Protein AF-A0A8S1CS99-F1 (afdb_monomer)

Solvent-accessible surface area (backbone atoms only — not comparable to full-atom values): 28230 Å² total; per-residue (Å²): 132,88,83,83,77,51,65,71,59,50,55,52,48,51,54,50,51,47,40,76,69,40,88,82,53,55,52,46,69,69,64,69,78,70,79,88,71,77,74,78,90,69,78,87,77,77,87,88,83,82,87,83,90,75,100,64,91,70,86,72,80,76,80,81,74,80,85,77,72,85,74,97,65,83,80,72,55,70,69,60,58,53,50,55,52,52,52,54,47,53,58,54,52,73,74,53,86,81,83,78,88,74,81,81,68,99,77,70,78,81,75,60,89,64,80,76,57,78,80,79,71,79,74,70,83,68,76,85,68,85,74,69,49,73,64,60,50,52,52,64,76,46,82,67,78,78,71,56,90,36,56,83,26,59,81,47,39,28,85,81,48,87,92,62,68,59,46,66,36,40,34,20,42,69,76,45,61,76,89,55,36,84,55,58,45,80,45,44,31,37,37,86,39,32,37,47,50,49,52,29,33,51,52,33,52,45,37,72,78,63,68,54,92,73,74,63,70,87,49,52,41,46,28,45,23,47,97,87,58,52,69,45,76,93,49,72,61,64,57,52,83,42,45,54,60,80,55,88,76,42,42,30,25,42,38,41,49,70,55,51,52,54,51,44,41,71,77,39,91,60,74,83,79,79,66,86,72,84,87,91,76,81,93,78,93,84,88,85,80,61,71,66,57,51,52,53,51,52,50,53,49,52,52,50,50,53,50,50,53,50,54,52,54,47,70,53,23,42,50,76,48,75,42,83,33,28,40,48,44,100,84,67,50,76,41,57,26,38,40,34,39,35,57,65,34,37,36,40,38,64,62,82,72,96,79,74,98,64,94,85,71,86,81,70,72,68,46,78,43,55,45,74,45,40,38,49,54,45,81,75,45,88,46,96,65,48,16,32,36,37,42,31,29,59,48,93,62,96,52,93,87,54,60,64,44,76,47,42,35,40,29,45,38,68,60,41,49,51,52,35,49,32,52,44,38,36,48,63,76,66,63,38,68,48,28,53,52,44,50,55,53,49,49,57,53,48,53,52,54,52,58,60,64,70,73,72,124

Radius of gyration: 42.41 Å; Cα contacts (8 Å, |Δi|>4): 443; chains: 1; bounding box: 70×113×120 Å

Mean predicted aligned error: 23.66 Å

Organism: NCBI:txid197152

Structure (mmCIF, N/CA/C/O backbone):
data_AF-A0A8S1CS99-F1
#
_entry.id   AF-A0A8S1CS99-F1
#
loop_
_atom_site.group_PDB
_atom_site.id
_atom_site.type_symbol
_atom_site.label_atom_id
_atom_site.label_alt_id
_atom_site.label_comp_id
_atom_site.label_asym_id
_atom_site.label_entity_id
_atom_site.label_seq_id
_atom_site.pdbx_PDB_ins_code
_atom_site.Cartn_x
_atom_site.Cartn_y
_atom_site.Cartn_z
_atom_site.occupancy
_atom_site.B_iso_or_equiv
_atom_site.auth_seq_id
_atom_site.auth_comp_id
_atom_site.auth_asym_id
_atom_site.auth_atom_id
_atom_site.pdbx_PDB_model_num
ATOM 1 N N . MET A 1 1 ? 5.538 -57.414 -22.908 1.00 45.47 1 MET A N 1
ATOM 2 C CA . MET A 1 1 ? 5.791 -57.664 -21.474 1.00 45.47 1 MET A CA 1
ATOM 3 C C . MET A 1 1 ? 7.294 -57.588 -21.287 1.00 45.47 1 MET A C 1
ATOM 5 O O . MET A 1 1 ? 7.989 -58.361 -21.931 1.00 45.47 1 MET A O 1
ATOM 9 N N . ALA A 1 2 ? 7.800 -56.591 -20.560 1.00 56.94 2 ALA A N 1
ATOM 10 C CA . ALA A 1 2 ? 9.230 -56.509 -20.272 1.00 56.94 2 ALA A CA 1
ATOM 11 C C . ALA A 1 2 ? 9.576 -57.600 -19.248 1.00 56.94 2 ALA A C 1
ATOM 13 O O . ALA A 1 2 ? 8.888 -57.721 -18.237 1.00 56.94 2 ALA A O 1
ATOM 14 N N . LEU A 1 3 ? 10.573 -58.432 -19.547 1.00 61.28 3 LEU A N 1
ATOM 15 C CA . LEU A 1 3 ? 11.052 -59.468 -18.632 1.00 61.28 3 LEU A CA 1
ATOM 16 C C . LEU A 1 3 ? 12.015 -58.809 -17.641 1.00 61.28 3 LEU A C 1
ATOM 18 O O . LEU A 1 3 ? 13.113 -58.396 -18.013 1.00 61.28 3 LEU A O 1
ATOM 22 N N . TYR A 1 4 ? 11.579 -58.669 -16.392 1.00 66.06 4 TYR A N 1
ATOM 23 C CA . TYR A 1 4 ? 12.334 -58.047 -15.303 1.00 66.06 4 TYR A CA 1
ATOM 24 C C . TYR A 1 4 ? 13.118 -59.088 -14.490 1.00 66.06 4 TYR A C 1
ATOM 26 O O . TYR A 1 4 ? 13.058 -59.112 -13.266 1.00 66.06 4 TYR A O 1
ATOM 34 N N . ASP A 1 5 ? 13.854 -59.965 -15.172 1.00 74.56 5 ASP A N 1
ATOM 35 C CA . ASP A 1 5 ? 14.473 -61.136 -14.530 1.00 74.56 5 ASP A CA 1
ATOM 36 C C . ASP A 1 5 ? 15.905 -60.880 -14.028 1.00 74.56 5 ASP A C 1
ATOM 38 O O . ASP A 1 5 ? 16.465 -61.667 -13.262 1.00 74.56 5 ASP A O 1
ATOM 42 N N . ASN A 1 6 ? 16.524 -59.765 -14.426 1.00 82.06 6 ASN A N 1
ATOM 43 C CA . ASN A 1 6 ? 17.874 -59.427 -13.985 1.00 82.06 6 ASN A CA 1
ATOM 44 C C . ASN A 1 6 ? 17.840 -58.665 -12.647 1.00 82.06 6 ASN A C 1
ATOM 46 O O . ASN A 1 6 ? 17.471 -57.492 -12.600 1.00 82.06 6 ASN A O 1
ATOM 50 N N . LYS A 1 7 ? 18.290 -59.317 -11.566 1.00 82.12 7 LYS A N 1
ATOM 51 C CA . LYS A 1 7 ? 18.339 -58.752 -10.203 1.00 82.12 7 LYS A CA 1
ATOM 52 C C . LYS A 1 7 ? 19.123 -57.439 -10.116 1.00 82.12 7 LYS A C 1
ATOM 54 O O . LYS A 1 7 ? 18.691 -56.526 -9.422 1.00 82.12 7 LYS A O 1
ATOM 59 N N . HIS A 1 8 ? 20.239 -57.318 -10.839 1.00 76.38 8 HIS A N 1
ATOM 60 C CA . HIS A 1 8 ? 21.037 -56.086 -10.844 1.00 76.38 8 HIS A CA 1
ATOM 61 C C . HIS A 1 8 ? 20.290 -54.935 -11.513 1.00 76.38 8 HIS A C 1
ATOM 63 O O . HIS A 1 8 ? 20.327 -53.802 -11.036 1.00 76.38 8 HIS A O 1
ATOM 69 N N . TRP A 1 9 ? 19.570 -55.243 -12.593 1.00 82.88 9 TRP A N 1
ATOM 70 C CA . TRP A 1 9 ? 18.724 -54.265 -13.262 1.00 82.88 9 TRP A CA 1
ATOM 71 C C . TRP A 1 9 ? 17.566 -53.833 -12.357 1.00 82.88 9 TRP A C 1
ATOM 73 O O . TRP A 1 9 ? 17.302 -52.641 -12.244 1.00 82.88 9 TRP A O 1
ATOM 83 N N . LEU A 1 10 ? 16.929 -54.775 -11.653 1.00 84.12 10 LEU A N 1
ATOM 84 C CA . LEU A 1 10 ? 15.812 -54.483 -10.755 1.00 84.12 10 LEU A CA 1
ATOM 85 C C . LEU A 1 10 ? 16.237 -53.589 -9.580 1.00 84.12 10 LEU A C 1
ATOM 87 O O . LEU A 1 10 ? 15.559 -52.613 -9.281 1.00 84.12 10 LEU A O 1
ATOM 91 N N . LEU A 1 11 ? 17.380 -53.884 -8.952 1.00 81.88 11 LEU A N 1
ATOM 92 C CA . LEU A 1 11 ? 17.920 -53.086 -7.846 1.00 81.88 11 LEU A CA 1
ATOM 93 C C . LEU A 1 11 ? 18.280 -51.663 -8.289 1.00 81.88 11 LEU A C 1
ATOM 95 O O . LEU A 1 11 ? 17.921 -50.698 -7.617 1.00 81.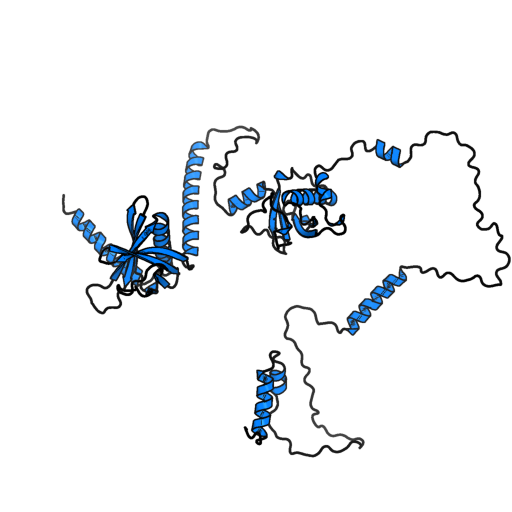88 11 LEU A O 1
ATOM 99 N N . SER A 1 12 ? 18.925 -51.520 -9.450 1.00 81.69 12 SER A N 1
ATOM 100 C CA . SER A 1 12 ? 19.215 -50.201 -10.022 1.00 81.69 12 SER A CA 1
ATOM 101 C C . SER A 1 12 ? 17.933 -49.446 -10.381 1.00 81.69 12 SER A C 1
ATOM 103 O O . SER A 1 12 ? 17.826 -48.252 -10.104 1.00 81.69 12 SER A O 1
ATOM 105 N N . HIS A 1 13 ? 16.936 -50.138 -10.938 1.00 84.19 13 HIS A N 1
ATOM 106 C CA . HIS A 1 13 ? 15.655 -49.537 -11.289 1.00 84.19 13 HIS A CA 1
ATOM 107 C C . HIS A 1 13 ? 14.892 -49.048 -10.055 1.00 84.19 13 HIS A C 1
ATOM 109 O O . HIS A 1 13 ? 14.388 -47.931 -10.068 1.00 84.19 13 HIS A O 1
ATOM 115 N N . ILE A 1 14 ? 14.862 -49.835 -8.976 1.00 85.88 14 ILE A N 1
ATOM 116 C CA . ILE A 1 14 ? 14.252 -49.448 -7.699 1.00 85.88 14 ILE A CA 1
ATOM 117 C C . ILE A 1 14 ? 14.960 -48.217 -7.126 1.00 85.88 14 ILE A C 1
ATOM 119 O O . ILE A 1 14 ? 14.298 -47.225 -6.831 1.00 85.88 14 ILE A O 1
ATOM 123 N N . ARG A 1 15 ? 16.297 -48.237 -7.036 1.00 85.12 15 ARG A N 1
ATOM 124 C CA . ARG A 1 15 ? 17.082 -47.107 -6.513 1.00 85.12 15 ARG A CA 1
ATOM 125 C C . ARG A 1 15 ? 16.813 -45.826 -7.297 1.00 85.12 15 ARG A C 1
ATOM 127 O O . ARG A 1 15 ? 16.472 -44.811 -6.704 1.00 85.12 15 ARG A O 1
ATOM 134 N N . HIS A 1 16 ? 16.901 -45.880 -8.624 1.00 84.94 16 HIS A N 1
ATOM 135 C CA . HIS A 1 16 ? 16.610 -44.720 -9.462 1.00 84.94 16 HIS A CA 1
ATOM 136 C C . HIS A 1 16 ? 15.150 -44.286 -9.342 1.00 84.94 16 HIS A C 1
ATOM 138 O O . HIS A 1 16 ? 14.890 -43.097 -9.237 1.00 84.94 16 HIS A O 1
ATOM 144 N N . SER A 1 17 ? 14.194 -45.216 -9.303 1.00 88.44 17 SER A N 1
ATOM 145 C CA . SER A 1 17 ? 12.783 -44.859 -9.162 1.00 88.44 17 SER A CA 1
ATOM 146 C C . SER A 1 17 ? 12.526 -44.092 -7.869 1.00 88.44 17 SER A C 1
ATOM 148 O O . SER A 1 17 ? 11.796 -43.109 -7.908 1.00 88.44 17 SER A O 1
ATOM 150 N N . PHE A 1 18 ? 13.118 -44.501 -6.745 1.00 87.50 18 PHE A N 1
ATOM 151 C CA . PHE A 1 18 ? 12.947 -43.792 -5.477 1.00 87.50 18 PHE A CA 1
ATOM 152 C C . PHE A 1 18 ? 13.675 -42.448 -5.462 1.00 87.50 18 PHE A C 1
ATOM 154 O O . PHE A 1 18 ? 13.046 -41.459 -5.115 1.00 87.50 18 PHE A O 1
ATOM 161 N N . ILE A 1 19 ? 14.925 -42.387 -5.933 1.00 85.50 19 ILE A N 1
ATOM 162 C CA . ILE A 1 19 ? 15.689 -41.130 -6.002 1.00 85.50 19 ILE A CA 1
ATOM 163 C C . ILE A 1 19 ? 14.999 -40.103 -6.911 1.00 85.50 19 ILE A C 1
ATOM 165 O O . ILE A 1 19 ? 14.884 -38.940 -6.553 1.00 85.50 19 ILE A O 1
ATOM 169 N N . PHE A 1 20 ? 14.509 -40.518 -8.083 1.00 82.69 20 PHE A N 1
ATOM 170 C CA . PHE A 1 20 ? 13.882 -39.595 -9.034 1.00 82.69 20 PHE A CA 1
ATO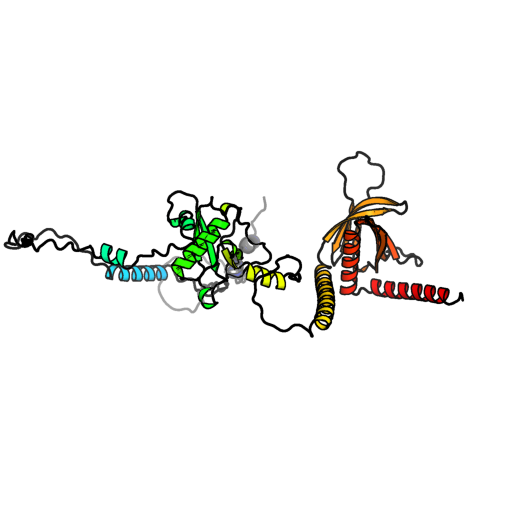M 171 C C . PHE A 1 20 ? 12.440 -39.225 -8.681 1.00 82.69 20 PHE A C 1
ATOM 173 O O . PHE A 1 20 ? 11.962 -38.196 -9.152 1.00 82.69 20 PHE A O 1
ATOM 180 N N . SER A 1 21 ? 11.728 -40.056 -7.915 1.00 87.31 21 SER A N 1
ATOM 181 C CA . SER A 1 21 ? 10.334 -39.766 -7.537 1.00 87.31 21 SER A CA 1
ATOM 182 C C . SER A 1 21 ? 10.218 -39.014 -6.213 1.00 87.31 21 SER A C 1
ATOM 184 O O . SER A 1 21 ? 9.134 -38.539 -5.883 1.00 87.31 21 SER A O 1
ATOM 186 N N . ASP A 1 22 ? 11.293 -38.947 -5.432 1.00 88.81 22 ASP A N 1
ATOM 187 C CA . ASP A 1 22 ? 11.298 -38.312 -4.124 1.00 88.81 22 ASP A CA 1
ATOM 188 C C . ASP A 1 22 ? 11.763 -36.858 -4.213 1.00 88.81 22 ASP A C 1
ATOM 190 O O . ASP A 1 22 ? 12.946 -36.554 -4.335 1.00 88.81 22 ASP A O 1
ATOM 194 N N . GLU A 1 23 ? 10.811 -35.942 -4.090 1.00 80.94 23 GLU A N 1
ATOM 195 C CA . GLU A 1 23 ? 11.080 -34.504 -4.078 1.00 80.94 23 GLU A CA 1
ATOM 196 C C . GLU A 1 23 ? 11.767 -34.030 -2.785 1.00 80.94 23 GLU A C 1
ATOM 198 O O . GLU A 1 23 ? 12.287 -32.917 -2.745 1.00 80.94 23 GLU A O 1
ATOM 203 N N . SER A 1 24 ? 11.778 -34.845 -1.720 1.00 83.19 24 SER A N 1
ATOM 204 C CA . SER A 1 24 ? 12.346 -34.453 -0.424 1.00 83.19 24 SER A CA 1
ATOM 205 C C . SER A 1 24 ? 13.874 -34.561 -0.354 1.00 83.19 24 SER A C 1
ATOM 207 O O . SER A 1 24 ? 14.475 -34.035 0.581 1.00 83.19 24 SER A O 1
ATOM 209 N N . GLY A 1 25 ? 14.505 -35.243 -1.318 1.00 78.00 25 GLY A N 1
ATOM 210 C CA . GLY A 1 25 ? 15.955 -35.470 -1.363 1.00 78.00 25 GLY A CA 1
ATOM 211 C C . GLY A 1 25 ? 16.484 -36.457 -0.312 1.00 78.00 25 GLY A C 1
ATOM 212 O O . GLY A 1 25 ? 17.677 -36.761 -0.298 1.00 78.00 25 GLY A O 1
ATOM 213 N N . PHE A 1 26 ? 15.624 -37.003 0.558 1.00 79.69 26 PHE A N 1
ATOM 214 C CA . PHE A 1 26 ? 16.045 -37.955 1.590 1.00 79.69 26 PHE A CA 1
ATOM 215 C C . PHE A 1 26 ? 16.444 -39.305 1.004 1.00 79.69 26 PHE A C 1
ATOM 217 O O . PHE A 1 26 ? 17.411 -39.911 1.464 1.00 79.69 26 PHE A O 1
ATOM 224 N N . SER A 1 27 ? 15.726 -39.782 -0.011 1.00 81.38 27 SER A N 1
ATOM 225 C CA . SER A 1 27 ? 16.039 -41.055 -0.665 1.00 81.38 27 SER A CA 1
ATOM 226 C C . SER A 1 27 ? 17.402 -41.043 -1.354 1.00 81.38 27 SER A C 1
ATOM 228 O O . SER A 1 27 ? 18.077 -42.067 -1.346 1.00 81.38 27 SER A O 1
ATOM 230 N N . GLU A 1 28 ? 17.842 -39.903 -1.895 1.00 80.75 28 GLU A N 1
ATOM 231 C CA . GLU A 1 28 ? 19.197 -39.742 -2.420 1.00 80.75 28 GLU A CA 1
ATOM 232 C C . GLU A 1 28 ? 20.215 -39.903 -1.292 1.00 80.75 28 GLU A C 1
ATOM 234 O O . GLU A 1 28 ? 21.077 -40.772 -1.370 1.00 80.75 28 GLU A O 1
ATOM 239 N N . MET A 1 29 ? 20.055 -39.156 -0.198 1.00 79.56 29 MET A N 1
ATOM 240 C CA . MET A 1 29 ? 20.991 -39.182 0.927 1.00 79.56 29 MET A CA 1
ATOM 241 C C . MET A 1 29 ? 21.086 -40.554 1.611 1.00 79.56 29 MET A C 1
ATOM 243 O O . MET A 1 29 ? 22.179 -40.990 1.954 1.00 79.56 29 MET A O 1
ATOM 247 N N . VAL A 1 30 ? 19.967 -41.266 1.765 1.00 80.25 30 VAL A N 1
ATOM 248 C CA . VAL A 1 30 ? 19.943 -42.612 2.367 1.00 80.25 30 VAL A CA 1
ATOM 249 C C . VAL A 1 30 ? 20.538 -43.665 1.430 1.00 80.25 30 VAL A C 1
ATOM 251 O O . VAL A 1 30 ? 21.210 -44.586 1.883 1.00 80.25 30 VAL A O 1
ATOM 254 N N . MET A 1 31 ? 20.304 -43.548 0.120 1.00 78.75 31 MET A N 1
ATOM 255 C CA . MET A 1 31 ? 20.731 -44.557 -0.854 1.00 78.75 31 MET A CA 1
ATOM 256 C C . MET A 1 31 ? 22.145 -44.323 -1.403 1.00 78.75 31 MET A C 1
ATOM 258 O O . MET A 1 31 ? 22.594 -45.118 -2.227 1.00 78.75 31 MET A O 1
ATOM 262 N N . MET A 1 32 ? 22.840 -43.245 -1.024 1.00 67.00 32 MET A N 1
ATOM 263 C CA . MET A 1 32 ? 24.174 -42.904 -1.543 1.00 67.00 32 MET A CA 1
ATOM 264 C C . MET A 1 32 ? 25.291 -43.856 -1.069 1.00 67.00 32 MET A C 1
ATOM 266 O O . MET A 1 32 ? 26.240 -44.044 -1.826 1.00 67.00 32 MET A O 1
ATOM 270 N N . ASP A 1 33 ? 25.132 -44.547 0.066 1.00 58.59 33 ASP A N 1
ATOM 271 C CA . ASP A 1 33 ? 26.243 -45.210 0.781 1.00 58.59 33 ASP A CA 1
ATOM 272 C C . ASP A 1 33 ? 26.313 -46.754 0.715 1.00 58.59 33 ASP A C 1
ATOM 274 O O . ASP A 1 33 ? 26.974 -47.384 1.539 1.00 58.59 33 ASP A O 1
ATOM 278 N N . GLU A 1 34 ? 25.727 -47.406 -0.293 1.00 56.97 34 GLU A N 1
ATOM 279 C CA . GLU A 1 34 ? 25.983 -48.841 -0.524 1.00 56.97 34 GLU A CA 1
ATOM 280 C C . GLU A 1 34 ? 26.872 -49.085 -1.751 1.00 56.97 34 GLU A C 1
ATOM 282 O O . GLU A 1 34 ? 26.405 -49.176 -2.893 1.00 56.97 34 GLU A O 1
ATOM 287 N N . ASP A 1 35 ? 28.174 -49.253 -1.497 1.00 52.19 35 ASP A N 1
ATOM 288 C CA . ASP A 1 35 ? 29.049 -50.048 -2.356 1.00 52.19 35 ASP A CA 1
ATOM 289 C C . ASP A 1 35 ? 28.429 -51.443 -2.508 1.00 52.19 35 ASP A C 1
ATOM 291 O O . ASP A 1 35 ? 28.189 -52.146 -1.528 1.00 52.19 35 ASP A O 1
ATOM 295 N N . LEU A 1 36 ? 28.191 -51.864 -3.752 1.00 54.72 36 LEU A N 1
ATOM 296 C CA . LEU A 1 36 ? 27.603 -53.153 -4.138 1.00 54.72 36 LEU A CA 1
ATOM 297 C C . LEU A 1 36 ? 28.518 -54.356 -3.816 1.00 54.72 36 LEU A C 1
ATOM 299 O O . LEU A 1 36 ? 28.821 -55.179 -4.684 1.00 54.72 36 LEU A O 1
ATOM 303 N N . ARG A 1 37 ? 28.956 -54.518 -2.566 1.00 47.31 37 ARG A N 1
ATOM 304 C CA . ARG A 1 37 ? 29.391 -55.816 -2.056 1.00 47.31 37 ARG A CA 1
ATOM 305 C C . ARG A 1 37 ? 28.139 -56.614 -1.770 1.00 47.31 37 ARG A C 1
ATOM 307 O O . ARG A 1 37 ? 27.564 -56.488 -0.703 1.00 47.31 37 ARG A O 1
ATOM 314 N N . VAL A 1 38 ? 27.732 -57.442 -2.729 1.00 45.72 38 VAL A N 1
ATOM 315 C CA . VAL A 1 38 ? 26.737 -58.496 -2.509 1.00 45.72 38 VAL A CA 1
ATOM 316 C C . VAL A 1 38 ? 27.203 -59.323 -1.304 1.00 45.72 38 VAL A C 1
ATOM 318 O O . VAL A 1 38 ? 28.181 -60.066 -1.444 1.00 45.72 38 VAL A O 1
ATOM 321 N N . PRO A 1 39 ? 26.565 -59.234 -0.122 1.00 43.66 39 PRO A N 1
ATOM 322 C CA . PRO A 1 39 ? 26.855 -60.174 0.938 1.00 43.66 39 PRO A CA 1
ATOM 323 C C . PRO A 1 39 ? 26.302 -61.507 0.443 1.00 43.66 39 PRO A C 1
ATOM 325 O O . PRO A 1 39 ? 25.124 -61.617 0.093 1.00 43.66 39 PRO A O 1
ATOM 328 N N . SER A 1 40 ? 27.180 -62.503 0.319 1.00 37.44 40 SER A N 1
ATOM 329 C CA . SER A 1 40 ? 26.779 -63.874 0.016 1.00 37.44 40 SER A CA 1
ATOM 330 C C . SER A 1 40 ? 25.617 -64.250 0.932 1.00 37.44 40 SER A C 1
ATOM 332 O O . SER A 1 40 ? 25.728 -64.123 2.150 1.00 37.44 40 SER A O 1
ATOM 334 N N . MET A 1 41 ? 24.504 -64.652 0.319 1.00 44.97 41 MET A N 1
ATOM 335 C CA . MET A 1 41 ? 23.266 -65.074 0.961 1.00 44.97 41 MET A CA 1
ATOM 336 C C . MET A 1 41 ? 23.576 -66.138 2.027 1.00 44.97 41 MET A C 1
ATOM 338 O O . MET A 1 41 ? 23.664 -67.326 1.724 1.00 44.97 41 MET A O 1
ATOM 342 N N . LYS A 1 42 ? 23.759 -65.714 3.280 1.00 34.81 42 LYS A N 1
ATOM 343 C CA . LYS A 1 42 ? 23.664 -66.582 4.450 1.00 34.81 42 LYS A CA 1
ATOM 344 C C . LYS A 1 42 ? 22.310 -66.315 5.084 1.00 34.81 42 LYS A C 1
ATOM 346 O O . LYS A 1 42 ? 21.965 -65.181 5.399 1.00 34.81 42 LYS A O 1
ATOM 351 N N . ALA A 1 43 ? 21.535 -67.390 5.134 1.00 37.16 43 ALA A N 1
ATOM 352 C CA . ALA A 1 43 ? 20.220 -67.481 5.731 1.00 37.16 43 ALA A CA 1
ATOM 353 C C . ALA A 1 43 ? 20.184 -66.830 7.118 1.00 37.16 43 ALA A C 1
ATOM 355 O O . ALA A 1 43 ? 21.147 -66.957 7.870 1.00 37.16 43 ALA A O 1
ATOM 356 N N . TYR A 1 44 ? 19.062 -66.181 7.437 1.00 33.03 44 TYR A N 1
ATOM 357 C CA . TYR A 1 44 ? 18.704 -65.789 8.800 1.00 33.03 44 TYR A CA 1
ATOM 358 C C . TYR A 1 44 ? 18.840 -67.007 9.726 1.00 33.03 44 TYR A C 1
ATOM 360 O O . TYR A 1 44 ? 18.103 -67.978 9.523 1.00 33.03 44 TYR A O 1
ATOM 368 N N . PRO A 1 45 ? 19.756 -66.997 10.708 1.00 42.19 45 PRO A N 1
ATOM 369 C CA . PRO A 1 45 ? 19.700 -67.934 11.808 1.00 42.19 45 PRO A CA 1
ATOM 370 C C . PRO A 1 45 ? 18.643 -67.437 12.790 1.00 42.19 45 PRO A C 1
ATOM 372 O O . PRO A 1 45 ? 18.564 -66.249 13.103 1.00 42.19 45 PRO A O 1
ATOM 375 N N . ASP A 1 46 ? 17.814 -68.387 13.185 1.00 37.47 46 ASP A N 1
ATOM 376 C CA . ASP A 1 46 ? 16.780 -68.300 14.200 1.00 37.47 46 ASP A CA 1
ATOM 377 C C . ASP A 1 46 ? 17.289 -67.678 15.509 1.00 37.47 46 ASP A C 1
ATOM 379 O O . ASP A 1 46 ? 18.485 -67.679 15.807 1.00 37.47 46 ASP A O 1
ATOM 383 N N . LEU A 1 47 ? 16.339 -67.157 16.277 1.00 46.94 47 LEU A N 1
ATOM 384 C CA . LEU A 1 47 ? 16.533 -66.614 17.616 1.00 46.94 47 LEU A CA 1
ATOM 385 C C . LEU A 1 47 ? 17.141 -67.665 18.570 1.00 46.94 47 LEU A C 1
ATOM 387 O O . LEU A 1 47 ? 16.905 -68.862 18.417 1.00 46.94 47 LEU A O 1
ATOM 391 N N . ASP A 1 48 ? 17.849 -67.162 19.586 1.00 41.66 48 ASP A N 1
ATOM 392 C CA . ASP A 1 48 ? 18.303 -67.840 20.813 1.00 41.66 48 ASP A CA 1
ATOM 393 C C . ASP A 1 48 ? 19.691 -68.517 20.782 1.00 41.66 48 ASP A C 1
ATOM 395 O O . ASP A 1 48 ? 19.822 -69.735 20.620 1.00 41.66 48 ASP A O 1
ATOM 399 N N . GLN A 1 49 ? 20.737 -67.735 21.086 1.00 36.38 49 GLN A N 1
ATOM 400 C CA . GLN A 1 49 ? 21.801 -68.204 21.982 1.00 36.38 49 GLN A CA 1
ATOM 401 C C . GLN A 1 49 ? 22.650 -67.066 22.554 1.00 36.38 49 GLN A C 1
ATOM 403 O O . GLN A 1 49 ? 22.880 -66.041 21.917 1.00 36.38 49 GLN A O 1
ATOM 408 N N . ASP A 1 50 ? 23.042 -67.292 23.798 1.00 40.22 50 ASP A N 1
ATOM 409 C CA . ASP A 1 50 ? 23.624 -66.367 24.754 1.00 40.22 50 ASP A CA 1
ATOM 410 C C . ASP A 1 50 ? 25.114 -66.071 24.498 1.00 40.22 50 ASP A C 1
ATOM 412 O O . ASP A 1 50 ? 25.848 -66.965 24.089 1.00 40.22 50 ASP A O 1
ATOM 416 N N . GLU A 1 51 ? 25.504 -64.837 24.849 1.00 45.44 51 GLU A N 1
ATOM 417 C CA . GLU A 1 51 ? 26.812 -64.362 25.349 1.00 45.44 51 GLU A CA 1
ATOM 418 C C . GLU A 1 51 ? 28.106 -64.548 24.510 1.00 45.44 51 GLU A C 1
ATOM 420 O O . GLU A 1 51 ? 28.336 -65.544 23.835 1.00 45.44 51 GLU A O 1
ATOM 425 N N . GLU A 1 52 ? 28.997 -63.563 24.701 1.00 43.72 52 GLU A N 1
ATOM 426 C CA . GLU A 1 52 ? 30.441 -63.513 24.384 1.00 43.72 52 GLU A CA 1
ATOM 427 C C . GLU A 1 52 ? 30.882 -62.941 23.012 1.00 43.72 52 GLU A C 1
ATOM 429 O O . GLU A 1 52 ? 30.966 -63.619 21.993 1.00 43.72 52 GLU A O 1
ATOM 434 N N . ASP A 1 53 ? 31.217 -61.643 23.063 1.00 46.28 53 ASP A N 1
ATOM 435 C CA . ASP A 1 53 ? 32.362 -60.959 22.439 1.00 46.28 53 ASP A CA 1
ATOM 436 C C . ASP A 1 53 ? 32.788 -61.332 21.002 1.00 46.28 53 ASP A C 1
ATOM 438 O O . ASP A 1 53 ? 33.592 -62.236 20.795 1.00 46.28 53 ASP A O 1
ATOM 442 N N . GLU A 1 54 ? 32.441 -60.486 20.022 1.00 44.16 54 GLU A N 1
ATOM 443 C CA . GLU A 1 54 ? 33.367 -60.170 18.922 1.00 44.16 54 GLU A CA 1
ATOM 444 C C . GLU A 1 54 ? 33.037 -58.800 18.304 1.00 44.16 54 GLU A C 1
ATOM 446 O O . GLU A 1 54 ? 31.905 -58.532 17.896 1.00 44.16 54 GLU A O 1
ATOM 451 N N . ASP A 1 55 ? 34.039 -57.919 18.256 1.00 49.28 55 ASP A N 1
ATOM 452 C CA . ASP A 1 55 ? 34.005 -56.606 17.612 1.00 49.28 55 ASP A CA 1
ATOM 453 C C . ASP A 1 55 ? 33.641 -56.734 16.118 1.00 49.28 55 ASP A C 1
ATOM 455 O O . ASP A 1 55 ? 34.500 -56.899 15.250 1.00 49.28 55 ASP A O 1
ATOM 459 N N . GLY A 1 56 ? 32.349 -56.652 15.805 1.00 41.41 56 GLY A N 1
ATOM 460 C CA . GLY A 1 56 ? 31.823 -56.592 14.446 1.00 41.41 56 GLY A CA 1
ATOM 461 C C . GLY A 1 56 ? 30.900 -55.392 14.308 1.00 41.41 56 GLY A C 1
ATOM 462 O O . GLY A 1 56 ? 29.827 -55.371 14.906 1.00 41.41 56 GLY A O 1
ATOM 463 N N . ASP A 1 57 ? 31.332 -54.391 13.539 1.00 47.47 57 ASP A N 1
ATOM 464 C CA . ASP A 1 57 ? 30.616 -53.145 13.253 1.00 47.47 57 ASP A CA 1
ATOM 465 C C . ASP A 1 57 ? 29.113 -53.368 12.998 1.00 47.47 57 ASP A C 1
ATOM 467 O O . ASP A 1 57 ? 28.682 -53.733 11.901 1.00 47.47 57 ASP A O 1
ATOM 471 N N . ALA A 1 58 ? 28.295 -53.118 14.023 1.00 45.66 58 ALA A N 1
ATOM 472 C CA . ALA A 1 58 ? 26.850 -53.048 13.876 1.00 45.66 58 ALA A CA 1
ATOM 473 C C . ALA A 1 58 ? 26.499 -51.873 12.943 1.00 45.66 58 ALA A C 1
ATOM 475 O O . ALA A 1 58 ? 27.111 -50.803 13.063 1.00 45.66 58 ALA A O 1
ATOM 476 N N . PRO A 1 59 ? 25.515 -52.023 12.033 1.00 48.41 59 PRO A N 1
ATOM 477 C CA . PRO A 1 59 ? 25.096 -50.944 11.148 1.00 48.41 59 PRO A CA 1
ATOM 478 C C . PRO A 1 59 ? 24.619 -49.762 11.996 1.00 48.41 59 PRO A C 1
ATOM 480 O O . PRO A 1 59 ? 23.558 -49.802 12.621 1.00 48.41 59 PRO A O 1
ATOM 483 N N . ARG A 1 60 ? 25.439 -48.710 12.055 1.00 48.75 60 ARG A N 1
ATOM 484 C CA . ARG A 1 60 ? 25.095 -47.463 12.735 1.00 48.75 60 ARG A CA 1
ATOM 485 C C . ARG A 1 60 ? 23.955 -46.832 11.949 1.00 48.75 60 ARG A C 1
ATOM 487 O O . ARG A 1 60 ? 24.147 -46.451 10.798 1.00 48.75 60 ARG A O 1
ATOM 494 N N . SER A 1 61 ? 22.775 -46.721 12.555 1.00 50.50 61 SER A N 1
ATOM 495 C CA . SER A 1 61 ? 21.732 -45.844 12.031 1.00 50.50 61 SER A CA 1
ATOM 496 C C . SER A 1 61 ? 22.328 -44.442 11.932 1.00 50.50 61 SER A C 1
ATOM 498 O O . SER A 1 61 ? 22.659 -43.845 12.956 1.00 50.50 61 SER A O 1
ATOM 500 N N . LEU A 1 62 ? 22.536 -43.948 10.712 1.00 47.00 62 LEU A N 1
ATOM 501 C CA . LEU A 1 62 ? 22.908 -42.558 10.489 1.00 47.00 62 LEU A CA 1
ATOM 502 C C . LEU A 1 62 ? 21.797 -41.693 11.090 1.00 47.00 62 LEU A C 1
ATOM 504 O O . LEU A 1 62 ? 20.641 -41.791 10.673 1.00 47.00 62 LEU A O 1
ATOM 508 N N . ASP A 1 63 ? 22.140 -40.877 12.088 1.00 52.88 63 ASP A N 1
ATOM 509 C CA . ASP A 1 63 ? 21.262 -39.807 12.547 1.00 52.88 63 ASP A CA 1
ATOM 510 C C . ASP A 1 63 ? 21.046 -38.880 11.351 1.00 52.88 63 ASP A C 1
ATOM 512 O O . ASP A 1 63 ? 21.939 -38.129 10.951 1.00 52.88 63 ASP A O 1
ATOM 516 N N . VAL A 1 64 ? 19.866 -38.966 10.738 1.00 46.50 64 VAL A N 1
ATOM 517 C CA . VAL A 1 64 ? 19.444 -38.041 9.690 1.00 46.50 64 VAL A CA 1
ATOM 518 C C . VAL A 1 64 ? 19.191 -36.700 10.372 1.00 46.50 64 VAL A C 1
ATOM 520 O O . VAL A 1 64 ? 18.071 -36.367 10.759 1.00 46.50 64 VAL A O 1
ATOM 523 N N . ASN A 1 65 ? 20.258 -35.934 10.581 1.00 49.94 65 ASN A N 1
ATOM 524 C CA . ASN A 1 65 ? 20.148 -34.539 10.959 1.00 49.94 65 ASN A CA 1
ATOM 525 C C . ASN A 1 65 ? 19.605 -33.799 9.734 1.00 49.94 65 ASN A C 1
ATOM 527 O O . ASN A 1 65 ? 20.346 -33.450 8.817 1.00 49.94 65 ASN A O 1
ATOM 531 N N . CYS A 1 66 ? 18.292 -33.573 9.707 1.00 46.78 66 CYS A N 1
ATOM 532 C CA . CYS A 1 66 ? 17.652 -32.658 8.769 1.00 46.78 66 CYS A CA 1
ATOM 533 C C . CYS A 1 66 ? 18.024 -31.207 9.134 1.00 46.78 66 CYS A C 1
ATOM 535 O O . CYS A 1 66 ? 17.158 -30.415 9.494 1.00 46.78 66 CYS A O 1
ATOM 537 N N . ASP A 1 67 ? 19.310 -30.857 9.085 1.00 46.19 67 ASP A N 1
ATOM 538 C CA . ASP A 1 67 ? 19.794 -29.479 9.219 1.00 46.19 67 ASP A CA 1
ATOM 539 C C . ASP A 1 67 ? 19.789 -28.802 7.839 1.00 46.19 67 ASP A C 1
ATOM 541 O O . ASP A 1 67 ? 20.790 -28.312 7.324 1.00 46.19 67 ASP A O 1
ATOM 545 N N . LEU A 1 68 ? 18.605 -28.786 7.239 1.00 49.78 68 LEU A N 1
ATOM 546 C CA . LEU A 1 68 ? 18.223 -27.914 6.142 1.00 49.78 68 LEU A CA 1
ATOM 547 C C . LEU A 1 68 ? 16.937 -27.246 6.611 1.00 49.78 68 LEU A C 1
ATOM 549 O O . LEU A 1 68 ? 15.869 -27.806 6.421 1.00 49.78 68 LEU A O 1
ATOM 553 N N . ASP A 1 69 ? 17.070 -26.128 7.335 1.00 44.62 69 ASP A N 1
ATOM 554 C CA . ASP A 1 69 ? 16.141 -24.998 7.239 1.00 44.62 69 ASP A CA 1
ATOM 555 C C . ASP A 1 69 ? 16.582 -23.781 8.072 1.00 44.62 69 ASP A C 1
ATOM 557 O O . ASP A 1 69 ? 16.747 -23.806 9.293 1.00 44.62 69 ASP A O 1
ATOM 561 N N . PHE A 1 70 ? 16.758 -22.686 7.336 1.00 44.50 70 PHE A N 1
ATOM 562 C CA . PHE A 1 70 ? 16.277 -21.341 7.626 1.00 44.50 70 PHE A CA 1
ATOM 563 C C . PHE A 1 70 ? 15.480 -21.158 8.929 1.00 44.50 70 PHE A C 1
ATOM 565 O O . PHE A 1 70 ? 14.410 -21.725 9.120 1.00 44.50 70 PHE A O 1
ATOM 572 N N . GLY A 1 71 ? 15.930 -20.208 9.752 1.00 45.00 71 GLY A N 1
ATOM 573 C CA . GLY A 1 71 ? 15.077 -19.574 10.755 1.00 45.00 71 GLY A CA 1
ATOM 574 C C . GLY A 1 71 ? 14.969 -20.356 12.060 1.00 45.00 71 GLY A C 1
ATOM 575 O O . GLY A 1 71 ? 14.136 -21.235 12.240 1.00 45.00 71 GLY A O 1
ATOM 576 N N . ALA A 1 72 ? 15.815 -19.955 13.004 1.00 49.66 72 ALA A N 1
ATOM 577 C CA . ALA A 1 72 ? 15.762 -20.241 14.428 1.00 49.66 72 ALA A CA 1
ATOM 578 C C . ALA A 1 72 ? 14.372 -20.632 14.970 1.00 49.66 72 ALA A C 1
ATOM 580 O O . ALA A 1 72 ? 13.598 -19.762 15.337 1.00 49.66 72 ALA A O 1
ATOM 581 N N . HIS A 1 73 ? 14.112 -21.932 15.119 1.00 47.28 73 HIS A N 1
ATOM 582 C CA . HIS A 1 73 ? 13.459 -22.560 16.274 1.00 47.28 73 HIS A CA 1
ATOM 583 C C . HIS A 1 73 ? 13.478 -24.076 16.062 1.00 47.28 73 HIS A C 1
ATOM 585 O O . HIS A 1 73 ? 12.694 -24.614 15.284 1.00 47.28 73 HIS A O 1
ATOM 591 N N . ARG A 1 74 ? 14.351 -24.789 16.794 1.00 56.75 74 ARG A N 1
ATOM 592 C CA . ARG A 1 74 ? 14.240 -26.249 16.942 1.00 56.75 74 ARG A CA 1
ATOM 593 C C . ARG A 1 74 ? 12.780 -26.573 17.252 1.00 56.75 74 ARG A C 1
ATOM 595 O O . ARG A 1 74 ? 12.267 -26.108 18.274 1.00 56.75 74 ARG A O 1
ATOM 602 N N . ARG A 1 75 ? 12.119 -27.353 16.391 1.00 52.03 75 ARG A N 1
ATOM 603 C CA . ARG A 1 75 ? 10.782 -27.893 16.661 1.00 52.03 75 ARG A CA 1
ATOM 604 C C . ARG A 1 75 ? 10.850 -28.625 18.000 1.00 52.03 75 ARG A C 1
ATOM 606 O O . ARG A 1 75 ? 11.394 -29.722 18.086 1.00 52.03 75 ARG A O 1
ATOM 613 N N . ARG A 1 76 ? 10.365 -27.999 19.077 1.00 60.00 76 ARG A N 1
ATOM 614 C CA . ARG A 1 76 ? 10.268 -28.665 20.379 1.00 60.00 76 ARG A CA 1
ATOM 615 C C . ARG A 1 76 ? 9.375 -29.889 20.189 1.00 60.00 76 ARG A C 1
ATOM 617 O O . ARG A 1 76 ? 8.297 -29.776 19.609 1.00 60.00 76 ARG A O 1
ATOM 624 N N . VAL A 1 77 ? 9.825 -31.045 20.671 1.00 74.94 77 VAL A N 1
ATOM 625 C CA . VAL A 1 77 ? 9.040 -32.285 20.643 1.00 74.94 77 VAL A CA 1
ATOM 626 C C . VAL A 1 77 ? 7.655 -32.052 21.255 1.00 74.94 77 VAL A C 1
ATOM 628 O O . VAL A 1 77 ? 7.518 -31.350 22.258 1.00 74.94 77 VAL A O 1
ATOM 631 N N . ASN A 1 78 ? 6.626 -32.653 20.658 1.00 77.69 78 ASN A N 1
ATOM 632 C CA . ASN A 1 78 ? 5.213 -32.475 21.027 1.00 77.69 78 ASN A CA 1
ATOM 633 C C . ASN A 1 78 ? 4.965 -32.696 22.543 1.00 77.69 78 ASN A C 1
ATOM 635 O O . ASN A 1 78 ? 4.195 -31.984 23.188 1.00 77.69 78 ASN A O 1
ATOM 639 N N . THR A 1 79 ? 5.726 -33.604 23.161 1.00 85.31 79 THR A N 1
ATOM 640 C CA . THR A 1 79 ? 5.713 -33.867 24.609 1.00 85.31 79 THR A CA 1
ATOM 641 C C . THR A 1 79 ? 6.104 -32.652 25.459 1.00 85.31 79 THR A C 1
ATOM 643 O O . THR A 1 79 ? 5.478 -32.402 26.489 1.00 85.31 79 THR A O 1
ATOM 646 N N . ALA A 1 80 ? 7.095 -31.864 25.032 1.00 82.19 80 ALA A N 1
ATOM 647 C CA . ALA A 1 80 ? 7.552 -30.685 25.769 1.00 82.19 80 ALA A CA 1
ATOM 648 C C . ALA A 1 80 ? 6.499 -29.564 25.752 1.00 82.19 80 ALA A C 1
ATOM 650 O O . ALA A 1 80 ? 6.235 -28.948 26.782 1.00 82.19 80 ALA A O 1
ATOM 651 N N . GLN A 1 81 ? 5.829 -29.360 24.613 1.00 80.81 81 GLN A N 1
ATOM 652 C CA . GLN A 1 81 ? 4.726 -28.398 24.495 1.00 80.81 81 GLN A CA 1
ATOM 653 C C . GLN A 1 81 ? 3.522 -28.800 25.361 1.00 80.81 81 GLN A C 1
ATOM 655 O O . GLN A 1 81 ? 2.891 -27.957 26.002 1.00 80.81 81 GLN A O 1
ATOM 660 N N . LYS A 1 82 ? 3.217 -30.104 25.425 1.00 88.25 82 LYS A N 1
ATOM 661 C CA . LYS A 1 82 ? 2.136 -30.633 26.266 1.00 88.25 82 LYS A CA 1
ATOM 662 C C . LYS A 1 82 ? 2.399 -30.410 27.760 1.00 88.25 82 LYS A C 1
ATOM 664 O O . LYS A 1 82 ? 1.467 -30.071 28.490 1.00 88.25 82 LYS A O 1
ATOM 669 N N . LEU A 1 83 ? 3.647 -30.570 28.205 1.00 92.44 83 LEU A N 1
ATOM 670 C CA . LEU A 1 83 ? 4.055 -30.316 29.593 1.00 92.44 83 LEU A CA 1
ATOM 671 C C . LEU A 1 83 ? 3.944 -28.831 29.962 1.00 92.44 83 LEU A C 1
ATOM 673 O O . LEU A 1 83 ? 3.343 -28.500 30.981 1.00 92.44 83 LEU A O 1
ATOM 677 N N . GLU A 1 84 ? 4.428 -27.935 29.102 1.00 88.12 84 GLU A N 1
ATOM 678 C CA . GLU A 1 84 ? 4.338 -26.485 29.316 1.00 88.12 84 GLU A CA 1
ATOM 679 C C . GLU A 1 84 ? 2.879 -26.008 29.444 1.00 88.12 84 GLU A C 1
ATOM 681 O O . GLU A 1 84 ? 2.538 -25.231 30.343 1.00 88.12 84 GLU A O 1
ATOM 686 N N . LYS A 1 85 ? 1.985 -26.539 28.600 1.00 92.19 85 LYS A N 1
ATOM 687 C CA . LYS A 1 85 ? 0.545 -26.259 28.679 1.00 92.19 85 LYS A CA 1
ATOM 688 C C . LYS A 1 85 ? -0.064 -26.730 30.004 1.00 92.19 85 LYS A C 1
ATOM 690 O O . LYS A 1 85 ? -0.837 -25.989 30.613 1.00 92.19 85 LYS A O 1
ATOM 695 N N . MET A 1 86 ? 0.298 -27.928 30.468 1.00 92.31 86 MET A N 1
ATOM 696 C CA . MET A 1 86 ? -0.189 -28.473 31.740 1.00 92.31 86 MET A CA 1
ATOM 697 C C . MET A 1 86 ? 0.251 -27.611 32.933 1.00 92.31 86 MET A C 1
ATOM 699 O O . MET A 1 86 ? -0.544 -27.356 33.840 1.00 92.31 86 MET A O 1
ATOM 703 N N . ASP A 1 87 ? 1.485 -27.110 32.921 1.00 93.81 87 ASP A N 1
ATOM 704 C CA . ASP A 1 87 ? 2.000 -26.238 33.981 1.00 93.81 87 ASP A CA 1
ATOM 705 C C . ASP A 1 87 ? 1.301 -24.873 34.016 1.00 93.81 87 ASP A C 1
ATOM 707 O O . ASP A 1 87 ? 0.993 -24.351 35.094 1.00 93.81 87 ASP A O 1
ATOM 711 N N . LEU A 1 88 ? 0.994 -24.295 32.852 1.00 90.88 88 LEU A N 1
ATOM 712 C CA . LEU A 1 88 ? 0.207 -23.063 32.755 1.00 90.88 88 LEU A CA 1
ATOM 713 C C . LEU A 1 88 ? -1.223 -23.253 33.278 1.00 90.88 88 LEU A C 1
ATOM 715 O O . LEU A 1 88 ? -1.736 -22.394 34.002 1.00 90.88 88 LEU A O 1
ATOM 719 N N . GLU A 1 89 ? -1.859 -24.380 32.959 1.00 89.81 89 GLU A N 1
ATOM 720 C CA . GLU A 1 89 ? -3.188 -24.721 33.471 1.00 89.81 89 GLU A CA 1
ATOM 721 C C . GLU A 1 89 ? -3.174 -24.914 34.992 1.00 89.81 89 GLU A C 1
ATOM 723 O O . GLU A 1 89 ? -4.012 -24.329 35.679 1.00 89.81 89 GLU A O 1
ATOM 728 N N . ARG A 1 90 ? -2.174 -25.612 35.549 1.00 91.06 90 ARG A N 1
ATOM 729 C CA . ARG A 1 90 ? -1.990 -25.751 37.007 1.00 91.06 90 ARG A CA 1
ATOM 730 C C . ARG A 1 90 ? -1.864 -24.399 37.708 1.00 91.06 90 ARG A C 1
ATOM 732 O O . ARG A 1 90 ? -2.526 -24.167 38.718 1.00 91.06 90 ARG A O 1
ATOM 739 N N . LYS A 1 91 ? -1.074 -23.474 37.149 1.00 92.56 91 LYS A N 1
ATOM 740 C CA . LYS A 1 91 ? -0.933 -22.105 37.682 1.00 92.56 91 LYS A CA 1
ATOM 741 C C . LYS A 1 91 ? -2.243 -21.317 37.629 1.00 92.56 91 LYS A C 1
ATOM 743 O O . LYS A 1 91 ? -2.496 -20.510 38.519 1.00 92.56 91 LYS A O 1
ATOM 748 N N . ARG A 1 92 ? -3.072 -21.520 36.598 1.00 87.81 92 ARG A N 1
ATOM 749 C CA . ARG A 1 92 ? -4.390 -20.874 36.486 1.00 87.81 92 ARG A CA 1
ATOM 750 C C . ARG A 1 92 ? -5.372 -21.439 37.511 1.00 87.81 92 ARG A C 1
ATOM 752 O O . ARG A 1 92 ? -6.046 -20.661 38.178 1.00 87.81 92 ARG A O 1
ATOM 759 N N . ILE A 1 93 ? -5.406 -22.761 37.667 1.00 87.31 93 ILE A N 1
ATOM 760 C CA . ILE A 1 93 ? -6.267 -23.449 38.638 1.00 87.31 93 ILE A CA 1
ATOM 761 C C . ILE A 1 93 ? -5.920 -23.012 40.066 1.00 87.31 93 ILE A C 1
ATOM 763 O O . ILE A 1 93 ? -6.822 -22.742 40.848 1.00 87.31 93 ILE A O 1
ATOM 767 N N . ALA A 1 94 ? -4.635 -22.824 40.385 1.00 86.38 94 ALA A N 1
ATOM 768 C CA . ALA A 1 94 ? -4.202 -22.348 41.701 1.00 86.38 94 ALA A CA 1
ATOM 769 C C . ALA A 1 94 ? -4.705 -20.934 42.070 1.00 86.38 94 ALA A C 1
ATOM 771 O O . ALA A 1 94 ? -4.739 -20.589 43.248 1.00 86.38 94 ALA A O 1
ATOM 772 N N . LYS A 1 95 ? -5.101 -20.106 41.089 1.00 91.31 95 LYS A N 1
ATOM 773 C CA . LYS A 1 95 ? -5.664 -18.761 41.325 1.00 91.31 95 LYS A CA 1
ATOM 774 C C . LYS A 1 95 ? -7.171 -18.770 41.579 1.00 91.31 95 LYS A C 1
ATOM 776 O O . LYS A 1 95 ? -7.730 -17.732 41.922 1.00 91.31 95 LYS A O 1
ATOM 781 N N . MET A 1 96 ? -7.833 -19.902 41.365 1.00 84.69 96 MET A N 1
ATOM 782 C CA . MET A 1 96 ? -9.274 -20.039 41.523 1.00 84.69 96 MET A CA 1
ATOM 783 C C . MET A 1 96 ? -9.577 -20.844 42.783 1.00 84.69 96 MET A C 1
ATOM 785 O O . MET A 1 96 ? -9.150 -21.986 42.926 1.00 84.69 96 MET A O 1
ATOM 789 N N . THR A 1 97 ? -10.356 -20.265 43.692 1.00 84.69 97 THR A N 1
ATOM 790 C CA . THR A 1 97 ? -10.932 -21.002 44.817 1.00 84.69 97 THR A CA 1
ATOM 791 C C . THR A 1 97 ? -12.226 -21.665 44.354 1.00 84.69 97 THR A C 1
ATOM 793 O O . THR A 1 97 ? -13.230 -21.008 44.089 1.00 84.69 97 THR A O 1
ATOM 796 N N . SER A 1 98 ? -12.207 -22.990 44.216 1.00 84.50 98 SER A N 1
ATOM 797 C CA . SER A 1 98 ? -13.428 -23.768 43.994 1.00 84.50 98 SER A CA 1
ATOM 798 C C . SER A 1 98 ? -14.046 -24.095 45.350 1.00 84.50 98 SER A C 1
ATOM 800 O O . SER A 1 98 ? -13.475 -24.861 46.126 1.00 84.50 98 SER A O 1
ATOM 802 N N . ILE A 1 99 ? -15.193 -23.487 45.652 1.00 87.00 99 ILE A N 1
ATOM 803 C CA . ILE A 1 99 ? -15.979 -23.817 46.844 1.00 87.00 99 ILE A CA 1
ATOM 804 C C . ILE A 1 99 ? -16.846 -25.020 46.479 1.00 87.00 99 ILE A C 1
ATOM 806 O O . ILE A 1 99 ? -17.792 -24.894 45.702 1.00 87.00 99 ILE A O 1
ATOM 810 N N . LYS A 1 100 ? -16.500 -26.194 47.008 1.00 86.44 100 LYS A N 1
ATOM 811 C CA . LYS A 1 100 ? -17.368 -27.368 46.925 1.00 86.44 100 LYS A CA 1
ATOM 812 C C . LYS A 1 100 ? -18.464 -27.224 47.971 1.00 86.44 100 LYS A C 1
ATOM 814 O O . LYS A 1 100 ? -18.175 -26.971 49.136 1.00 86.44 100 LYS A O 1
ATOM 819 N N . TRP A 1 101 ? -19.710 -27.349 47.533 1.00 86.06 101 TRP A N 1
ATOM 820 C CA . TRP A 1 101 ? -20.839 -27.442 48.443 1.00 86.06 101 TRP A CA 1
ATOM 821 C C . TRP A 1 101 ? -20.896 -28.871 48.977 1.00 86.06 101 TRP A C 1
ATOM 823 O O . TRP A 1 101 ? -21.061 -29.807 48.196 1.00 86.06 101 TRP A O 1
ATOM 833 N N . GLU A 1 102 ? -20.700 -29.033 50.279 1.00 84.88 102 GLU A N 1
ATOM 834 C CA . GLU A 1 102 ? -20.815 -30.322 50.957 1.00 84.88 102 GLU A CA 1
ATOM 835 C C . GLU A 1 102 ? -22.116 -30.348 51.758 1.00 84.88 102 GLU A C 1
ATOM 837 O O . GLU A 1 102 ? -22.479 -29.362 52.406 1.00 84.88 102 GLU A O 1
ATOM 842 N N . ASP A 1 103 ? -22.825 -31.475 51.692 1.00 81.69 103 ASP A N 1
ATOM 843 C CA . ASP A 1 103 ? -24.026 -31.683 52.493 1.00 81.69 103 ASP A CA 1
ATOM 844 C C . ASP A 1 103 ? -23.656 -31.745 53.985 1.00 81.69 103 ASP A C 1
ATOM 846 O O . ASP A 1 103 ? -22.601 -32.278 54.348 1.00 81.69 103 ASP A O 1
ATOM 850 N N . PRO A 1 104 ? -24.499 -31.194 54.875 1.00 75.19 104 PRO A N 1
ATOM 851 C CA . PRO A 1 104 ? -24.177 -31.092 56.289 1.00 75.19 104 PRO A CA 1
ATOM 852 C C . PRO A 1 104 ? -23.958 -32.477 56.908 1.00 75.19 104 PRO A C 1
ATOM 854 O O . PRO A 1 104 ? -24.822 -33.353 56.847 1.00 75.19 104 PRO A O 1
ATOM 857 N N . LEU A 1 105 ? -22.801 -32.659 57.554 1.00 73.12 105 LEU A N 1
ATOM 858 C CA . LEU A 1 105 ? -22.527 -33.839 58.371 1.00 73.12 105 LEU A CA 1
ATOM 859 C C . LEU A 1 105 ? -23.578 -33.930 59.498 1.00 73.12 105 LEU A C 1
ATOM 861 O O . LEU A 1 105 ? -23.838 -32.923 60.162 1.00 73.12 105 LEU A O 1
ATOM 865 N N . PRO A 1 106 ? -24.143 -35.120 59.779 1.00 64.62 106 PRO A N 1
ATOM 866 C CA . PRO A 1 106 ? -25.298 -35.302 60.671 1.00 64.62 106 PRO A CA 1
ATOM 867 C C . PRO A 1 106 ? -25.044 -35.009 62.163 1.00 64.62 106 PRO A C 1
ATOM 869 O O . PRO A 1 106 ? -25.888 -35.329 62.992 1.00 64.62 106 PRO A O 1
ATOM 872 N N . ASN A 1 107 ? -23.901 -34.422 62.531 1.00 61.12 107 ASN A N 1
ATOM 873 C CA . ASN A 1 107 ? -23.491 -34.256 63.926 1.00 61.12 107 ASN A CA 1
ATOM 874 C C . ASN A 1 107 ? -22.907 -32.870 64.256 1.00 61.12 107 ASN A C 1
ATOM 876 O O . ASN A 1 107 ? -22.068 -32.742 65.146 1.00 61.12 107 ASN A O 1
ATOM 880 N N . VAL A 1 108 ? -23.337 -31.820 63.549 1.00 58.38 108 VAL A N 1
ATOM 881 C CA . VAL A 1 108 ? -23.117 -30.441 64.009 1.00 58.38 108 VAL A CA 1
ATOM 882 C C . VAL A 1 108 ? -24.296 -30.063 64.897 1.00 58.38 108 VAL A C 1
ATOM 884 O O . VAL A 1 108 ? -25.382 -29.746 64.415 1.00 58.38 108 VAL A O 1
ATOM 887 N N . ALA A 1 109 ? -24.075 -30.166 66.205 1.00 60.25 109 ALA A N 1
ATOM 888 C CA . ALA A 1 109 ? -24.983 -29.672 67.224 1.00 60.25 109 ALA A CA 1
ATOM 889 C C . ALA A 1 109 ? -25.407 -28.225 66.914 1.00 60.25 109 ALA A C 1
ATOM 891 O O . ALA A 1 109 ? -24.562 -27.365 66.675 1.00 60.25 109 ALA A O 1
ATOM 892 N N . GLU A 1 110 ? -26.724 -28.010 66.908 1.00 64.44 110 GLU A N 1
ATOM 893 C CA . GLU A 1 110 ? -27.412 -26.737 67.138 1.00 64.44 110 GLU A CA 1
ATOM 894 C C . GLU A 1 110 ? -26.719 -25.495 66.554 1.00 64.44 110 GLU A C 1
ATOM 896 O O . GLU A 1 110 ? -26.255 -24.616 67.279 1.00 64.44 110 GLU A O 1
ATOM 901 N N . VAL A 1 111 ? -26.702 -25.369 65.223 1.00 62.22 111 VAL A N 1
ATOM 902 C CA . VAL A 1 111 ? -26.569 -24.035 64.621 1.00 62.22 111 VAL A CA 1
ATOM 903 C C . VAL A 1 111 ? -27.850 -23.275 64.985 1.00 62.22 111 VAL A C 1
ATOM 905 O O . VAL A 1 111 ? -28.927 -23.694 64.550 1.00 62.22 111 VAL A O 1
ATOM 908 N N . PRO A 1 112 ? -27.791 -22.198 65.794 1.00 68.38 112 PRO A N 1
ATOM 909 C CA . PRO A 1 112 ? -28.989 -21.453 66.145 1.00 68.38 112 PRO A CA 1
ATOM 910 C C . PRO A 1 112 ? -29.633 -20.940 64.859 1.00 68.38 112 PRO A C 1
ATOM 912 O O . PRO A 1 112 ? -28.954 -20.355 64.011 1.00 68.38 112 PRO A O 1
ATOM 915 N N . SER A 1 113 ? -30.944 -21.147 64.714 1.00 66.69 113 SER A N 1
ATOM 916 C CA . SER A 1 113 ? -31.731 -20.759 63.530 1.00 66.69 113 SER A CA 1
ATOM 917 C C . SER A 1 113 ? -31.558 -19.278 63.152 1.00 66.69 113 SER A C 1
ATOM 919 O O . SER A 1 113 ? -31.749 -18.886 62.006 1.00 66.69 113 SER A O 1
ATOM 921 N N . ASN A 1 114 ? -31.099 -18.481 64.113 1.00 70.94 114 ASN A N 1
ATOM 922 C CA . ASN A 1 114 ? -30.919 -17.044 64.059 1.00 70.94 114 ASN A CA 1
ATOM 923 C C . ASN A 1 114 ? -29.520 -16.625 63.554 1.00 70.94 114 ASN A C 1
ATOM 925 O O . ASN A 1 114 ? -29.246 -15.432 63.450 1.00 70.94 114 ASN A O 1
ATOM 929 N N . ALA A 1 115 ? -28.610 -17.565 63.260 1.00 72.81 115 ALA A N 1
ATOM 930 C CA . ALA A 1 115 ? -27.213 -17.273 62.899 1.00 72.81 115 ALA A CA 1
ATOM 931 C C . ALA A 1 115 ? -27.067 -16.404 61.635 1.00 72.81 115 ALA A C 1
ATOM 933 O O . ALA A 1 115 ? -26.090 -15.668 61.495 1.00 72.81 115 ALA A O 1
ATOM 934 N N . PHE A 1 116 ? -28.054 -16.461 60.738 1.00 76.31 116 PHE A N 1
ATOM 935 C CA . PHE A 1 116 ? -28.095 -15.690 59.492 1.00 76.31 116 PHE A CA 1
ATOM 936 C C . PHE A 1 116 ? -29.349 -14.822 59.364 1.00 76.31 116 PHE A C 1
ATOM 938 O O . PHE A 1 116 ? -29.610 -14.265 58.295 1.00 76.31 116 PHE A O 1
ATOM 945 N N . GLU A 1 117 ? -30.136 -14.688 60.433 1.00 78.69 117 GLU A N 1
ATOM 946 C CA . GLU A 1 117 ? -31.284 -13.792 60.409 1.00 78.69 117 GLU A CA 1
ATOM 947 C C . GLU A 1 117 ? -30.797 -12.358 60.213 1.00 78.69 117 GLU A C 1
ATOM 949 O O . GLU A 1 117 ? -29.956 -11.827 60.945 1.00 78.69 117 GLU A O 1
ATOM 954 N N . ARG A 1 118 ? -31.314 -11.720 59.162 1.00 72.69 118 ARG A N 1
ATOM 955 C CA . ARG A 1 118 ? -30.967 -10.348 58.818 1.00 72.69 118 ARG A CA 1
ATOM 956 C C . ARG A 1 118 ? -31.356 -9.456 59.990 1.00 72.69 118 ARG A C 1
ATOM 958 O O . ARG A 1 118 ? -32.540 -9.227 60.218 1.00 72.69 118 ARG A O 1
ATOM 965 N N . LYS A 1 119 ? -30.366 -8.913 60.703 1.00 77.69 119 LYS A N 1
ATOM 966 C CA . LYS A 1 119 ? -30.603 -7.911 61.745 1.00 77.69 119 LYS A CA 1
ATOM 967 C C . LYS A 1 119 ? -31.331 -6.727 61.113 1.00 77.69 119 LYS A C 1
ATOM 969 O O . LYS A 1 119 ? -30.736 -5.956 60.357 1.00 77.69 119 LYS A O 1
ATOM 974 N N . VAL A 1 120 ? -32.629 -6.615 61.384 1.00 71.88 120 VAL A N 1
ATOM 975 C CA . VAL A 1 120 ? -33.443 -5.479 60.958 1.00 71.88 120 VAL A CA 1
ATOM 976 C C . VAL A 1 120 ? -32.990 -4.298 61.801 1.00 71.88 120 VAL A C 1
ATOM 978 O O . VAL A 1 120 ? -33.403 -4.114 62.940 1.00 71.88 120 VAL A O 1
ATOM 981 N N . LEU A 1 121 ? -32.037 -3.537 61.268 1.00 73.62 121 LEU A N 1
ATOM 982 C CA . LEU A 1 121 ? -31.745 -2.218 61.793 1.00 73.62 121 LEU A CA 1
ATOM 983 C C . LEU A 1 121 ? -32.930 -1.351 61.385 1.00 73.62 121 LEU A C 1
ATOM 985 O O . LEU A 1 121 ? -33.035 -0.952 60.223 1.00 73.62 121 LEU A O 1
ATOM 989 N N . ASP A 1 122 ? -33.834 -1.103 62.331 1.00 65.38 122 ASP A N 1
ATOM 990 C CA . ASP A 1 122 ? -34.810 -0.034 62.202 1.00 65.38 122 ASP A CA 1
ATOM 991 C C . ASP A 1 122 ? -34.019 1.247 61.976 1.00 65.38 122 ASP A C 1
ATOM 993 O O . ASP A 1 122 ? -33.433 1.831 62.891 1.00 65.38 122 ASP A O 1
ATOM 997 N N . ASN A 1 123 ? -33.934 1.649 60.709 1.00 60.34 123 ASN A N 1
ATOM 998 C CA . ASN A 1 123 ? -33.391 2.929 60.315 1.00 60.34 123 ASN A CA 1
ATOM 999 C C . ASN A 1 123 ? -34.342 3.978 60.887 1.00 60.34 123 ASN A C 1
ATOM 1001 O O . ASN A 1 123 ? -35.285 4.407 60.219 1.00 60.34 123 ASN A O 1
ATOM 1005 N N . ALA A 1 124 ? -34.112 4.349 62.151 1.00 59.03 124 ALA A N 1
ATOM 1006 C CA . ALA A 1 124 ? -34.743 5.476 62.804 1.00 59.03 124 ALA A CA 1
ATOM 1007 C C . ALA A 1 124 ? -34.719 6.621 61.801 1.00 59.03 124 ALA A C 1
ATOM 1009 O O . ALA A 1 124 ? -33.653 6.945 61.269 1.00 59.03 124 ALA A O 1
ATOM 1010 N N . LYS A 1 125 ? -35.915 7.120 61.473 1.00 61.22 125 LYS A N 1
ATOM 1011 C CA . LYS A 1 125 ? -36.198 8.111 60.436 1.00 61.22 125 LYS A CA 1
ATOM 1012 C C . LYS A 1 125 ? -35.269 9.316 60.610 1.00 61.22 125 LYS A C 1
ATOM 1014 O O . LYS A 1 125 ? -35.634 10.289 61.254 1.00 61.22 125 LYS A O 1
ATOM 1019 N N . LYS A 1 126 ? -34.057 9.246 60.059 1.00 58.47 126 LYS A N 1
ATOM 1020 C CA . LYS A 1 126 ? -33.187 10.405 59.912 1.00 58.47 126 LYS A CA 1
ATOM 1021 C C . LYS A 1 126 ? -33.864 11.267 58.869 1.00 58.47 126 LYS A C 1
ATOM 1023 O O . LYS A 1 126 ? -34.183 10.775 57.783 1.00 58.47 126 LYS A O 1
ATOM 1028 N N . ASP A 1 127 ? -34.141 12.503 59.259 1.00 57.50 127 ASP A N 1
ATOM 1029 C CA . ASP A 1 127 ? -34.798 13.513 58.448 1.00 57.50 127 ASP A CA 1
ATOM 1030 C C . ASP A 1 127 ? -34.352 13.422 56.993 1.00 57.50 127 ASP A C 1
ATOM 1032 O O . ASP A 1 127 ? -33.157 13.317 56.694 1.00 57.50 127 ASP A O 1
ATOM 1036 N N . LYS A 1 128 ? -35.339 13.420 56.091 1.00 61.59 128 LYS A N 1
ATOM 1037 C CA . LYS A 1 128 ? -35.163 13.366 54.638 1.00 61.59 128 LYS A CA 1
ATOM 1038 C C . LYS A 1 128 ? -34.484 14.649 54.143 1.00 61.59 128 LYS A C 1
ATOM 1040 O O . LYS A 1 128 ? -35.072 15.424 53.394 1.00 61.59 128 LYS A O 1
ATOM 1045 N N . VAL A 1 129 ? -33.230 14.876 54.515 1.00 63.91 129 VAL A N 1
ATOM 1046 C CA . VAL A 1 129 ? -32.341 15.720 53.727 1.00 63.91 129 VAL A CA 1
ATOM 1047 C C . VAL A 1 129 ? -32.267 15.029 52.374 1.00 63.91 129 VAL A C 1
ATOM 1049 O O . VAL A 1 129 ? -31.920 13.848 52.308 1.00 63.91 129 VAL A O 1
ATOM 1052 N N . LYS A 1 130 ? -32.676 15.726 51.309 1.00 64.19 130 LYS A N 1
ATOM 1053 C CA . LYS A 1 130 ? -32.594 15.244 49.926 1.00 64.19 130 LYS A CA 1
ATOM 1054 C C . LYS A 1 130 ? -31.121 14.996 49.589 1.00 64.19 130 LYS A C 1
ATOM 1056 O O . LYS A 1 130 ? -30.457 15.852 49.018 1.00 64.19 130 LYS A O 1
ATOM 1061 N N . ARG A 1 131 ? -30.592 13.842 49.994 1.00 67.06 131 ARG A N 1
ATOM 1062 C CA . ARG A 1 131 ? -29.260 13.381 49.626 1.00 67.06 131 ARG A CA 1
ATOM 1063 C C . ARG A 1 131 ? -29.329 13.072 48.142 1.00 67.06 131 ARG A C 1
ATOM 1065 O O . ARG A 1 131 ? -29.921 12.077 47.735 1.00 67.06 131 ARG A O 1
ATOM 1072 N N . THR A 1 132 ? -28.808 13.982 47.331 1.00 71.50 132 THR A N 1
ATOM 1073 C CA . THR A 1 132 ? -28.566 13.704 45.920 1.00 71.50 132 THR A CA 1
ATOM 1074 C C . THR A 1 132 ? -27.617 12.517 45.850 1.00 71.50 132 THR A C 1
ATOM 1076 O O . THR A 1 132 ? -26.656 12.458 46.617 1.00 71.50 132 THR A O 1
ATOM 1079 N N . SER A 1 133 ? -27.915 11.548 44.985 1.00 83.31 133 SER A N 1
ATOM 1080 C CA . SER A 1 133 ? -27.038 10.391 44.805 1.00 83.31 133 SER A CA 1
ATOM 1081 C C . SER A 1 133 ? -25.623 10.855 44.444 1.00 83.31 133 SER A C 1
ATOM 1083 O O . SER A 1 133 ? -25.462 11.922 43.848 1.00 83.31 133 SER A O 1
ATOM 1085 N N . THR A 1 134 ? -24.603 10.064 44.781 1.00 80.00 134 THR A N 1
ATOM 1086 C CA . THR A 1 134 ? -23.207 10.362 44.416 1.00 80.00 134 THR A CA 1
ATOM 1087 C C . THR A 1 134 ? -23.072 10.607 42.908 1.00 80.00 134 THR A C 1
ATOM 1089 O O . THR A 1 134 ? -22.383 11.531 42.495 1.00 80.00 134 THR A O 1
ATOM 1092 N N . LEU A 1 135 ? -23.847 9.874 42.099 1.00 81.19 135 LEU A N 1
ATOM 1093 C CA . LEU A 1 135 ? -23.972 10.079 40.656 1.00 81.19 135 LEU A CA 1
ATOM 1094 C C . LEU A 1 135 ? -24.565 11.454 40.302 1.00 81.19 135 LEU A C 1
ATOM 1096 O O . LEU A 1 135 ? -24.067 12.145 39.424 1.00 81.19 135 LEU A O 1
ATOM 1100 N N . SER A 1 136 ? -25.624 11.880 40.993 1.00 81.19 136 SER A N 1
ATOM 1101 C CA . SER A 1 136 ? -26.244 13.194 40.779 1.00 81.19 136 SER A CA 1
ATOM 1102 C C . SER A 1 136 ? -25.340 14.360 41.189 1.00 81.19 136 SER A C 1
ATOM 1104 O O . SER A 1 136 ? -25.536 15.461 40.686 1.00 81.19 136 SER A O 1
ATOM 1106 N N . ALA A 1 137 ? -24.396 14.148 42.111 1.00 81.31 137 ALA A N 1
ATOM 1107 C CA . ALA A 1 137 ? -23.349 15.121 42.421 1.00 81.31 137 ALA A CA 1
ATOM 1108 C C . ALA A 1 137 ? -22.294 15.159 41.300 1.00 81.31 137 ALA A C 1
ATOM 1110 O O . ALA A 1 137 ? -22.040 16.223 40.750 1.00 81.31 137 ALA A O 1
ATOM 1111 N N . GLN A 1 138 ? -21.806 13.995 40.858 1.00 77.50 138 GLN A N 1
ATOM 1112 C CA . GLN A 1 138 ? -20.838 13.882 39.756 1.00 77.50 138 GLN A CA 1
ATOM 1113 C C . GLN A 1 138 ? -21.357 14.463 38.429 1.00 77.50 138 GLN A C 1
ATOM 1115 O O . GLN A 1 138 ? -20.620 15.136 37.718 1.00 77.50 138 GLN A O 1
ATOM 1120 N N . LEU A 1 139 ? -22.641 14.274 38.110 1.00 77.00 139 LEU A N 1
ATOM 1121 C CA . LEU A 1 139 ? -23.263 14.858 36.914 1.00 77.00 139 LEU A CA 1
ATOM 1122 C C . LEU A 1 139 ? -23.379 16.389 36.974 1.00 77.00 139 LEU A C 1
ATOM 1124 O O . LEU A 1 139 ? -23.424 17.032 35.932 1.00 77.00 139 LEU A O 1
ATOM 1128 N N . LYS A 1 140 ? -23.450 16.979 38.174 1.00 76.81 140 LYS A N 1
ATOM 1129 C CA . LYS A 1 140 ? -23.454 18.441 38.344 1.00 76.81 140 LYS A CA 1
ATOM 1130 C C . LYS A 1 140 ? -22.051 19.030 38.236 1.00 76.81 140 LYS A C 1
ATOM 1132 O O . LYS A 1 140 ? -21.914 20.133 37.719 1.00 76.81 140 LYS A O 1
ATOM 1137 N N . ASP A 1 141 ? -21.043 18.282 38.679 1.00 75.94 141 ASP A N 1
ATOM 1138 C CA . ASP A 1 141 ? -19.631 18.666 38.581 1.00 75.94 141 ASP A CA 1
ATOM 1139 C C . ASP A 1 141 ? -19.067 18.490 37.156 1.00 75.94 141 ASP A C 1
ATOM 1141 O O . ASP A 1 141 ? -18.054 19.095 36.813 1.00 75.94 141 ASP A O 1
ATOM 1145 N N . CYS A 1 142 ? -19.754 17.736 36.288 1.00 59.78 142 CYS A N 1
ATOM 1146 C CA . CYS A 1 142 ? -19.443 17.605 34.861 1.00 59.78 142 CYS A CA 1
ATOM 1147 C C . CYS A 1 142 ? -20.545 18.226 33.971 1.00 59.78 142 CYS A C 1
ATOM 1149 O O . CYS A 1 142 ? -21.273 17.494 33.298 1.00 59.78 142 CYS A O 1
ATOM 1151 N N . PRO A 1 143 ? -20.688 19.568 33.916 1.00 60.56 143 PRO A N 1
ATOM 1152 C CA . PRO A 1 143 ? -21.717 20.227 33.103 1.00 60.56 143 PRO A CA 1
ATOM 1153 C C . PRO A 1 143 ? -21.466 20.122 31.590 1.00 60.56 143 PRO A C 1
ATOM 1155 O O . PRO A 1 143 ? -22.371 20.373 30.797 1.00 60.56 143 PRO A O 1
ATOM 1158 N N . VAL A 1 144 ? -20.256 19.737 31.179 1.00 58.88 144 VAL A N 1
ATOM 1159 C CA . VAL A 1 144 ? -19.888 19.548 29.777 1.00 58.88 144 VAL A CA 1
ATOM 1160 C C . VAL A 1 144 ? -19.464 18.100 29.603 1.00 58.88 144 VAL A C 1
ATOM 1162 O O . VAL A 1 144 ? -18.309 17.739 29.814 1.00 58.88 144 VAL A O 1
ATOM 1165 N N . LEU A 1 145 ? -20.409 17.253 29.196 1.00 58.34 145 LEU A N 1
ATOM 1166 C CA . LEU A 1 145 ? -20.046 16.078 28.414 1.00 58.34 145 LEU A CA 1
ATOM 1167 C C . LEU A 1 145 ? -19.363 16.639 27.167 1.00 58.34 145 LEU A C 1
ATOM 1169 O O . LEU A 1 145 ? -20.041 17.167 26.285 1.00 58.34 145 LEU A O 1
ATOM 1173 N N . LEU A 1 146 ? -18.028 16.607 27.148 1.00 58.66 146 LEU A N 1
ATOM 1174 C CA . LEU A 1 146 ? -17.227 16.856 25.957 1.00 58.66 146 LEU A CA 1
ATOM 1175 C C . LEU A 1 146 ? -17.649 15.792 24.944 1.00 58.66 146 LEU A C 1
ATOM 1177 O O . LEU A 1 146 ? -17.103 14.692 24.903 1.00 58.66 146 LEU A O 1
ATOM 1181 N N . LYS A 1 147 ? -18.721 16.072 24.200 1.00 61.91 147 LYS A N 1
ATOM 1182 C CA . LYS A 1 147 ? -19.145 15.237 23.091 1.00 61.91 147 LYS A CA 1
ATOM 1183 C C . LYS A 1 147 ? -18.019 15.322 22.085 1.00 61.91 147 LYS A C 1
ATOM 1185 O O . LYS A 1 147 ? -17.810 16.371 21.481 1.00 61.91 147 LYS A O 1
ATOM 1190 N N . ASN A 1 148 ? -17.281 14.226 21.978 1.00 71.00 148 ASN A N 1
ATOM 1191 C CA . ASN A 1 148 ? -16.275 14.056 20.954 1.00 71.00 148 ASN A CA 1
ATOM 1192 C C . ASN A 1 148 ? -16.914 14.421 19.597 1.00 71.00 148 ASN A C 1
ATOM 1194 O O . ASN A 1 148 ? -17.966 13.852 19.281 1.00 71.00 148 ASN A O 1
ATOM 1198 N N . PRO A 1 149 ? -16.331 15.352 18.819 1.00 73.31 149 PRO A N 1
ATOM 1199 C CA . PRO A 1 149 ? -16.840 15.731 17.501 1.00 73.31 149 PRO A CA 1
ATOM 1200 C C . PRO A 1 149 ? -17.109 14.531 16.583 1.00 73.31 149 PRO A C 1
ATOM 1202 O O . PRO A 1 149 ? -18.035 14.566 15.780 1.00 73.31 149 PRO A O 1
ATOM 1205 N N . PHE A 1 150 ? -16.369 13.433 16.763 1.00 77.19 150 PHE A N 1
ATOM 1206 C CA . PHE A 1 150 ? -16.475 12.218 15.953 1.00 77.19 150 PHE A CA 1
ATOM 1207 C C . PHE A 1 150 ? -17.427 11.155 16.532 1.00 77.19 150 PHE A C 1
ATOM 1209 O O . PHE A 1 150 ? -17.475 10.027 16.041 1.00 77.19 150 PHE A O 1
ATOM 1216 N N . PHE A 1 151 ? -18.205 11.474 17.574 1.00 80.50 151 PHE A N 1
ATOM 1217 C CA . PHE A 1 151 ? -19.113 10.514 18.218 1.00 80.50 151 PHE A CA 1
ATOM 1218 C C . PHE A 1 151 ? -20.132 9.899 17.244 1.00 80.50 151 PHE A C 1
ATOM 1220 O O . PHE A 1 151 ? -20.480 8.724 17.374 1.00 80.50 151 PHE A O 1
ATOM 1227 N N . ASP A 1 152 ? -20.564 10.651 16.230 1.00 83.62 152 ASP A N 1
ATOM 1228 C CA . ASP A 1 152 ? -21.543 10.196 15.238 1.00 83.62 152 ASP A CA 1
ATOM 1229 C C . ASP A 1 152 ? -21.044 9.029 14.369 1.00 83.62 152 ASP A C 1
ATOM 1231 O O . ASP A 1 152 ? -21.864 8.337 13.755 1.00 83.62 152 ASP A O 1
ATOM 1235 N N . TYR A 1 153 ? -19.730 8.771 14.345 1.00 85.50 153 TYR A N 1
ATOM 1236 C CA . TYR A 1 153 ? -19.124 7.648 13.624 1.00 85.50 153 TYR A CA 1
ATOM 1237 C C . TYR A 1 153 ? -19.090 6.353 14.427 1.00 85.50 153 TYR A C 1
ATOM 1239 O O . TYR A 1 153 ? -18.988 5.286 13.825 1.00 85.50 153 TYR A O 1
ATOM 1247 N N . SER A 1 154 ? -19.274 6.409 15.751 1.00 85.62 154 SER A N 1
ATOM 1248 C CA . SER A 1 154 ? -19.310 5.217 16.615 1.00 85.62 154 SER A CA 1
ATOM 1249 C C . SER A 1 154 ? -20.364 4.189 16.176 1.00 85.62 154 SER A C 1
ATOM 1251 O O . SER A 1 154 ? -20.173 2.986 16.331 1.00 85.62 154 SER A O 1
ATOM 1253 N N . LYS A 1 155 ? -21.451 4.641 15.534 1.00 86.31 155 LYS A N 1
ATOM 1254 C CA . LYS A 1 155 ? -22.509 3.777 14.983 1.00 86.31 155 LYS A CA 1
ATOM 1255 C C . LYS A 1 155 ? -22.026 2.813 13.895 1.00 86.31 155 LYS A C 1
ATOM 1257 O O . LYS A 1 155 ? -22.701 1.821 13.640 1.00 86.31 155 LYS A O 1
ATOM 1262 N N . PHE A 1 156 ? -20.900 3.102 13.243 1.00 86.75 156 PHE A N 1
ATOM 1263 C CA . PHE A 1 156 ? -20.328 2.259 12.192 1.00 86.75 156 PHE A CA 1
ATOM 1264 C C . PHE A 1 156 ? -19.323 1.228 12.727 1.00 86.75 156 PHE A C 1
ATOM 1266 O O . PHE A 1 156 ? -18.793 0.445 11.934 1.00 86.75 156 PHE A O 1
ATOM 1273 N N . ASP A 1 157 ? -19.076 1.190 14.044 1.00 86.31 157 ASP A N 1
ATOM 1274 C CA . ASP A 1 157 ? -18.231 0.161 14.652 1.00 86.31 157 ASP A CA 1
ATOM 1275 C C . ASP A 1 157 ? -18.894 -1.218 14.522 1.00 86.31 157 ASP A C 1
ATOM 1277 O O . ASP A 1 157 ? -19.996 -1.473 15.019 1.00 86.31 157 ASP A O 1
ATOM 1281 N N . GLY A 1 158 ? -18.192 -2.124 13.846 1.00 83.56 158 GLY A N 1
ATOM 1282 C CA . GLY A 1 158 ? -18.638 -3.493 13.636 1.00 83.56 158 GLY A CA 1
ATOM 1283 C C . GLY A 1 158 ? -18.567 -4.363 14.893 1.00 83.56 158 GLY A C 1
ATOM 1284 O O . GLY A 1 158 ? -19.234 -5.390 14.944 1.00 83.56 158 GLY A O 1
ATOM 1285 N N . ASN A 1 159 ? -17.818 -3.964 15.930 1.00 81.50 159 ASN A N 1
ATOM 1286 C CA . ASN A 1 159 ? -17.731 -4.735 17.178 1.00 81.50 159 ASN A CA 1
ATOM 1287 C C . ASN A 1 159 ? -19.035 -4.706 17.996 1.00 81.50 159 ASN A C 1
ATOM 1289 O O . ASN A 1 159 ? -19.280 -5.614 18.788 1.00 81.50 159 ASN A O 1
ATOM 1293 N N . ALA A 1 160 ? -19.868 -3.676 17.816 1.00 71.38 160 ALA A N 1
ATOM 1294 C CA . ALA A 1 160 ? -21.120 -3.510 18.554 1.00 71.38 160 ALA A CA 1
ATOM 1295 C C . ALA A 1 160 ? -22.328 -4.184 17.871 1.00 71.38 160 ALA A C 1
ATOM 1297 O O . ALA A 1 160 ? -23.379 -4.330 18.496 1.00 71.38 160 ALA A O 1
ATOM 1298 N N . GLN A 1 161 ? -22.204 -4.590 16.601 1.00 72.56 161 GLN A N 1
ATOM 1299 C CA . GLN A 1 161 ? -23.316 -5.102 15.795 1.00 72.56 161 GLN A CA 1
ATOM 1300 C C . GLN A 1 161 ? -23.183 -6.612 15.550 1.00 72.56 161 GLN A C 1
ATOM 1302 O O . GLN A 1 161 ? -22.274 -7.073 14.865 1.00 72.56 161 GLN A O 1
ATOM 1307 N N . VAL A 1 162 ? -24.120 -7.401 16.082 1.00 73.12 162 VAL A N 1
ATOM 1308 C CA . VAL A 1 162 ? -24.148 -8.863 15.900 1.00 73.12 162 VAL A CA 1
ATOM 1309 C C . VAL A 1 162 ? -24.914 -9.214 14.620 1.00 73.12 162 VAL A C 1
ATOM 1311 O O . VAL A 1 162 ? -26.075 -8.843 14.473 1.00 73.12 162 VAL A O 1
ATOM 1314 N N . GLY A 1 163 ? -24.283 -9.960 13.705 1.00 76.38 163 GLY A N 1
ATOM 1315 C CA . GLY A 1 163 ? -24.928 -10.501 12.496 1.00 76.38 163 GLY A CA 1
ATOM 1316 C C . GLY A 1 163 ? -24.816 -9.644 11.228 1.00 76.38 163 GLY A C 1
ATOM 1317 O O . GLY A 1 163 ? -25.357 -10.025 10.192 1.00 76.38 163 GLY A O 1
ATOM 1318 N N . VAL A 1 164 ? -24.101 -8.519 11.278 1.00 84.31 164 VAL A N 1
ATOM 1319 C CA . VAL A 1 164 ? -23.811 -7.670 10.111 1.00 84.31 164 VAL A CA 1
ATOM 1320 C C . VAL A 1 164 ? -22.424 -8.033 9.558 1.00 84.31 164 VAL A C 1
ATOM 1322 O O . VAL A 1 164 ? -21.515 -8.279 10.352 1.00 84.31 164 VAL A O 1
ATOM 1325 N N . PRO A 1 165 ? -22.213 -8.101 8.227 1.00 86.94 165 PRO A N 1
ATOM 1326 C CA . PRO A 1 165 ? -20.888 -8.359 7.671 1.00 86.94 165 PRO A CA 1
ATOM 1327 C C . PRO A 1 165 ? -19.937 -7.200 7.994 1.00 86.94 165 PRO A C 1
ATOM 1329 O O . PRO A 1 165 ? -20.213 -6.042 7.666 1.00 86.94 165 PRO A O 1
ATOM 1332 N N . VAL A 1 166 ? -18.817 -7.533 8.633 1.00 90.38 166 VAL A N 1
ATOM 1333 C CA . VAL A 1 166 ? -17.800 -6.580 9.088 1.00 90.38 166 VAL A CA 1
ATOM 1334 C C . VAL A 1 166 ? -16.454 -6.852 8.434 1.00 90.38 166 VAL A C 1
ATOM 1336 O O . VAL A 1 166 ? -16.125 -7.992 8.097 1.00 90.38 166 VAL A O 1
ATOM 1339 N N . LYS A 1 167 ? -15.650 -5.798 8.314 1.00 88.75 167 LYS A N 1
ATOM 1340 C CA . LYS A 1 167 ? -14.275 -5.850 7.837 1.00 88.75 167 LYS A CA 1
ATOM 1341 C C . LYS A 1 167 ? -13.341 -5.243 8.873 1.00 88.75 167 LYS A C 1
ATOM 1343 O O . LYS A 1 167 ? -13.646 -4.216 9.476 1.00 88.75 167 LYS A O 1
ATOM 1348 N N . ARG A 1 168 ? -12.198 -5.893 9.079 1.00 91.00 168 ARG A N 1
ATOM 1349 C CA . ARG A 1 168 ? -11.179 -5.475 10.039 1.00 91.00 168 ARG A CA 1
ATOM 1350 C C . ARG A 1 168 ? -9.991 -4.866 9.306 1.00 91.00 168 ARG A C 1
ATOM 1352 O O . ARG A 1 168 ? -9.419 -5.506 8.430 1.00 91.00 168 ARG A O 1
ATOM 1359 N N . TYR A 1 169 ? -9.618 -3.666 9.720 1.00 91.62 169 TYR A N 1
ATOM 1360 C CA . TYR A 1 169 ? -8.447 -2.943 9.255 1.00 91.62 169 TYR A CA 1
ATOM 1361 C C . TYR A 1 169 ? -7.416 -2.787 10.374 1.00 91.62 169 TYR A C 1
ATOM 1363 O O . TYR A 1 169 ? -7.752 -2.723 11.561 1.00 91.62 169 TYR A O 1
ATOM 1371 N N . ILE A 1 170 ? -6.154 -2.741 9.972 1.00 90.94 170 ILE A N 1
ATOM 1372 C CA . ILE A 1 170 ? -4.986 -2.416 10.780 1.00 90.94 170 ILE A CA 1
ATOM 1373 C C . ILE A 1 170 ? -4.518 -1.053 10.284 1.00 90.94 170 ILE A C 1
ATOM 1375 O O . ILE A 1 170 ? -4.141 -0.921 9.123 1.00 90.94 170 ILE A O 1
ATOM 1379 N N . ILE A 1 171 ? -4.639 -0.034 11.131 1.00 90.44 171 ILE A N 1
ATOM 1380 C CA . ILE A 1 171 ? -4.482 1.360 10.725 1.00 90.44 171 ILE A CA 1
ATOM 1381 C C . ILE A 1 171 ? -3.28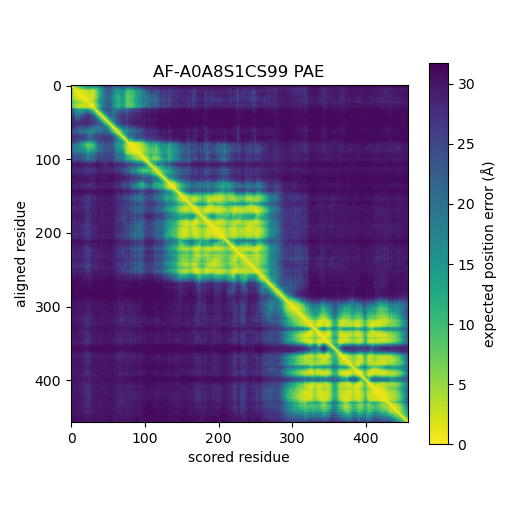2 1.968 11.435 1.00 90.44 171 ILE A C 1
ATOM 1383 O O . ILE A 1 171 ? -3.286 2.137 12.654 1.00 90.44 171 ILE A O 1
ATOM 1387 N N . PHE A 1 172 ? -2.261 2.317 10.665 1.00 87.81 172 PHE A N 1
ATOM 1388 C CA . PHE A 1 172 ? -1.082 3.017 11.144 1.00 87.81 172 PHE A CA 1
ATOM 1389 C C . PHE A 1 172 ? -1.347 4.519 11.172 1.00 87.81 172 PHE A C 1
ATOM 1391 O O . PHE A 1 172 ? -1.746 5.131 10.182 1.00 87.81 172 PHE A O 1
ATOM 1398 N N . LEU A 1 173 ? -1.148 5.126 12.336 1.00 84.56 173 LEU A N 1
ATOM 1399 C CA . LEU A 1 173 ? -1.368 6.550 12.548 1.00 84.56 173 LEU A CA 1
ATOM 1400 C C . LEU A 1 173 ? -0.040 7.282 12.326 1.00 84.56 173 LEU A C 1
ATOM 1402 O O . LEU A 1 173 ? 0.705 7.530 13.272 1.00 84.56 173 LEU A O 1
ATOM 1406 N N . THR A 1 174 ? 0.275 7.614 11.072 1.00 78.12 174 THR A N 1
ATOM 1407 C CA . THR A 1 174 ? 1.548 8.275 10.712 1.00 78.12 174 THR A CA 1
ATOM 1408 C C . THR A 1 174 ? 1.623 9.721 11.208 1.00 78.12 174 THR A C 1
ATOM 1410 O O . THR A 1 174 ? 2.708 10.279 11.343 1.00 78.12 174 THR A O 1
ATOM 1413 N N . MET A 1 175 ? 0.466 10.285 11.561 1.00 71.38 175 MET A N 1
ATOM 1414 C CA . MET A 1 175 ? 0.274 11.604 12.165 1.00 71.38 175 MET A CA 1
ATOM 1415 C C . MET A 1 175 ? 0.798 11.757 13.587 1.00 71.38 175 MET A C 1
ATOM 1417 O O . MET A 1 175 ? 0.954 12.877 14.069 1.00 71.38 175 MET A O 1
ATOM 1421 N N . LEU A 1 176 ? 1.014 10.645 14.282 1.00 70.94 176 LEU A N 1
ATOM 1422 C CA . LEU A 1 176 ? 1.458 10.649 15.667 1.00 70.94 176 LEU A CA 1
ATOM 1423 C C . LEU A 1 176 ? 2.992 10.560 15.740 1.00 70.94 176 LEU A C 1
ATOM 1425 O O . LEU A 1 176 ? 3.646 10.057 14.816 1.00 70.94 176 LEU A O 1
ATOM 1429 N N . PRO A 1 177 ? 3.600 11.062 16.829 1.00 67.75 177 PRO A N 1
ATOM 1430 C CA . PRO A 1 177 ? 5.044 10.993 17.020 1.00 67.75 177 PRO A CA 1
ATOM 1431 C C . PRO A 1 177 ? 5.548 9.541 16.966 1.00 67.75 177 PRO A C 1
ATOM 1433 O O . PRO A 1 177 ? 4.842 8.607 17.338 1.00 67.75 177 PRO A O 1
ATOM 1436 N N . GLU A 1 178 ? 6.799 9.349 16.534 1.00 66.75 178 GLU A N 1
ATOM 1437 C CA . GLU A 1 178 ? 7.414 8.039 16.215 1.00 66.75 178 GLU A CA 1
ATOM 1438 C C . GLU A 1 178 ? 7.226 6.964 17.287 1.00 66.75 178 GLU A C 1
ATOM 1440 O O . GLU A 1 178 ? 7.060 5.790 16.973 1.00 66.75 178 GLU A O 1
ATOM 1445 N N . ARG A 1 179 ? 7.175 7.368 18.558 1.00 64.69 179 ARG A N 1
ATOM 1446 C CA . ARG A 1 179 ? 6.988 6.465 19.703 1.00 64.69 179 ARG A CA 1
ATOM 1447 C C . ARG A 1 179 ? 5.640 5.741 19.699 1.00 64.69 179 ARG A C 1
ATOM 1449 O O . ARG A 1 179 ? 5.533 4.664 20.276 1.00 64.69 179 ARG A O 1
ATOM 1456 N N . GLU A 1 180 ? 4.629 6.321 19.061 1.00 68.19 180 GLU A N 1
ATOM 1457 C CA . GLU A 1 180 ? 3.261 5.802 19.019 1.00 68.19 180 GLU A CA 1
ATOM 1458 C C . GLU A 1 180 ? 2.870 5.235 17.647 1.00 68.19 180 GLU A C 1
ATOM 1460 O O . GLU A 1 180 ? 1.809 4.611 17.529 1.00 68.19 180 GLU A O 1
ATOM 1465 N N . ARG A 1 181 ? 3.720 5.406 16.620 1.00 69.56 181 ARG A N 1
ATOM 1466 C CA . ARG A 1 181 ? 3.516 4.807 15.288 1.00 69.56 181 ARG A CA 1
ATOM 1467 C C . ARG A 1 181 ? 3.634 3.283 15.312 1.00 69.56 181 ARG A C 1
ATOM 1469 O O . ARG A 1 181 ? 2.927 2.614 14.570 1.00 69.56 181 ARG A O 1
ATOM 1476 N N . ASN A 1 182 ? 4.449 2.742 16.222 1.00 65.94 182 ASN A N 1
ATOM 1477 C CA . ASN A 1 182 ? 4.672 1.297 16.376 1.00 65.94 182 ASN A CA 1
ATOM 1478 C C . ASN A 1 182 ? 3.437 0.524 16.879 1.00 65.94 182 ASN A C 1
ATOM 1480 O O . ASN A 1 182 ? 3.479 -0.699 16.983 1.00 65.94 182 ASN A O 1
ATOM 1484 N N . TYR A 1 183 ? 2.348 1.221 17.215 1.00 77.12 183 TYR A N 1
ATOM 1485 C CA . TYR A 1 183 ? 1.103 0.618 17.674 1.00 77.12 183 TYR A CA 1
ATOM 1486 C C . TYR A 1 183 ? -0.009 0.901 16.660 1.00 77.12 183 TYR A C 1
ATOM 1488 O O . TYR A 1 183 ? -0.625 1.973 16.725 1.00 77.12 183 TYR A O 1
ATOM 1496 N N . PRO A 1 184 ? -0.277 -0.024 15.720 1.00 84.81 184 PRO A N 1
ATOM 1497 C CA . PRO A 1 184 ? -1.390 0.128 14.799 1.00 84.81 184 PRO A CA 1
ATOM 1498 C C . PRO A 1 184 ? -2.728 0.008 15.529 1.00 84.81 184 PRO A C 1
ATOM 1500 O O . PRO A 1 184 ? -2.893 -0.777 16.464 1.00 84.81 184 PRO A O 1
ATOM 1503 N N . LEU A 1 185 ? -3.711 0.768 15.060 1.00 87.19 185 LEU A N 1
ATOM 1504 C CA . LEU A 1 185 ? -5.072 0.727 15.562 1.00 87.19 185 LEU A CA 1
ATOM 1505 C C . LEU A 1 185 ? -5.869 -0.359 14.832 1.00 87.19 185 LEU A C 1
ATOM 1507 O O . LEU A 1 185 ? -5.968 -0.363 13.604 1.00 87.19 185 LEU A O 1
ATOM 1511 N N . HIS A 1 186 ? -6.486 -1.268 15.583 1.00 88.62 186 HIS A N 1
ATOM 1512 C CA . HIS A 1 186 ? -7.370 -2.283 15.017 1.00 88.62 186 HIS A CA 1
ATOM 1513 C C . HIS A 1 186 ? -8.808 -1.771 14.961 1.00 88.62 186 HIS A C 1
ATOM 1515 O O . HIS A 1 186 ? -9.475 -1.614 15.986 1.00 88.62 186 HIS A O 1
ATOM 1521 N N . VAL A 1 187 ? -9.310 -1.544 13.749 1.00 89.94 187 VAL A N 1
ATOM 1522 C CA . VAL A 1 187 ? -10.651 -0.997 13.530 1.00 89.94 187 VAL A CA 1
ATOM 1523 C C . VAL A 1 187 ? -11.516 -2.011 12.795 1.00 89.94 187 VAL A C 1
ATOM 1525 O O . VAL A 1 187 ? -11.187 -2.444 11.695 1.00 89.94 187 VAL A O 1
ATOM 1528 N N . THR A 1 188 ? -12.641 -2.381 13.404 1.00 90.56 188 THR A N 1
ATOM 1529 C CA . THR A 1 188 ? -13.676 -3.213 12.786 1.00 90.56 188 THR A CA 1
ATOM 1530 C C . THR A 1 188 ? -14.805 -2.306 12.311 1.00 90.56 188 THR A C 1
ATOM 1532 O O . THR A 1 188 ? -15.402 -1.599 13.117 1.00 90.56 188 THR A O 1
ATOM 1535 N N . ILE A 1 189 ? -15.114 -2.319 11.019 1.00 91.44 189 ILE A N 1
ATOM 1536 C CA . ILE A 1 189 ? -16.157 -1.484 10.418 1.00 91.44 189 ILE A CA 1
ATOM 1537 C C . ILE A 1 189 ? -17.189 -2.340 9.685 1.00 91.44 189 ILE A C 1
ATOM 1539 O O . ILE A 1 189 ? -16.885 -3.427 9.198 1.00 91.44 189 ILE A O 1
ATOM 1543 N N . VAL A 1 190 ? -18.419 -1.845 9.586 1.00 92.12 190 VAL A N 1
ATOM 1544 C CA . VAL A 1 190 ? -19.481 -2.454 8.775 1.00 92.12 190 VAL A CA 1
ATOM 1545 C C . VAL A 1 190 ? -19.159 -2.376 7.272 1.00 92.12 190 VAL A C 1
ATOM 1547 O O . VAL A 1 190 ? -18.768 -1.328 6.764 1.00 92.12 190 VAL A O 1
ATOM 1550 N N . ASN A 1 191 ? -19.390 -3.457 6.518 1.00 89.69 191 ASN A N 1
ATOM 1551 C CA . ASN A 1 191 ? -19.044 -3.547 5.087 1.00 89.69 191 ASN A CA 1
ATOM 1552 C C . ASN A 1 191 ? -19.763 -2.539 4.172 1.00 89.69 191 ASN A C 1
ATOM 1554 O O . ASN A 1 191 ? -19.279 -2.252 3.073 1.00 89.69 191 ASN A O 1
ATOM 1558 N N . THR A 1 192 ? -20.927 -2.041 4.592 1.00 89.12 192 THR A N 1
ATOM 1559 C CA . THR A 1 192 ? -21.715 -1.044 3.851 1.00 89.12 192 THR A CA 1
ATOM 1560 C C . THR A 1 192 ? -21.236 0.388 4.079 1.00 89.12 192 THR A C 1
ATOM 1562 O O . THR A 1 192 ? -21.742 1.293 3.418 1.00 89.12 192 THR A O 1
ATOM 1565 N N . ALA A 1 193 ? -20.308 0.607 5.015 1.00 90.25 193 ALA A N 1
ATOM 1566 C CA . ALA A 1 193 ? -19.811 1.933 5.346 1.00 90.25 193 ALA A CA 1
ATOM 1567 C C . ALA A 1 193 ? -18.885 2.485 4.253 1.00 90.25 193 ALA A C 1
ATOM 1569 O O . ALA A 1 193 ? -18.217 1.741 3.522 1.00 90.25 193 ALA A O 1
ATOM 1570 N N . LYS A 1 194 ? -18.844 3.812 4.150 1.00 91.88 194 LYS A N 1
ATOM 1571 C CA . LYS A 1 194 ? -17.969 4.534 3.221 1.00 91.88 194 LYS A CA 1
ATOM 1572 C C . LYS A 1 194 ? -16.590 4.781 3.819 1.00 91.88 194 LYS A C 1
ATOM 1574 O O . LYS A 1 194 ? -16.424 4.822 5.035 1.00 91.88 194 LYS A O 1
ATOM 1579 N N . VAL A 1 195 ? -15.606 5.038 2.962 1.00 90.00 195 VAL A N 1
ATOM 1580 C CA . VAL A 1 195 ? -14.246 5.407 3.389 1.00 90.00 195 VAL A CA 1
ATOM 1581 C C . VAL A 1 195 ? -14.252 6.661 4.271 1.00 90.00 195 VAL A C 1
ATOM 1583 O O . VAL A 1 195 ? -13.550 6.683 5.277 1.00 90.00 195 VAL A O 1
ATOM 1586 N N . LYS A 1 196 ? -15.090 7.669 3.984 1.00 89.62 196 LYS A N 1
ATOM 1587 C CA . LYS A 1 196 ? -15.235 8.838 4.875 1.00 89.62 196 LYS A CA 1
ATOM 1588 C C . LYS A 1 196 ? -15.661 8.446 6.297 1.00 89.62 196 LYS A C 1
ATOM 1590 O O . LYS A 1 196 ? -15.137 8.966 7.276 1.00 89.62 196 LYS A O 1
ATOM 1595 N N . GLU A 1 197 ? -16.599 7.511 6.409 1.00 90.50 197 GLU A N 1
ATOM 1596 C CA . GLU A 1 197 ? -17.103 7.034 7.701 1.00 90.50 197 GLU A CA 1
ATOM 1597 C C . GLU A 1 197 ? -16.038 6.218 8.445 1.00 90.50 197 GLU A C 1
ATOM 1599 O O . GLU A 1 197 ? -15.955 6.294 9.669 1.00 90.50 197 G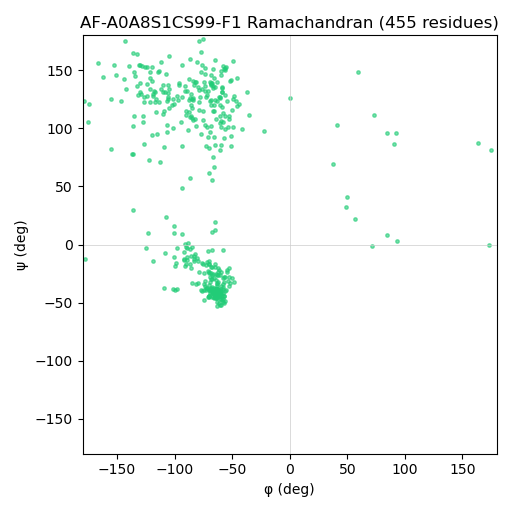LU A O 1
ATOM 1604 N N . LEU A 1 198 ? -15.179 5.499 7.710 1.00 90.62 198 LEU A N 1
ATOM 1605 C CA . LEU A 1 198 ? -13.999 4.836 8.263 1.00 90.62 198 LEU A CA 1
ATOM 1606 C C . LEU A 1 198 ? -12.996 5.843 8.834 1.00 90.62 198 LEU A C 1
ATOM 1608 O O . LEU A 1 198 ? -12.528 5.638 9.948 1.00 90.62 198 LEU A O 1
ATOM 1612 N N . VAL A 1 199 ? -12.703 6.936 8.122 1.00 89.94 199 VAL A N 1
ATOM 1613 C CA . VAL A 1 199 ? -11.828 8.011 8.628 1.00 89.94 199 VAL A CA 1
ATOM 1614 C C . VAL A 1 199 ? -12.387 8.587 9.931 1.00 89.94 199 VAL A C 1
ATOM 1616 O O . VAL A 1 199 ? -11.671 8.639 10.928 1.00 89.94 199 VAL A O 1
ATOM 1619 N N . GLY A 1 200 ? -13.676 8.935 9.964 1.00 88.75 200 GLY A N 1
ATOM 1620 C CA . GLY A 1 200 ? -14.326 9.443 11.176 1.00 88.75 200 GLY A CA 1
ATOM 1621 C C . GLY A 1 200 ? -14.288 8.449 12.346 1.00 88.75 200 GLY A C 1
ATOM 1622 O O . GLY A 1 200 ? -14.010 8.837 13.479 1.00 88.75 200 GLY A O 1
ATOM 1623 N N . LEU A 1 201 ? -14.487 7.151 12.084 1.00 88.69 201 LEU A N 1
ATOM 1624 C CA . LEU A 1 201 ? -14.404 6.093 13.101 1.00 88.69 201 LEU A CA 1
ATOM 1625 C C . LEU A 1 201 ? -12.979 5.938 13.660 1.00 88.69 201 LEU A C 1
ATOM 1627 O O . LEU A 1 201 ? -12.802 5.726 14.861 1.00 88.69 201 LEU A O 1
ATOM 1631 N N . VAL A 1 202 ? -11.964 6.056 12.802 1.00 88.81 202 VAL A N 1
ATOM 1632 C CA . VAL A 1 202 ? -10.550 6.030 13.204 1.00 88.81 202 VAL A CA 1
ATOM 1633 C C . VAL A 1 202 ? -10.224 7.217 14.098 1.00 88.81 202 VAL A C 1
ATOM 1635 O O . VAL A 1 202 ? -9.602 7.031 15.141 1.00 88.81 202 VAL A O 1
ATOM 1638 N N . LEU A 1 203 ? -10.669 8.420 13.727 1.00 86.69 203 LEU A N 1
ATOM 1639 C CA . LEU A 1 203 ? -10.469 9.629 14.528 1.00 86.69 203 LEU A CA 1
ATOM 1640 C C . LEU A 1 203 ? -11.194 9.537 15.875 1.00 86.69 203 LEU A C 1
ATOM 1642 O O . LEU A 1 203 ? -10.632 9.916 16.901 1.00 86.69 203 LEU A O 1
ATOM 1646 N N . TRP A 1 204 ? -12.398 8.958 15.901 1.00 85.88 204 TRP A N 1
ATOM 1647 C CA . TRP A 1 204 ? -13.127 8.687 17.139 1.00 85.88 204 TRP A CA 1
ATOM 1648 C C . TRP A 1 204 ? -12.342 7.760 18.080 1.00 85.88 204 TRP A C 1
ATOM 1650 O O . TRP A 1 204 ? -12.093 8.138 19.226 1.00 85.88 204 TRP A O 1
ATOM 1660 N N . LYS A 1 205 ? -11.868 6.605 17.588 1.00 84.81 205 LYS A N 1
ATOM 1661 C CA . LYS A 1 205 ? -11.055 5.664 18.385 1.00 84.81 205 LYS A CA 1
ATOM 1662 C C . LYS A 1 205 ? -9.707 6.250 18.797 1.00 84.81 205 LYS A C 1
ATOM 1664 O O . LYS A 1 205 ? -9.269 6.055 19.924 1.00 84.81 205 LYS A O 1
ATOM 1669 N N . CYS A 1 206 ? -9.066 7.018 17.919 1.00 81.12 206 CYS A N 1
ATOM 1670 C CA . CYS A 1 206 ? -7.822 7.714 18.236 1.00 81.12 206 CYS A CA 1
ATOM 1671 C C . CYS A 1 206 ? -8.025 8.767 19.337 1.00 81.12 206 CYS A C 1
ATOM 1673 O O . CYS A 1 206 ? -7.169 8.933 20.204 1.00 81.12 206 CYS A O 1
ATOM 1675 N N . SER A 1 207 ? -9.156 9.473 19.325 1.00 79.62 207 SER A N 1
ATOM 1676 C CA . SER A 1 207 ? -9.504 10.434 20.371 1.00 79.62 207 SER A CA 1
ATOM 1677 C C . SER A 1 207 ? -9.796 9.744 21.708 1.00 79.62 207 SER A C 1
ATOM 1679 O O . SER A 1 207 ? -9.384 10.267 22.739 1.00 79.62 207 SER A O 1
ATOM 1681 N N . GLU A 1 208 ? -10.431 8.569 21.699 1.00 76.62 208 GLU A N 1
ATOM 1682 C CA . GLU A 1 208 ? -10.713 7.785 22.909 1.00 76.62 208 GLU A CA 1
ATOM 1683 C C . GLU A 1 208 ? -9.445 7.168 23.525 1.00 76.62 208 GLU A C 1
ATOM 1685 O O . GLU A 1 208 ? -9.242 7.255 24.735 1.00 76.62 208 GLU A O 1
ATOM 1690 N N . GLU A 1 209 ? -8.564 6.586 22.704 1.00 73.38 209 GLU A N 1
ATOM 1691 C CA . GLU A 1 209 ? -7.353 5.910 23.186 1.00 73.38 209 GLU A CA 1
ATOM 1692 C C . GLU A 1 209 ? -6.198 6.872 23.499 1.00 73.38 209 GLU A C 1
ATOM 1694 O O . GLU A 1 209 ? -5.408 6.600 24.404 1.00 73.38 209 GLU A O 1
ATOM 1699 N N . ARG A 1 210 ? -6.061 7.978 22.749 1.00 67.62 210 ARG A N 1
ATOM 1700 C CA . ARG A 1 210 ? -4.845 8.819 22.764 1.00 67.62 210 ARG A CA 1
ATOM 1701 C C . ARG A 1 210 ? -5.084 10.298 23.087 1.00 67.62 210 ARG A C 1
ATOM 1703 O O . ARG A 1 210 ? -4.111 11.035 23.197 1.00 67.62 210 ARG A O 1
ATOM 1710 N N . ASN A 1 211 ? -6.335 10.749 23.274 1.00 61.91 211 ASN A N 1
ATOM 1711 C CA . ASN A 1 211 ? -6.681 12.146 23.615 1.00 61.91 211 ASN A CA 1
ATOM 1712 C C . ASN A 1 211 ? -5.993 13.207 22.721 1.00 61.91 211 ASN A C 1
ATOM 1714 O O . ASN A 1 211 ? -5.668 14.309 23.167 1.00 61.91 211 ASN A O 1
ATOM 1718 N N . ALA A 1 212 ? -5.756 12.883 21.448 1.00 59.59 212 ALA A N 1
ATOM 1719 C CA . ALA A 1 212 ? -5.127 13.800 20.505 1.00 59.59 212 ALA A CA 1
ATOM 1720 C C . ALA A 1 212 ? -6.107 14.908 20.074 1.00 59.59 212 ALA A C 1
ATOM 1722 O O . ALA A 1 212 ? -7.286 14.644 19.825 1.00 59.59 212 ALA A O 1
ATOM 1723 N N . GLN A 1 213 ? -5.618 16.148 19.957 1.00 58.59 213 GLN A N 1
ATOM 1724 C CA . GLN A 1 213 ? -6.347 17.255 19.327 1.00 58.59 213 GLN A CA 1
ATOM 1725 C C . GLN A 1 213 ? -6.368 17.026 17.813 1.00 58.59 213 GLN A C 1
ATOM 1727 O O . GLN A 1 213 ? -5.483 17.473 17.090 1.00 58.59 213 GLN A O 1
ATOM 1732 N N . LEU A 1 214 ? -7.339 16.240 17.360 1.00 66.19 214 LEU A N 1
ATOM 1733 C CA . LEU A 1 214 ? -7.518 15.916 15.950 1.00 66.19 214 LEU A CA 1
ATOM 1734 C C . LEU A 1 214 ? -8.273 17.049 15.246 1.00 66.19 214 LEU A C 1
ATOM 1736 O O . LEU A 1 214 ? -9.213 17.623 15.800 1.00 66.19 214 LEU A O 1
ATOM 1740 N N . GLU A 1 215 ? -7.840 17.363 14.028 1.00 64.12 215 GLU A N 1
ATOM 1741 C CA . GLU A 1 215 ? -8.519 18.308 13.140 1.00 64.12 215 GLU A CA 1
ATOM 1742 C C . GLU A 1 215 ? -9.780 17.676 12.523 1.00 64.12 215 GLU A C 1
ATOM 1744 O O . GLU A 1 215 ? -10.089 16.508 12.755 1.00 64.12 215 GLU A O 1
ATOM 1749 N N . ASP A 1 216 ? -10.528 18.449 11.735 1.00 70.25 216 ASP A N 1
ATOM 1750 C CA . ASP A 1 216 ? -11.731 17.966 11.051 1.00 70.25 216 ASP A CA 1
ATOM 1751 C C . ASP A 1 216 ? -11.442 16.742 10.154 1.00 70.25 216 ASP A C 1
ATOM 1753 O O . ASP A 1 216 ? -10.348 16.595 9.607 1.00 70.25 216 ASP A O 1
ATOM 1757 N N . GLU A 1 217 ? -12.438 15.876 9.941 1.00 66.38 217 GLU A N 1
ATOM 1758 C CA . GLU A 1 217 ? -12.309 14.641 9.136 1.00 66.38 217 GLU A CA 1
ATOM 1759 C C . GLU A 1 217 ? -11.749 14.902 7.736 1.00 66.38 217 GLU A C 1
ATOM 1761 O O . GLU A 1 217 ? -11.057 14.071 7.148 1.00 66.38 217 GLU A O 1
ATOM 1766 N N . SER A 1 218 ? -12.054 16.087 7.210 1.00 73.69 218 SER A N 1
ATOM 1767 C CA . SER A 1 218 ? -11.639 16.557 5.898 1.00 73.69 218 SER A CA 1
ATOM 1768 C C . SER A 1 218 ? -10.124 16.735 5.779 1.00 73.69 218 SER A C 1
ATOM 1770 O O . SER A 1 218 ? -9.629 16.772 4.654 1.00 73.69 218 SER A O 1
ATOM 1772 N N . ALA A 1 219 ? -9.393 16.840 6.894 1.00 78.12 219 ALA A N 1
ATOM 1773 C CA . ALA A 1 219 ? -7.946 17.029 6.934 1.00 78.12 219 ALA A CA 1
ATOM 1774 C C . ALA A 1 219 ? -7.156 15.720 6.787 1.00 78.12 219 ALA A C 1
ATOM 1776 O O . ALA A 1 219 ? -5.952 15.772 6.533 1.00 78.12 219 ALA A O 1
ATOM 1777 N N . TYR A 1 220 ? -7.804 14.556 6.892 1.00 83.88 220 TYR A N 1
ATOM 1778 C CA . TYR A 1 220 ? -7.139 13.253 6.867 1.00 83.88 220 TYR A CA 1
ATOM 1779 C C . TYR A 1 220 ? -7.528 12.431 5.638 1.00 83.88 220 TYR A C 1
ATOM 1781 O O . TYR A 1 220 ? -8.633 12.538 5.106 1.00 83.88 220 TYR A O 1
ATOM 1789 N N . ALA A 1 221 ? -6.597 11.608 5.167 1.00 86.12 221 ALA A N 1
ATOM 1790 C CA . ALA A 1 221 ? -6.791 10.682 4.062 1.00 86.12 221 ALA A CA 1
ATOM 1791 C C . ALA A 1 221 ? -6.215 9.308 4.421 1.00 86.12 221 ALA A C 1
ATOM 1793 O O . ALA A 1 221 ? -5.198 9.207 5.110 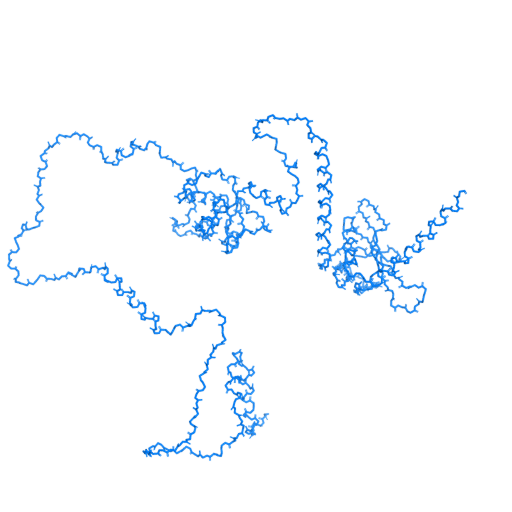1.00 86.12 221 ALA A O 1
ATOM 1794 N N . LEU A 1 222 ? -6.872 8.249 3.944 1.00 89.38 222 LEU A N 1
ATOM 1795 C CA . LEU A 1 222 ? -6.391 6.879 4.097 1.00 89.38 222 LEU A CA 1
ATOM 1796 C C . LEU A 1 222 ? -5.586 6.471 2.868 1.00 89.38 222 LEU A C 1
ATOM 1798 O O . LEU A 1 222 ? -6.076 6.565 1.741 1.00 89.38 222 LEU A O 1
ATOM 1802 N N . HIS A 1 223 ? -4.376 5.991 3.114 1.00 88.94 223 HIS A N 1
ATOM 1803 C CA . HIS A 1 223 ? -3.490 5.396 2.125 1.00 88.94 223 HIS A CA 1
ATOM 1804 C C . HIS A 1 223 ? -3.321 3.905 2.390 1.00 88.94 223 HIS A C 1
ATOM 1806 O O . HIS A 1 223 ? -3.530 3.436 3.511 1.00 88.94 223 HIS A O 1
ATOM 1812 N N . ILE A 1 224 ? -2.954 3.167 1.348 1.00 88.88 224 ILE A N 1
ATOM 1813 C CA . ILE A 1 224 ? -2.542 1.772 1.487 1.00 88.88 224 ILE A CA 1
ATOM 1814 C C . ILE A 1 224 ? -1.195 1.760 2.212 1.00 88.88 224 ILE A C 1
ATOM 1816 O O . ILE A 1 224 ? -0.366 2.645 2.007 1.00 88.88 224 ILE A O 1
ATOM 1820 N N . ALA A 1 225 ? -1.026 0.806 3.117 1.00 88.25 225 ALA A N 1
ATOM 1821 C CA . ALA A 1 225 ? 0.219 0.608 3.839 1.00 88.25 225 ALA A CA 1
ATOM 1822 C C . ALA A 1 225 ? 0.632 -0.858 3.759 1.00 88.25 225 ALA A C 1
ATOM 1824 O O . ALA A 1 225 ? -0.224 -1.733 3.600 1.00 88.25 225 ALA A O 1
ATOM 1825 N N . GLU A 1 226 ? 1.926 -1.105 3.890 1.00 85.75 226 GLU A N 1
ATOM 1826 C CA . GLU A 1 226 ? 2.478 -2.446 4.043 1.00 85.75 226 GLU A CA 1
ATOM 1827 C C . GLU A 1 226 ? 2.311 -2.959 5.484 1.00 85.75 226 GLU A C 1
ATOM 1829 O O . GLU A 1 226 ? 1.854 -2.245 6.387 1.00 85.75 226 GLU A O 1
ATOM 1834 N N . ASP A 1 227 ? 2.699 -4.213 5.710 1.00 80.81 227 ASP A N 1
ATOM 1835 C CA . ASP A 1 227 ? 2.600 -4.882 7.011 1.00 80.81 227 ASP A CA 1
ATOM 1836 C C . ASP A 1 227 ? 3.470 -4.203 8.088 1.00 80.81 227 ASP A C 1
ATOM 1838 O O . ASP A 1 227 ? 3.125 -4.242 9.273 1.00 80.81 227 ASP A O 1
ATOM 1842 N N . ASP A 1 228 ? 4.543 -3.524 7.666 1.00 77.69 228 ASP A N 1
ATOM 1843 C CA . ASP A 1 228 ? 5.479 -2.782 8.521 1.00 77.69 228 ASP A CA 1
ATOM 1844 C C . ASP A 1 228 ? 5.027 -1.334 8.809 1.00 77.69 228 ASP A C 1
ATOM 1846 O O . ASP A 1 228 ? 5.650 -0.618 9.596 1.00 77.69 228 ASP A O 1
ATOM 1850 N N . GLY A 1 229 ? 3.911 -0.894 8.214 1.00 73.56 229 GLY A N 1
ATOM 1851 C CA . GLY A 1 229 ? 3.350 0.446 8.403 1.00 73.56 229 GLY A CA 1
ATOM 1852 C C . GLY A 1 229 ? 3.950 1.536 7.515 1.00 73.56 229 GLY A C 1
ATOM 1853 O O . GLY A 1 229 ? 3.610 2.712 7.688 1.00 73.56 229 GLY A O 1
ATOM 1854 N N . GLU A 1 230 ? 4.796 1.163 6.552 1.00 82.50 230 GLU A N 1
ATOM 1855 C CA . GLU A 1 230 ? 5.222 2.052 5.472 1.00 82.50 230 GLU A CA 1
ATOM 1856 C C . GLU A 1 230 ? 4.054 2.346 4.526 1.00 82.50 230 GLU A C 1
ATOM 1858 O O . GLU A 1 230 ? 3.243 1.474 4.212 1.00 82.50 230 GLU A O 1
ATOM 1863 N N . VAL A 1 231 ? 3.936 3.608 4.113 1.00 85.00 231 VAL A N 1
ATOM 1864 C CA . VAL A 1 231 ? 2.855 4.061 3.234 1.00 85.00 231 VAL A CA 1
ATOM 1865 C C . VAL A 1 231 ? 3.233 3.773 1.790 1.00 85.00 231 VAL A C 1
ATOM 1867 O O . VAL A 1 231 ? 4.267 4.246 1.322 1.00 85.00 231 VAL A O 1
ATOM 1870 N N . ASP A 1 232 ? 2.358 3.072 1.078 1.00 85.44 232 ASP A N 1
ATOM 1871 C CA . ASP A 1 232 ? 2.506 2.834 -0.349 1.00 85.44 232 ASP A CA 1
ATOM 1872 C C . ASP A 1 232 ? 1.996 4.061 -1.124 1.00 85.44 232 ASP A C 1
ATOM 1874 O O . ASP A 1 232 ? 0.790 4.317 -1.248 1.00 85.44 232 ASP A O 1
ATOM 1878 N N . TRP A 1 233 ? 2.944 4.872 -1.592 1.00 82.06 233 TRP A N 1
ATOM 1879 C CA . TRP A 1 233 ? 2.678 6.113 -2.319 1.00 82.06 233 TRP A CA 1
ATOM 1880 C C . TRP A 1 233 ? 2.357 5.899 -3.798 1.00 82.06 233 TRP A C 1
ATOM 1882 O O . TRP A 1 233 ? 1.881 6.841 -4.443 1.00 82.06 233 TRP A O 1
ATOM 1892 N N . ASP A 1 234 ? 2.576 4.692 -4.328 1.00 83.06 234 ASP A N 1
ATOM 1893 C CA . ASP A 1 234 ? 2.253 4.366 -5.718 1.00 83.06 234 ASP A CA 1
ATOM 1894 C C . ASP A 1 234 ? 0.732 4.293 -5.918 1.00 83.06 234 ASP A C 1
ATOM 1896 O O . ASP A 1 234 ? 0.219 4.536 -7.018 1.00 83.06 234 ASP A O 1
ATOM 1900 N N . PHE A 1 235 ? -0.016 4.051 -4.836 1.00 80.94 235 PHE A N 1
ATOM 1901 C CA . PHE A 1 235 ? -1.471 4.097 -4.838 1.00 80.94 235 PHE A CA 1
ATOM 1902 C C . PHE A 1 235 ? -2.020 5.447 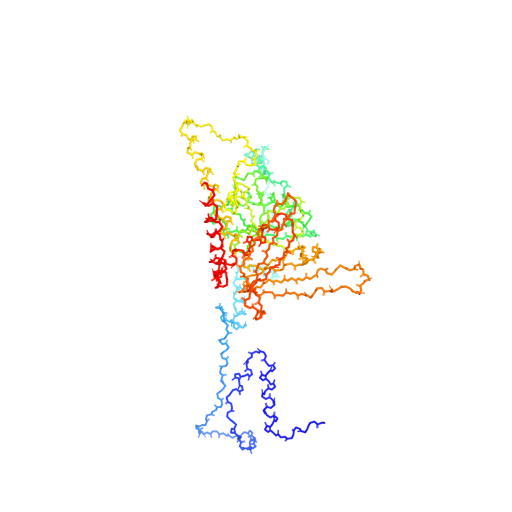-4.349 1.00 80.94 235 PHE A C 1
ATOM 1904 O O . PHE A 1 235 ? -1.577 6.010 -3.342 1.00 80.94 235 PHE A O 1
ATOM 1911 N N . PRO A 1 236 ? -3.053 5.988 -5.025 1.00 82.19 236 PRO A N 1
ATOM 1912 C CA . PRO A 1 236 ? -3.743 7.172 -4.536 1.00 82.19 236 PRO A CA 1
ATOM 1913 C C . PRO A 1 236 ? -4.455 6.879 -3.208 1.00 82.19 236 PRO A C 1
ATOM 1915 O O . PRO A 1 236 ? -4.791 5.735 -2.897 1.00 82.19 236 PRO A O 1
ATOM 1918 N N . CYS A 1 237 ? -4.748 7.936 -2.447 1.00 85.69 237 CYS A N 1
ATOM 1919 C CA . CYS A 1 237 ? -5.625 7.819 -1.290 1.00 85.69 237 CYS A CA 1
ATOM 1920 C C . CYS A 1 237 ? -6.989 7.236 -1.682 1.00 85.69 237 CYS A C 1
ATOM 1922 O O . CYS A 1 237 ? -7.483 7.431 -2.798 1.00 85.69 237 CYS A O 1
ATOM 1924 N N . LEU A 1 238 ? -7.604 6.531 -0.738 1.00 85.50 238 LEU A N 1
ATOM 1925 C CA . LEU A 1 238 ? -8.916 5.929 -0.931 1.00 85.50 238 LEU A CA 1
ATOM 1926 C C . LEU A 1 238 ? -9.983 7.007 -1.133 1.00 85.50 238 LEU A C 1
ATOM 1928 O O . LEU A 1 238 ? -10.027 7.996 -0.399 1.00 85.50 238 LEU A O 1
ATOM 1932 N N . ASP A 1 239 ? -10.865 6.796 -2.111 1.00 85.69 239 ASP A N 1
ATOM 1933 C CA . ASP A 1 239 ? -11.964 7.719 -2.389 1.00 85.69 239 ASP A CA 1
ATOM 1934 C C . ASP A 1 239 ? -12.983 7.697 -1.240 1.00 85.69 239 ASP A C 1
ATOM 1936 O O . ASP A 1 239 ? -13.556 6.658 -0.909 1.00 85.69 239 ASP A O 1
ATOM 1940 N N . GLU A 1 240 ? -13.245 8.874 -0.669 1.00 87.31 240 GLU A N 1
ATOM 1941 C CA . GLU A 1 240 ? -14.168 9.124 0.441 1.00 87.31 240 GLU A CA 1
ATOM 1942 C C . GLU A 1 240 ? -15.581 8.559 0.200 1.00 87.31 240 GLU A C 1
ATOM 1944 O O . GLU A 1 240 ? -16.294 8.237 1.158 1.00 87.31 240 GLU A O 1
ATOM 1949 N N . LYS A 1 241 ? -16.005 8.445 -1.068 1.00 86.31 241 LYS A N 1
ATOM 1950 C CA . LYS A 1 241 ? -17.355 7.998 -1.451 1.00 86.31 241 LYS A CA 1
ATOM 1951 C C . LYS A 1 241 ? -17.483 6.492 -1.646 1.00 86.31 241 LYS A C 1
ATOM 1953 O O . LYS A 1 241 ? -18.616 5.999 -1.674 1.00 86.31 241 LYS A O 1
ATOM 1958 N N . GLU A 1 242 ? -16.373 5.778 -1.800 1.00 89.12 242 GLU A N 1
ATOM 1959 C CA . GLU A 1 242 ? -16.393 4.339 -2.042 1.00 89.12 242 GLU A CA 1
ATOM 1960 C C . GLU A 1 242 ? -16.690 3.554 -0.763 1.00 89.12 242 GLU A C 1
ATOM 1962 O O . GLU A 1 242 ? -16.476 4.022 0.356 1.00 89.12 242 GLU A O 1
ATOM 1967 N N . VAL A 1 243 ? -17.234 2.348 -0.935 1.00 90.31 243 VAL A N 1
ATOM 1968 C CA . VAL A 1 243 ? -17.521 1.436 0.176 1.00 90.31 243 VAL A CA 1
ATOM 1969 C C . VAL A 1 243 ? -16.279 0.639 0.544 1.00 90.31 243 VAL A C 1
ATOM 1971 O O . VAL A 1 243 ? -15.548 0.161 -0.325 1.00 90.31 243 VAL A O 1
ATOM 1974 N N . VAL A 1 244 ? -16.074 0.428 1.842 1.00 88.00 244 VAL A N 1
ATOM 1975 C CA . VAL A 1 244 ? -14.894 -0.285 2.361 1.00 88.00 244 VAL A CA 1
ATOM 1976 C C . VAL A 1 244 ? -14.810 -1.742 1.882 1.00 88.00 244 VAL A C 1
ATOM 1978 O O . VAL A 1 244 ? -13.722 -2.296 1.740 1.00 88.00 244 VAL A O 1
ATOM 1981 N N . SER A 1 245 ? -15.952 -2.356 1.559 1.00 86.44 245 SER A N 1
ATOM 1982 C CA . SER A 1 245 ? -16.038 -3.730 1.046 1.00 86.44 245 SER A CA 1
ATOM 1983 C C . SER A 1 245 ? -15.444 -3.936 -0.350 1.00 86.44 245 SER A C 1
ATOM 1985 O O . SER A 1 245 ? -15.129 -5.070 -0.699 1.00 86.44 245 SER A O 1
ATOM 1987 N N . LYS A 1 246 ? -15.262 -2.872 -1.144 1.00 86.69 246 LYS A N 1
ATOM 1988 C CA . LYS A 1 246 ? -14.654 -2.959 -2.482 1.00 86.69 246 LYS A CA 1
ATOM 1989 C C . LYS A 1 246 ? -13.164 -3.302 -2.418 1.00 86.69 246 LYS A C 1
ATOM 1991 O O . LYS A 1 246 ? -12.610 -3.882 -3.348 1.00 86.69 246 LYS A O 1
ATOM 1996 N N . PHE A 1 247 ? -12.516 -2.923 -1.327 1.00 85.56 247 PHE A N 1
ATOM 1997 C CA . PHE A 1 247 ? -11.084 -3.077 -1.155 1.00 85.56 247 PHE A CA 1
ATOM 1998 C C . PHE A 1 247 ? -10.753 -4.454 -0.573 1.00 85.56 247 PHE A C 1
ATOM 2000 O O . PHE A 1 247 ? -11.481 -4.946 0.285 1.00 85.56 247 PHE A O 1
ATOM 2007 N N . GLY A 1 248 ? -9.657 -5.082 -1.007 1.00 83.19 248 GLY A N 1
ATOM 2008 C CA . GLY A 1 248 ? -9.216 -6.405 -0.526 1.00 83.19 248 GLY A CA 1
ATOM 2009 C C . GLY A 1 248 ? -8.114 -6.370 0.540 1.00 83.19 248 GLY A C 1
ATOM 2010 O O . GLY A 1 248 ? -7.905 -7.358 1.233 1.00 83.19 248 GLY A O 1
ATOM 2011 N N . PHE A 1 249 ? -7.434 -5.234 0.699 1.00 87.62 249 PHE A N 1
ATOM 2012 C CA . PHE A 1 249 ? -6.373 -5.040 1.690 1.00 87.62 249 PHE A CA 1
ATOM 2013 C C . PHE A 1 249 ? -6.941 -4.740 3.081 1.00 87.62 249 PHE A C 1
ATOM 2015 O O . PHE A 1 249 ? -8.072 -4.252 3.215 1.00 87.62 249 PHE A O 1
ATOM 2022 N N . ASN A 1 250 ? -6.126 -5.018 4.101 1.00 89.44 250 ASN A N 1
ATOM 2023 C CA . ASN A 1 250 ? -6.455 -4.812 5.513 1.00 89.44 250 ASN A CA 1
ATOM 2024 C C . ASN A 1 250 ? -5.515 -3.812 6.205 1.00 89.44 250 ASN A C 1
ATOM 2026 O O . ASN A 1 250 ? -5.860 -3.337 7.281 1.00 89.44 250 ASN A O 1
ATOM 2030 N N . TYR A 1 251 ? -4.376 -3.476 5.601 1.00 90.81 251 TYR A N 1
ATOM 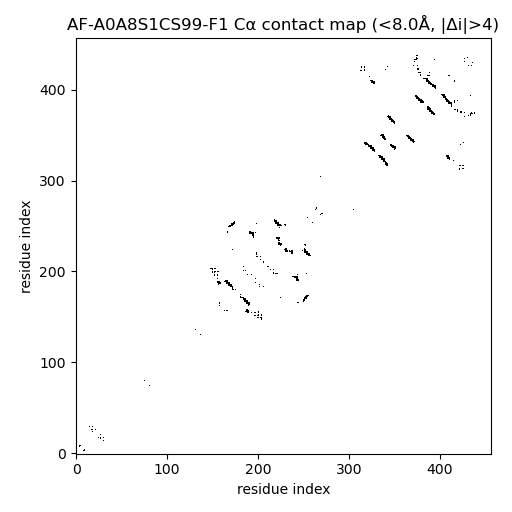2031 C CA . TYR A 1 251 ? -3.393 -2.538 6.138 1.00 90.81 251 TYR A CA 1
ATOM 2032 C C . TYR A 1 251 ? -3.590 -1.163 5.507 1.00 90.81 251 TYR A C 1
ATOM 2034 O O . TYR A 1 251 ? -3.707 -1.038 4.287 1.00 90.81 251 TYR A O 1
ATOM 2042 N N . LEU A 1 252 ? -3.709 -0.142 6.350 1.00 90.50 252 LEU A N 1
ATOM 2043 C CA . LEU A 1 252 ? -3.933 1.239 5.939 1.00 90.50 252 LEU A CA 1
ATOM 2044 C C . LEU A 1 252 ? -3.106 2.190 6.791 1.00 90.50 252 LEU A C 1
ATOM 2046 O O . LEU A 1 252 ? -2.846 1.919 7.958 1.00 90.50 252 LEU A O 1
ATOM 2050 N N . ALA A 1 253 ? -2.772 3.345 6.234 1.00 89.12 253 ALA A N 1
ATOM 2051 C CA . ALA A 1 253 ? -2.167 4.449 6.957 1.00 89.12 253 ALA A CA 1
ATOM 2052 C C . ALA A 1 253 ? -3.077 5.676 6.920 1.00 89.12 253 ALA A C 1
ATOM 2054 O O . ALA A 1 253 ? -3.564 6.075 5.860 1.00 89.12 253 ALA A O 1
ATOM 2055 N N . LEU A 1 254 ? -3.300 6.288 8.082 1.00 88.88 254 LEU A N 1
ATOM 2056 C CA . LEU A 1 254 ? -3.978 7.575 8.191 1.00 88.88 254 LEU A CA 1
ATOM 2057 C C . LEU A 1 254 ? -2.940 8.696 8.113 1.00 88.88 254 LEU A C 1
ATOM 2059 O O . LEU A 1 254 ? -2.124 8.834 9.023 1.00 88.88 254 LEU A O 1
ATOM 2063 N N . VAL A 1 255 ? -3.015 9.508 7.059 1.00 84.75 255 VAL A N 1
ATOM 2064 C CA . VAL A 1 255 ? -2.075 10.599 6.767 1.00 84.75 255 VAL A CA 1
ATOM 2065 C C . VAL A 1 255 ? -2.832 11.934 6.695 1.00 84.75 255 VAL A C 1
ATOM 2067 O O . VAL A 1 255 ? -3.954 11.983 6.186 1.00 84.75 255 VAL A O 1
ATOM 2070 N N . GLN A 1 256 ? -2.250 13.040 7.174 1.00 83.44 256 GLN A N 1
ATOM 2071 C CA . GLN A 1 256 ? -2.809 14.384 6.961 1.00 83.44 256 GLN A CA 1
ATOM 2072 C C . GLN A 1 256 ? -2.701 14.717 5.486 1.00 83.44 256 GLN A C 1
ATOM 2074 O O . GLN A 1 256 ? -1.641 14.563 4.884 1.00 83.44 256 GLN A O 1
ATOM 2079 N N . LYS A 1 257 ? -3.738 15.325 4.924 1.00 76.62 257 LYS A N 1
ATOM 2080 C CA . LYS A 1 257 ? -3.694 15.854 3.562 1.00 76.62 257 LYS A CA 1
ATOM 2081 C C . LYS A 1 257 ? -2.569 16.889 3.381 1.00 76.62 257 LYS A C 1
ATOM 2083 O O . LYS A 1 257 ? -2.005 16.959 2.296 1.00 76.62 257 LYS A O 1
ATOM 2088 N N . THR A 1 258 ? -2.171 17.631 4.420 1.00 65.81 258 THR A N 1
ATOM 2089 C CA . THR A 1 258 ? -1.006 18.545 4.381 1.00 65.81 258 THR A CA 1
ATOM 2090 C C . THR A 1 258 ? 0.322 17.797 4.193 1.00 65.81 258 THR A C 1
ATOM 2092 O O . THR A 1 258 ? 1.160 18.220 3.400 1.00 65.81 258 THR A O 1
ATOM 2095 N N . GLU A 1 259 ? 0.500 16.657 4.860 1.00 61.06 259 GLU A N 1
ATOM 2096 C CA . GLU A 1 259 ? 1.657 15.760 4.729 1.00 61.06 259 GLU A CA 1
ATOM 2097 C C . GLU A 1 259 ? 1.640 15.015 3.385 1.00 61.06 259 GLU A C 1
ATOM 2099 O O . GLU A 1 259 ? 2.679 14.888 2.739 1.00 61.06 259 GLU A O 1
ATOM 2104 N N . VAL A 1 260 ? 0.458 14.613 2.899 1.00 60.31 260 VAL A N 1
ATOM 2105 C CA . VAL A 1 260 ? 0.264 14.045 1.550 1.00 60.31 260 VAL A CA 1
ATOM 2106 C C . VAL A 1 260 ? 0.689 15.039 0.468 1.00 60.31 260 VAL A C 1
ATOM 2108 O O . VAL A 1 260 ? 1.238 14.635 -0.549 1.00 60.31 260 VAL A O 1
ATOM 2111 N N . LEU A 1 261 ? 0.471 16.343 0.669 1.00 57.03 261 LEU A N 1
ATOM 2112 C CA . LEU A 1 261 ? 0.903 17.383 -0.271 1.00 57.03 261 LEU A CA 1
ATOM 2113 C C . LEU A 1 261 ? 2.418 17.621 -0.232 1.00 57.03 261 LEU A C 1
ATOM 2115 O O . LEU A 1 261 ? 3.002 17.856 -1.284 1.00 57.03 261 LEU A O 1
ATOM 2119 N N . LYS A 1 262 ? 3.069 17.529 0.935 1.00 56.59 262 LYS A N 1
ATOM 2120 C CA . LYS A 1 262 ? 4.539 17.627 1.053 1.00 56.59 262 LYS A CA 1
ATOM 2121 C C . LYS A 1 262 ? 5.244 16.405 0.466 1.00 56.59 262 LYS A C 1
ATOM 2123 O O . LYS A 1 262 ? 6.197 16.559 -0.291 1.00 56.59 262 LYS A O 1
ATOM 2128 N N . SER A 1 263 ? 4.745 15.209 0.772 1.00 54.81 263 SER A N 1
ATOM 2129 C CA . SER A 1 263 ? 5.247 13.948 0.215 1.00 54.81 263 SER A CA 1
ATOM 2130 C C . SER A 1 263 ? 4.975 13.866 -1.284 1.00 54.81 263 SER A C 1
ATOM 2132 O O . SER A 1 263 ? 5.899 13.555 -2.022 1.00 54.81 263 SER A O 1
ATOM 2134 N N . ARG A 1 264 ? 3.795 14.286 -1.775 1.00 49.81 264 ARG A N 1
ATOM 2135 C CA . ARG A 1 264 ? 3.546 14.459 -3.221 1.00 49.81 264 ARG A CA 1
ATOM 2136 C C . ARG A 1 264 ? 4.360 15.569 -3.866 1.00 49.81 264 ARG A C 1
ATOM 2138 O O . ARG A 1 264 ? 4.635 15.451 -5.048 1.00 49.81 264 ARG A O 1
ATOM 2145 N N . ALA A 1 265 ? 4.748 16.620 -3.148 1.00 48.66 265 ALA A N 1
ATOM 2146 C CA . ALA A 1 265 ? 5.675 17.629 -3.666 1.00 48.66 265 ALA A CA 1
ATOM 2147 C C . ALA A 1 265 ? 7.129 17.116 -3.718 1.00 48.66 265 ALA A C 1
ATOM 2149 O O . ALA A 1 265 ? 7.922 17.607 -4.519 1.00 48.66 265 ALA A O 1
ATOM 2150 N N . GLN A 1 266 ? 7.478 16.125 -2.888 1.00 46.50 266 GLN A N 1
ATOM 2151 C CA . GLN A 1 266 ? 8.764 15.418 -2.920 1.00 46.50 266 GLN A CA 1
ATOM 2152 C C . GLN A 1 266 ? 8.792 14.263 -3.935 1.00 46.50 266 GLN A C 1
ATOM 2154 O O . GLN A 1 266 ? 9.838 14.030 -4.534 1.00 46.50 266 GLN A O 1
ATOM 2159 N N . THR A 1 267 ? 7.671 13.572 -4.166 1.00 43.94 267 THR A N 1
ATOM 2160 C CA . THR A 1 267 ? 7.546 12.489 -5.162 1.00 43.94 267 THR A CA 1
ATOM 2161 C C . THR A 1 267 ? 7.096 12.984 -6.539 1.00 43.94 267 THR A C 1
ATOM 2163 O O . THR A 1 267 ? 7.343 12.321 -7.541 1.00 43.94 267 THR A O 1
ATOM 2166 N N . VAL A 1 268 ? 6.512 14.182 -6.631 1.00 42.03 268 VAL A N 1
ATOM 2167 C CA . VAL A 1 268 ? 6.160 14.859 -7.885 1.00 42.03 268 VAL A CA 1
ATOM 2168 C C . VAL A 1 268 ? 6.579 16.328 -7.787 1.00 42.03 268 VAL A C 1
ATOM 2170 O O . VAL A 1 268 ? 5.983 17.120 -7.061 1.00 42.03 268 VAL A O 1
ATOM 2173 N N . SER A 1 269 ? 7.601 16.720 -8.546 1.00 36.22 269 SER A N 1
ATOM 2174 C CA . SER A 1 269 ? 8.094 18.099 -8.632 1.00 36.22 269 SER A CA 1
ATOM 2175 C C . SER A 1 269 ? 7.064 19.040 -9.288 1.00 36.22 269 SER A C 1
ATOM 2177 O O . SER A 1 269 ? 7.204 19.406 -10.453 1.00 36.22 269 SER A O 1
ATOM 2179 N N . MET A 1 270 ? 6.003 19.425 -8.579 1.00 37.59 270 MET A N 1
ATOM 2180 C CA . MET A 1 270 ? 5.005 20.384 -9.069 1.00 37.59 270 MET A CA 1
ATOM 2181 C C . MET A 1 270 ? 4.988 21.637 -8.184 1.00 37.59 270 MET A C 1
ATOM 2183 O O . MET A 1 270 ? 4.917 21.516 -6.960 1.00 37.59 270 MET A O 1
ATOM 2187 N N . PRO A 1 271 ? 5.041 22.856 -8.762 1.00 39.06 271 PRO A N 1
ATOM 2188 C CA . PRO A 1 271 ? 5.047 24.078 -7.974 1.00 39.06 271 PRO A CA 1
ATOM 2189 C C . PRO A 1 271 ? 3.657 24.354 -7.384 1.00 39.06 271 PRO A C 1
ATOM 2191 O O . PRO A 1 271 ? 2.633 24.282 -8.066 1.00 39.06 271 PRO A O 1
ATOM 2194 N N . LEU A 1 272 ? 3.656 24.745 -6.109 1.00 41.47 272 LEU A N 1
ATOM 2195 C CA . LEU A 1 272 ? 2.500 25.058 -5.255 1.00 41.47 272 LEU A CA 1
ATOM 2196 C C . LEU A 1 272 ? 1.588 26.191 -5.795 1.00 41.47 272 LEU A C 1
ATOM 2198 O O . LEU A 1 272 ? 0.529 26.451 -5.238 1.00 41.47 272 LEU A O 1
ATOM 2202 N N . SER A 1 273 ? 1.953 26.854 -6.898 1.00 46.12 273 SER A N 1
ATOM 2203 C CA . SER A 1 273 ? 1.222 27.990 -7.480 1.00 46.12 273 SER A CA 1
ATOM 2204 C C . SER A 1 273 ? 0.038 27.614 -8.385 1.00 46.12 273 SER A C 1
ATOM 2206 O O . SER A 1 273 ? -0.740 28.492 -8.753 1.00 46.12 273 SER A O 1
ATOM 2208 N N . SER A 1 274 ? -0.130 26.335 -8.748 1.00 37.75 274 SER A N 1
ATOM 2209 C CA . SER A 1 274 ? -1.194 25.892 -9.671 1.00 37.75 274 SER A CA 1
ATOM 2210 C C . SER A 1 274 ? -2.522 25.516 -8.997 1.00 37.75 274 SER A C 1
ATOM 2212 O O . SER A 1 274 ? -3.520 25.325 -9.695 1.00 37.75 274 SER A O 1
ATOM 2214 N N . LEU A 1 275 ? -2.570 25.393 -7.671 1.00 42.56 275 LEU A N 1
ATOM 2215 C CA . LEU A 1 275 ? -3.799 25.107 -6.929 1.00 42.56 275 LEU A CA 1
ATOM 2216 C C . LEU A 1 275 ? -4.186 26.372 -6.174 1.00 42.56 275 LEU A C 1
ATOM 2218 O O . LEU A 1 275 ? -3.797 26.564 -5.028 1.00 42.56 275 LEU A O 1
ATOM 2222 N N . GLY A 1 276 ? -4.876 27.270 -6.880 1.00 37.03 276 GLY A N 1
ATOM 2223 C CA . GLY A 1 276 ? -5.253 28.593 -6.397 1.00 37.03 276 GLY A CA 1
ATOM 2224 C C . GLY A 1 276 ? -5.901 28.556 -5.016 1.00 37.03 276 GLY A C 1
ATOM 2225 O O . GLY A 1 276 ? -7.091 28.290 -4.892 1.00 37.03 276 GLY A O 1
ATOM 2226 N N . TRP A 1 277 ? -5.120 28.889 -3.993 1.00 35.62 277 TRP A N 1
ATOM 2227 C CA . TRP A 1 277 ? -5.629 29.294 -2.695 1.00 35.62 277 TRP A CA 1
ATOM 2228 C C . TRP A 1 277 ? -4.831 30.504 -2.223 1.00 35.62 277 TRP A C 1
ATOM 2230 O O . TRP A 1 277 ? -3.684 30.414 -1.793 1.00 35.62 277 TRP A O 1
ATOM 2240 N N . SER A 1 278 ? -5.458 31.664 -2.377 1.00 34.84 278 SER A N 1
ATOM 2241 C CA . SER A 1 278 ? -5.050 32.904 -1.734 1.00 34.84 278 SER A CA 1
ATOM 2242 C C . SER A 1 278 ? -5.542 32.891 -0.286 1.00 34.84 278 SER A C 1
ATOM 2244 O O . SER A 1 278 ? -6.706 32.582 -0.043 1.00 34.84 278 SER A O 1
ATOM 2246 N N . ALA A 1 279 ? -4.652 33.292 0.625 1.00 34.59 279 ALA A N 1
ATOM 2247 C CA . ALA A 1 279 ? -4.900 33.729 2.000 1.00 34.59 279 ALA A CA 1
ATOM 2248 C C . ALA A 1 279 ? -5.281 32.663 3.047 1.00 34.59 279 ALA A C 1
ATOM 2250 O O . ALA A 1 279 ? -6.400 32.158 3.074 1.00 34.59 279 ALA A O 1
ATOM 2251 N N . LEU A 1 280 ? -4.361 32.432 3.994 1.00 31.89 280 LEU A N 1
ATOM 2252 C CA . LEU A 1 280 ? -4.493 32.823 5.412 1.00 31.89 280 LEU A CA 1
ATOM 2253 C C . LEU A 1 280 ? -3.296 32.260 6.202 1.00 31.89 280 LEU A C 1
ATOM 2255 O O . LEU A 1 280 ? -3.381 31.219 6.840 1.00 31.89 280 LEU A O 1
ATOM 2259 N N . ALA A 1 281 ? -2.168 32.959 6.144 1.00 30.58 281 ALA A N 1
ATOM 2260 C CA . ALA A 1 281 ? -1.128 32.863 7.160 1.00 30.58 281 ALA A CA 1
ATOM 2261 C C . ALA A 1 281 ? -0.534 34.260 7.327 1.00 30.58 281 ALA A C 1
ATOM 2263 O O . ALA A 1 281 ? -0.510 35.055 6.387 1.00 30.58 281 ALA A O 1
ATOM 2264 N N . GLU A 1 282 ? -0.216 34.576 8.566 1.00 33.88 282 GLU A N 1
ATOM 2265 C CA . GLU A 1 282 ? -0.199 35.918 9.113 1.00 33.88 282 GLU A CA 1
ATOM 2266 C C . GLU A 1 282 ? 0.876 36.823 8.513 1.00 33.88 282 GLU A C 1
ATOM 2268 O O . GLU A 1 282 ? 1.932 36.395 8.053 1.00 33.88 282 GLU A O 1
ATOM 2273 N N . ARG A 1 283 ? 0.535 38.112 8.525 1.00 34.31 283 ARG A N 1
ATOM 2274 C CA . ARG A 1 283 ? 1.430 39.224 8.242 1.00 34.31 283 ARG A CA 1
ATOM 2275 C C . ARG A 1 283 ? 2.623 39.153 9.189 1.00 34.31 283 ARG A C 1
ATOM 2277 O O . ARG A 1 283 ? 2.413 39.174 10.394 1.00 34.31 283 ARG A O 1
ATOM 2284 N N . ASP A 1 284 ? 3.826 39.204 8.636 1.00 33.34 284 ASP A N 1
ATOM 2285 C CA . ASP A 1 284 ? 4.868 40.051 9.202 1.00 33.34 284 ASP A CA 1
ATOM 2286 C C . ASP A 1 284 ? 5.846 40.512 8.116 1.00 33.34 284 ASP A C 1
ATOM 2288 O O . ASP A 1 284 ? 6.064 39.862 7.094 1.00 33.34 284 ASP A O 1
ATOM 2292 N N . GLU A 1 285 ? 6.318 41.734 8.311 1.00 43.75 285 GLU A N 1
ATOM 2293 C CA . GLU A 1 285 ? 6.862 42.649 7.316 1.00 43.75 285 GLU A CA 1
ATOM 2294 C C . GLU A 1 285 ? 8.287 42.286 6.862 1.00 43.75 285 GLU A C 1
ATOM 2296 O O . GLU A 1 285 ? 9.162 42.074 7.703 1.00 43.75 285 GLU A O 1
ATOM 2301 N N . LYS A 1 286 ? 8.533 42.311 5.537 1.00 34.34 286 LYS A N 1
ATOM 2302 C CA . LYS A 1 286 ? 9.677 42.962 4.843 1.00 34.34 286 LYS A CA 1
ATOM 2303 C C . LYS A 1 286 ? 9.822 42.439 3.406 1.00 34.34 286 LYS A C 1
ATOM 2305 O O . LYS A 1 286 ? 10.589 41.524 3.125 1.00 34.34 286 LYS A O 1
ATOM 2310 N N . GLU A 1 287 ? 9.110 43.071 2.481 1.00 43.91 287 GLU A N 1
ATOM 2311 C CA . GLU A 1 287 ? 9.433 43.040 1.052 1.00 43.91 287 GLU A CA 1
ATOM 2312 C C . GLU A 1 287 ? 10.348 44.229 0.732 1.00 43.91 287 GLU A C 1
ATOM 2314 O O . GLU A 1 287 ? 10.082 45.325 1.221 1.00 43.91 287 GLU A O 1
ATOM 2319 N N . ILE A 1 288 ? 11.409 44.008 -0.062 1.00 41.97 288 ILE A N 1
ATOM 2320 C CA . ILE A 1 288 ? 11.824 44.865 -1.202 1.00 41.97 288 ILE A CA 1
ATOM 2321 C C . ILE A 1 288 ? 13.070 44.312 -1.949 1.00 41.97 288 ILE A C 1
ATOM 2323 O O . ILE A 1 288 ? 13.285 44.704 -3.088 1.00 41.97 288 ILE A O 1
ATOM 2327 N N . GLU A 1 289 ? 13.826 43.325 -1.445 1.00 40.44 289 GLU A N 1
ATOM 2328 C CA . GLU A 1 289 ? 15.028 42.820 -2.168 1.00 40.44 289 GLU A CA 1
ATOM 2329 C C . GLU A 1 289 ? 14.840 41.499 -2.963 1.00 40.44 289 GLU A C 1
ATOM 2331 O O . GLU A 1 289 ? 15.674 41.155 -3.793 1.00 40.44 289 GLU A O 1
ATOM 2336 N N . GLY A 1 290 ? 13.727 40.772 -2.797 1.00 37.19 290 GLY A N 1
ATOM 2337 C CA . GLY A 1 290 ? 13.582 39.383 -3.289 1.00 37.19 290 GLY A CA 1
ATOM 2338 C C . GLY A 1 290 ? 13.068 39.169 -4.725 1.00 37.19 290 GLY A C 1
ATOM 2339 O O . GLY A 1 290 ? 12.889 38.023 -5.144 1.00 37.19 290 GLY A O 1
ATOM 2340 N N . ALA A 1 291 ? 12.786 40.224 -5.496 1.00 43.25 291 ALA A N 1
ATOM 2341 C CA . ALA A 1 291 ? 12.134 40.070 -6.804 1.00 43.25 291 ALA A CA 1
ATOM 2342 C C . ALA A 1 291 ? 13.068 39.481 -7.881 1.00 43.25 291 ALA A C 1
ATOM 2344 O O . ALA A 1 291 ? 12.639 38.620 -8.653 1.00 43.25 291 ALA A O 1
ATOM 2345 N N . GLU A 1 292 ? 14.343 39.879 -7.906 1.00 44.97 292 GLU A N 1
ATOM 2346 C CA . GLU A 1 292 ? 15.319 39.381 -8.890 1.00 44.97 292 GLU A CA 1
ATOM 2347 C C . GLU A 1 292 ? 15.827 37.972 -8.548 1.00 44.97 292 GLU A C 1
ATOM 2349 O O . GLU A 1 292 ? 15.918 37.119 -9.435 1.00 44.97 292 GLU A O 1
ATOM 2354 N N . GLU A 1 293 ? 16.050 37.676 -7.263 1.00 48.28 293 GLU A N 1
ATOM 2355 C CA . GLU A 1 293 ? 16.441 36.335 -6.809 1.00 48.28 293 GLU A CA 1
ATOM 2356 C C . GLU A 1 293 ? 15.347 35.298 -7.094 1.00 48.28 293 GLU A C 1
ATOM 2358 O O . GLU A 1 293 ? 15.650 34.206 -7.571 1.00 48.28 293 GLU A O 1
ATOM 2363 N N . SER A 1 294 ? 14.063 35.652 -6.932 1.00 54.81 294 SER A N 1
ATOM 2364 C CA . SER A 1 294 ? 12.949 34.736 -7.220 1.00 54.81 294 SER A CA 1
ATOM 2365 C C . SER A 1 294 ? 12.877 34.301 -8.692 1.00 54.81 294 SER A C 1
ATOM 2367 O O . SER A 1 294 ? 12.501 33.163 -8.983 1.00 54.81 294 SER A O 1
ATOM 2369 N N . ALA A 1 295 ? 13.273 35.169 -9.630 1.00 57.84 295 ALA A N 1
ATOM 2370 C CA . ALA A 1 295 ? 13.257 34.875 -11.061 1.00 57.84 295 ALA A CA 1
ATOM 2371 C C . ALA A 1 295 ? 14.418 33.952 -11.467 1.00 57.84 295 ALA A C 1
ATOM 2373 O O . ALA A 1 295 ? 14.210 33.012 -12.244 1.00 57.84 295 ALA A O 1
ATOM 2374 N N . LEU A 1 296 ? 15.611 34.162 -10.894 1.00 62.19 296 LEU A N 1
ATOM 2375 C CA . LEU A 1 296 ? 16.740 33.239 -11.044 1.00 62.19 296 LEU A CA 1
ATOM 2376 C C . LEU A 1 296 ? 16.449 31.884 -10.388 1.00 62.19 296 LEU A C 1
ATOM 2378 O O . LEU A 1 296 ? 16.716 30.851 -11.004 1.00 62.19 296 LEU A O 1
ATOM 2382 N N . GLN A 1 297 ? 15.830 31.865 -9.201 1.00 63.00 297 GLN A N 1
ATOM 2383 C CA . GLN A 1 297 ? 15.411 30.627 -8.534 1.00 63.00 297 GLN A CA 1
ATOM 2384 C C . GLN A 1 297 ? 14.405 29.850 -9.396 1.00 63.00 297 GLN A C 1
ATOM 2386 O O . GLN A 1 297 ? 14.528 28.637 -9.548 1.00 63.00 297 GLN A O 1
ATOM 2391 N N . GLN A 1 298 ? 13.436 30.538 -10.012 1.00 64.06 298 GLN A N 1
ATOM 2392 C CA . GLN A 1 298 ? 12.444 29.918 -10.897 1.00 64.06 298 GLN A CA 1
ATOM 2393 C C . GLN A 1 298 ? 13.056 29.378 -12.195 1.00 64.06 298 GLN A C 1
ATOM 2395 O O . GLN A 1 298 ? 12.624 28.332 -12.682 1.00 64.06 298 GLN A O 1
ATOM 2400 N N . GLN A 1 299 ? 14.049 30.059 -12.775 1.00 69.44 299 GLN A N 1
ATOM 2401 C CA . GLN A 1 299 ? 14.765 29.552 -13.951 1.00 69.44 299 GLN A CA 1
ATOM 2402 C C . GLN A 1 299 ? 15.647 28.349 -13.603 1.00 69.44 299 GLN A C 1
ATOM 2404 O O . GLN A 1 299 ? 15.581 27.338 -14.302 1.00 69.44 299 GLN A O 1
ATOM 2409 N N . ALA A 1 300 ? 16.386 28.410 -12.492 1.00 69.44 300 ALA A N 1
ATOM 2410 C CA . ALA A 1 300 ? 17.194 27.296 -12.003 1.00 69.44 300 ALA A CA 1
ATOM 2411 C C . ALA A 1 300 ? 16.331 26.072 -11.651 1.00 69.44 300 ALA A C 1
ATOM 2413 O O . ALA A 1 300 ? 16.702 24.944 -11.970 1.00 69.44 300 ALA A O 1
ATOM 2414 N N . MET A 1 301 ? 15.146 26.285 -11.068 1.00 65.31 301 MET A N 1
ATOM 2415 C CA . MET A 1 301 ? 14.200 25.214 -10.742 1.00 65.31 301 MET A CA 1
ATOM 2416 C C . MET A 1 301 ? 13.613 24.565 -12.003 1.00 65.31 301 MET A C 1
ATOM 2418 O O . MET A 1 301 ? 13.555 23.341 -12.077 1.00 65.31 301 MET A O 1
ATOM 2422 N N . LYS A 1 302 ? 13.263 25.352 -13.031 1.00 70.25 302 LYS A N 1
ATOM 2423 C CA . LYS A 1 302 ? 12.812 24.821 -14.333 1.00 70.25 302 LYS A CA 1
ATOM 2424 C C . LYS A 1 302 ? 13.906 24.036 -15.053 1.00 70.25 302 LYS A C 1
ATOM 2426 O O . LYS A 1 302 ? 13.622 23.020 -15.683 1.00 70.25 302 LYS A O 1
ATOM 2431 N N . GLU A 1 303 ? 15.153 24.491 -14.971 1.00 68.12 303 GLU A N 1
ATOM 2432 C CA . GLU A 1 303 ? 16.289 23.779 -15.556 1.00 68.12 303 GLU A CA 1
ATOM 2433 C C . GLU A 1 303 ? 16.589 22.474 -14.803 1.00 68.12 303 GLU A C 1
ATOM 2435 O O . GLU A 1 303 ? 16.807 21.438 -15.433 1.00 68.12 303 GLU A O 1
ATOM 2440 N N . ALA A 1 304 ? 16.532 22.491 -13.468 1.00 65.31 304 ALA A N 1
ATOM 2441 C CA . ALA A 1 304 ? 16.676 21.299 -12.634 1.00 65.31 304 ALA A CA 1
ATOM 2442 C C . ALA A 1 304 ? 15.550 20.282 -12.883 1.00 65.31 304 ALA A C 1
ATOM 2444 O O . ALA A 1 304 ? 15.823 19.091 -13.014 1.00 65.31 304 ALA A O 1
ATOM 2445 N N . GLU A 1 305 ? 14.306 20.743 -13.031 1.00 67.19 305 GLU A N 1
ATOM 2446 C CA . GLU A 1 305 ? 13.153 19.902 -13.363 1.00 67.19 305 GLU A CA 1
ATOM 2447 C C . GLU A 1 305 ? 13.290 19.277 -14.759 1.00 67.19 305 GLU A C 1
ATOM 2449 O O . GLU A 1 305 ? 13.048 18.082 -14.930 1.00 67.19 305 GLU A O 1
ATOM 2454 N N . MET A 1 306 ? 13.747 20.041 -15.760 1.00 63.12 306 MET A N 1
ATOM 2455 C CA . MET A 1 306 ? 14.036 19.492 -17.091 1.00 63.12 306 MET A CA 1
ATOM 2456 C C . MET A 1 306 ? 15.172 18.462 -17.060 1.00 63.12 306 MET A C 1
ATOM 2458 O O . MET A 1 306 ? 15.076 17.437 -17.736 1.00 63.12 306 MET A O 1
ATOM 2462 N N . ARG A 1 307 ? 16.219 18.687 -16.255 1.00 68.00 307 ARG A N 1
ATOM 2463 C CA . ARG A 1 307 ? 17.309 17.713 -16.068 1.00 68.00 307 ARG A CA 1
ATOM 2464 C C . ARG A 1 307 ? 16.827 16.441 -15.371 1.00 68.00 307 ARG A C 1
ATOM 2466 O O . ARG A 1 307 ? 17.181 15.350 -15.810 1.00 68.00 307 ARG A O 1
ATOM 2473 N N . MET A 1 308 ? 15.997 16.569 -14.335 1.00 66.19 308 MET A N 1
ATOM 2474 C CA . MET A 1 308 ? 15.437 15.432 -13.599 1.00 66.19 308 MET A CA 1
ATOM 2475 C C . MET A 1 308 ? 14.496 14.603 -14.484 1.00 66.19 308 MET A C 1
ATOM 2477 O O . MET A 1 308 ? 14.644 13.384 -14.554 1.00 66.19 308 MET A O 1
ATOM 2481 N N . LYS A 1 309 ? 13.604 15.261 -15.240 1.00 67.56 309 LYS A N 1
ATOM 2482 C CA . LYS A 1 309 ? 12.735 14.604 -16.231 1.00 67.56 309 LYS A CA 1
ATOM 2483 C C . LYS A 1 309 ? 13.547 13.873 -17.298 1.00 67.56 309 LYS A C 1
ATOM 2485 O O . LYS A 1 309 ? 13.253 12.718 -17.584 1.00 67.56 309 LYS A O 1
ATOM 2490 N N . GLY A 1 310 ? 14.602 14.501 -17.825 1.00 64.62 310 GLY A N 1
ATOM 2491 C CA . GLY A 1 310 ? 15.515 13.859 -18.774 1.00 64.62 310 GLY A CA 1
ATOM 2492 C C . GLY A 1 310 ? 16.158 12.589 -18.208 1.00 64.62 310 GLY A C 1
ATOM 2493 O O . GLY A 1 310 ? 16.119 11.540 -18.850 1.00 64.62 310 GLY A O 1
ATOM 2494 N N . HIS A 1 311 ? 16.675 12.650 -16.976 1.00 66.69 311 HIS A N 1
ATOM 2495 C CA . HIS A 1 311 ? 17.310 11.507 -16.314 1.00 66.69 311 HIS A CA 1
ATOM 2496 C C . HIS A 1 311 ? 16.339 10.336 -16.084 1.00 66.69 311 HIS A C 1
ATOM 2498 O O . HIS A 1 311 ? 16.691 9.183 -16.329 1.00 66.69 311 HIS A O 1
ATOM 2504 N N . MET A 1 312 ? 15.100 10.624 -15.678 1.00 68.38 312 MET A N 1
ATOM 2505 C CA . MET A 1 312 ? 14.066 9.604 -15.470 1.00 68.38 312 MET A CA 1
ATOM 2506 C C . MET A 1 312 ? 13.672 8.927 -16.793 1.00 68.38 312 MET A C 1
ATOM 2508 O O . MET A 1 312 ? 13.683 7.702 -16.894 1.00 68.38 312 MET A O 1
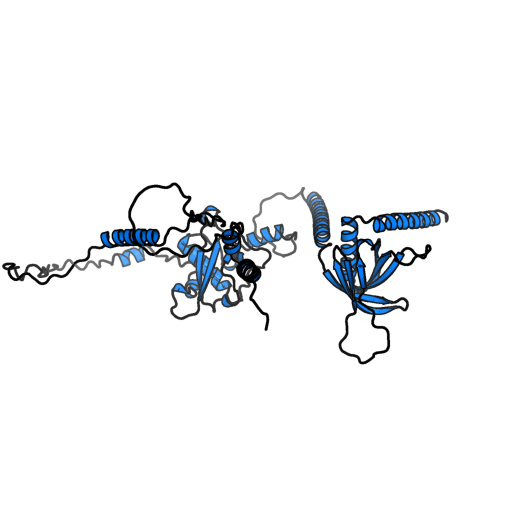ATOM 2512 N N . THR A 1 313 ? 13.459 9.716 -17.856 1.00 71.25 313 THR A N 1
ATOM 2513 C CA . THR A 1 313 ? 13.147 9.173 -19.191 1.00 71.25 313 THR A CA 1
ATOM 2514 C C . THR A 1 313 ? 14.285 8.345 -19.790 1.00 71.25 313 THR A C 1
ATOM 2516 O O . THR A 1 313 ? 14.027 7.389 -20.518 1.00 71.25 313 THR A O 1
ATOM 2519 N N . ALA A 1 314 ? 15.543 8.664 -19.467 1.00 71.81 314 ALA A N 1
ATOM 2520 C CA . ALA A 1 314 ? 16.697 7.878 -19.894 1.00 71.81 314 ALA A CA 1
ATOM 2521 C C . ALA A 1 314 ? 16.759 6.514 -19.186 1.00 71.81 314 ALA A C 1
ATOM 2523 O O . ALA A 1 314 ? 17.090 5.513 -19.819 1.00 71.81 314 ALA A O 1
ATOM 2524 N N . MET A 1 315 ? 16.403 6.462 -17.898 1.00 74.44 315 MET A N 1
ATOM 2525 C CA . MET A 1 315 ? 16.397 5.231 -17.101 1.00 74.44 315 MET A CA 1
ATOM 2526 C C . MET A 1 315 ? 15.284 4.259 -17.526 1.00 74.44 315 MET A C 1
ATOM 2528 O O . MET A 1 315 ? 15.502 3.050 -17.552 1.00 74.44 315 MET A O 1
ATOM 2532 N N . GLU A 1 316 ? 14.122 4.774 -17.934 1.00 78.06 316 GLU A N 1
ATOM 2533 C CA . GLU A 1 316 ? 12.994 3.970 -18.436 1.00 78.06 316 GLU A CA 1
ATOM 2534 C C . GLU A 1 316 ? 13.120 3.592 -19.923 1.00 78.06 316 GLU A C 1
ATOM 2536 O O . GLU A 1 316 ? 12.409 2.711 -20.419 1.00 78.06 316 GLU A O 1
ATOM 2541 N N . ALA A 1 317 ? 14.028 4.233 -20.666 1.00 79.25 317 ALA A N 1
ATOM 2542 C CA . ALA A 1 317 ? 14.163 4.029 -22.106 1.00 79.25 317 ALA A CA 1
ATOM 2543 C C . ALA A 1 317 ? 14.402 2.559 -22.523 1.00 79.25 317 ALA A C 1
ATOM 2545 O O . ALA A 1 317 ? 13.781 2.135 -23.500 1.00 79.25 317 ALA A O 1
ATOM 2546 N N . PRO A 1 318 ? 15.216 1.743 -21.817 1.00 82.38 318 PRO A N 1
ATOM 2547 C CA . PRO A 1 318 ? 15.431 0.334 -22.165 1.00 82.38 318 PRO A CA 1
ATOM 2548 C C . PRO A 1 318 ? 14.220 -0.585 -21.928 1.00 82.38 318 PRO A C 1
ATOM 2550 O O . PRO A 1 318 ? 14.196 -1.698 -22.464 1.00 82.38 318 PRO A O 1
ATOM 2553 N N . LEU A 1 319 ? 13.226 -0.157 -21.141 1.00 87.06 319 LEU A N 1
ATOM 2554 C CA . LEU A 1 319 ? 12.039 -0.962 -20.847 1.00 87.06 319 LEU A CA 1
ATOM 2555 C C . LEU A 1 319 ? 11.176 -1.129 -22.102 1.00 87.06 319 LEU A C 1
ATOM 2557 O O . LEU A 1 319 ? 10.983 -0.183 -22.872 1.00 87.06 319 LEU A O 1
ATOM 2561 N N . TYR A 1 320 ? 10.645 -2.337 -22.306 1.00 90.44 320 TYR A N 1
ATOM 2562 C CA . TYR A 1 320 ? 9.807 -2.639 -23.465 1.00 90.44 320 TYR A CA 1
ATOM 2563 C C . TYR A 1 320 ? 8.550 -1.760 -23.483 1.00 90.44 320 TYR A C 1
ATOM 2565 O O . TYR A 1 320 ? 7.791 -1.729 -22.519 1.00 90.44 320 TYR A O 1
ATOM 2573 N N . GLN A 1 321 ? 8.309 -1.080 -24.602 1.00 89.94 321 GLN A N 1
ATOM 2574 C CA . GLN A 1 321 ? 7.108 -0.278 -24.821 1.00 89.94 321 GLN A CA 1
ATOM 2575 C C . GLN A 1 321 ? 6.644 -0.401 -26.272 1.00 89.94 321 GLN A C 1
ATOM 2577 O O . GLN A 1 321 ? 7.447 -0.303 -27.201 1.00 89.94 321 GLN A O 1
ATOM 2582 N N . SER A 1 322 ? 5.343 -0.619 -26.468 1.00 91.81 322 SER A N 1
ATOM 2583 C CA . SER A 1 322 ? 4.735 -0.816 -27.787 1.00 91.81 322 SER A CA 1
ATOM 2584 C C . SER A 1 322 ? 3.889 0.379 -28.211 1.00 91.81 322 SER A C 1
ATOM 2586 O O . SER A 1 322 ? 2.994 0.793 -27.476 1.00 91.81 322 SER A O 1
ATOM 2588 N N . PHE A 1 323 ? 4.092 0.863 -29.434 1.00 92.12 323 PHE A N 1
ATOM 2589 C CA . PHE A 1 323 ? 3.362 1.998 -29.993 1.00 92.12 323 PHE A CA 1
ATOM 2590 C C . PHE A 1 323 ? 2.592 1.602 -31.251 1.00 92.12 323 PHE A C 1
ATOM 2592 O O . PHE A 1 323 ? 3.097 0.865 -32.094 1.00 92.12 323 PHE A O 1
ATOM 2599 N N . GLN A 1 324 ? 1.378 2.123 -31.421 1.00 90.62 324 GLN A N 1
ATOM 2600 C CA . GLN A 1 324 ? 0.633 1.967 -32.671 1.00 90.62 324 GLN A CA 1
ATOM 2601 C C . GLN A 1 324 ? 1.012 3.094 -33.632 1.00 90.62 324 GLN A C 1
ATOM 2603 O O . GLN A 1 324 ? 0.731 4.263 -33.372 1.00 90.62 324 GLN A O 1
ATOM 2608 N N . VAL A 1 325 ? 1.660 2.750 -34.744 1.00 92.12 325 VAL A N 1
ATOM 2609 C CA . VAL A 1 325 ? 2.171 3.722 -35.720 1.00 92.12 325 VAL A CA 1
ATOM 2610 C C . VAL A 1 325 ? 1.862 3.289 -37.150 1.00 92.12 325 VAL A C 1
ATOM 2612 O O . VAL A 1 325 ? 1.521 2.139 -37.420 1.00 92.12 325 VAL A O 1
ATOM 2615 N N . TYR A 1 326 ? 1.989 4.212 -38.099 1.00 90.38 326 TYR A N 1
ATOM 2616 C CA . TYR A 1 326 ? 1.833 3.918 -39.519 1.00 90.38 326 TYR A CA 1
ATOM 2617 C C . TYR A 1 326 ? 3.195 3.878 -40.194 1.00 90.38 326 TYR A C 1
ATOM 2619 O O . TYR A 1 326 ? 3.884 4.888 -40.269 1.00 90.38 326 TYR A O 1
ATOM 2627 N N . ILE A 1 327 ? 3.586 2.734 -40.741 1.00 89.19 327 ILE A N 1
ATOM 2628 C CA . ILE A 1 327 ? 4.797 2.645 -41.558 1.00 89.19 327 ILE A CA 1
ATOM 2629 C C . ILE A 1 327 ? 4.497 3.069 -43.000 1.00 89.19 327 ILE A C 1
ATOM 2631 O O . ILE A 1 327 ? 3.465 2.704 -43.572 1.00 89.19 327 ILE A O 1
ATOM 2635 N N . LEU A 1 328 ? 5.402 3.848 -43.591 1.00 85.25 328 LEU A N 1
ATOM 2636 C CA . LEU A 1 328 ? 5.302 4.352 -44.957 1.00 85.25 328 LEU A CA 1
ATOM 2637 C C . LEU A 1 328 ? 6.103 3.455 -45.905 1.00 85.25 328 LEU A C 1
ATOM 2639 O O . LEU A 1 328 ? 7.298 3.219 -45.726 1.00 85.25 328 LEU A O 1
ATOM 2643 N N . ASN A 1 329 ? 5.440 2.935 -46.939 1.00 73.31 329 ASN A N 1
ATOM 2644 C CA . ASN A 1 329 ? 6.120 2.214 -48.016 1.00 73.31 329 ASN A CA 1
ATOM 2645 C C . ASN A 1 329 ? 6.828 3.177 -48.982 1.00 73.31 329 ASN A C 1
ATOM 2647 O O . ASN A 1 329 ? 6.504 4.359 -49.048 1.00 73.31 329 ASN A O 1
ATOM 2651 N N . ARG A 1 330 ? 7.727 2.650 -49.829 1.00 65.19 330 ARG A N 1
ATOM 2652 C CA . ARG A 1 330 ? 8.391 3.421 -50.906 1.00 65.19 330 ARG A CA 1
ATOM 2653 C C . ARG A 1 330 ? 7.409 4.133 -51.856 1.00 65.19 330 ARG A C 1
ATOM 2655 O O . ARG A 1 330 ? 7.776 5.124 -52.470 1.00 65.19 330 ARG A O 1
ATOM 2662 N N . VAL A 1 331 ? 6.159 3.662 -51.928 1.00 64.12 331 VAL A N 1
ATOM 2663 C CA . VAL A 1 331 ? 5.048 4.250 -52.708 1.00 64.12 331 VAL A CA 1
ATOM 2664 C C . VAL A 1 331 ? 4.092 5.087 -51.825 1.00 64.12 331 VAL A C 1
ATOM 2666 O O . VAL A 1 331 ? 2.969 5.375 -52.208 1.00 64.12 331 VAL A O 1
ATOM 2669 N N . ARG A 1 332 ? 4.502 5.463 -50.604 1.00 61.94 332 ARG A N 1
ATOM 2670 C CA . ARG A 1 332 ? 3.725 6.243 -49.611 1.00 61.94 332 ARG A CA 1
ATOM 2671 C C . ARG A 1 332 ? 2.366 5.654 -49.205 1.00 61.94 332 ARG A C 1
ATOM 2673 O O . ARG A 1 332 ? 1.511 6.364 -48.684 1.00 61.94 332 ARG A O 1
ATOM 2680 N N . VAL A 1 333 ? 2.171 4.350 -49.384 1.00 71.25 333 VAL A N 1
ATOM 2681 C CA . VAL A 1 333 ? 1.028 3.638 -48.797 1.00 71.25 333 VAL A CA 1
ATOM 2682 C C . VAL A 1 333 ? 1.271 3.472 -47.297 1.00 71.25 333 VAL A C 1
ATOM 2684 O O . VAL A 1 333 ? 2.366 3.070 -46.895 1.00 71.25 333 VAL A O 1
ATOM 2687 N N . ARG A 1 334 ? 0.254 3.803 -46.494 1.00 80.75 334 ARG A N 1
ATOM 2688 C CA . ARG A 1 334 ? 0.268 3.723 -45.028 1.00 80.75 334 ARG A CA 1
ATOM 2689 C C . ARG A 1 334 ? -0.205 2.348 -44.579 1.00 80.75 334 ARG A C 1
ATOM 2691 O O . ARG A 1 334 ? -1.250 1.882 -45.027 1.00 80.75 334 ARG A O 1
ATOM 2698 N N . SER A 1 335 ? 0.529 1.724 -43.670 1.00 82.88 335 SER A N 1
ATOM 2699 C CA . SER A 1 335 ? 0.121 0.466 -43.039 1.00 82.88 335 SER A CA 1
ATOM 2700 C C . SER A 1 335 ? 0.230 0.599 -41.528 1.00 82.88 335 SER A C 1
ATOM 2702 O O . SER A 1 335 ? 1.265 1.038 -41.037 1.00 82.88 335 SER A O 1
ATOM 2704 N N . ALA A 1 336 ? -0.830 0.243 -40.804 1.00 86.94 336 ALA A N 1
ATOM 2705 C CA . ALA A 1 336 ? -0.815 0.244 -39.347 1.00 86.94 336 ALA A CA 1
ATOM 2706 C C . ALA A 1 336 ? 0.059 -0.910 -38.833 1.00 86.94 336 ALA A C 1
ATOM 2708 O O . ALA A 1 336 ? -0.117 -2.060 -39.245 1.00 86.94 336 ALA A O 1
ATOM 2709 N N . VAL A 1 337 ? 0.998 -0.593 -37.947 1.00 89.44 337 VAL A N 1
ATOM 2710 C CA . VAL A 1 337 ? 1.907 -1.545 -37.306 1.00 89.44 337 VAL A CA 1
ATOM 2711 C C . VAL A 1 337 ? 2.015 -1.257 -35.809 1.00 89.44 337 VAL A C 1
ATOM 2713 O O . VAL A 1 337 ? 1.937 -0.104 -35.383 1.00 89.44 337 VAL A O 1
ATOM 2716 N N . HIS A 1 338 ? 2.223 -2.304 -35.019 1.00 90.88 338 HIS A N 1
ATOM 2717 C CA . HIS A 1 338 ? 2.708 -2.205 -33.649 1.00 90.88 338 HIS A CA 1
ATOM 2718 C C . HIS A 1 338 ? 4.234 -2.155 -33.682 1.00 90.88 338 HIS A C 1
ATOM 2720 O O . HIS A 1 338 ? 4.882 -3.056 -34.209 1.00 90.88 338 HIS A O 1
ATOM 2726 N N . LEU A 1 339 ? 4.796 -1.069 -33.162 1.00 92.75 339 LEU A N 1
ATOM 2727 C CA . LEU A 1 339 ? 6.228 -0.850 -33.015 1.00 92.75 339 LEU A CA 1
ATOM 2728 C C . LEU A 1 339 ? 6.612 -1.107 -31.555 1.00 92.75 339 LEU A C 1
ATOM 2730 O O . LEU A 1 339 ? 6.385 -0.249 -30.703 1.00 92.75 339 LEU A O 1
ATOM 2734 N N . GLY A 1 340 ? 7.155 -2.287 -31.269 1.00 92.50 340 GLY A N 1
ATOM 2735 C CA . GLY A 1 340 ? 7.723 -2.639 -29.968 1.00 92.50 340 GLY A CA 1
ATOM 2736 C C . GLY A 1 340 ? 9.168 -2.160 -29.873 1.00 92.50 340 GLY A C 1
ATOM 2737 O O . GLY A 1 340 ? 9.979 -2.481 -30.737 1.00 92.50 340 GLY A O 1
ATOM 2738 N N . ILE A 1 341 ? 9.504 -1.379 -28.850 1.00 93.31 341 ILE A N 1
ATOM 2739 C CA . ILE A 1 341 ? 10.853 -0.845 -28.628 1.00 93.31 341 ILE A CA 1
ATOM 2740 C C . ILE A 1 341 ? 11.330 -1.317 -27.262 1.00 93.31 341 ILE A C 1
ATOM 2742 O O . ILE A 1 341 ? 10.697 -1.025 -26.251 1.00 93.31 341 ILE A O 1
ATOM 2746 N N . SER A 1 342 ? 12.461 -2.012 -27.235 1.00 90.19 342 SER A N 1
ATOM 2747 C CA . SER A 1 342 ? 13.162 -2.432 -26.024 1.00 90.19 342 SER A CA 1
ATOM 2748 C C . SER A 1 342 ? 14.647 -2.107 -26.152 1.00 90.19 342 SER A C 1
ATOM 2750 O O . SER A 1 342 ? 15.161 -1.892 -27.252 1.00 90.19 342 SER A O 1
ATOM 2752 N N . GLY A 1 343 ? 15.354 -2.118 -25.023 1.00 85.50 343 GLY A N 1
ATOM 2753 C CA . GLY A 1 343 ? 16.802 -2.012 -24.976 1.00 85.50 343 GLY A CA 1
ATOM 2754 C C . GLY A 1 343 ? 17.524 -3.057 -25.825 1.00 85.50 343 GLY A C 1
ATOM 2755 O O . GLY A 1 343 ? 18.645 -2.787 -26.221 1.00 85.50 343 GLY A O 1
ATOM 2756 N N . GLU A 1 344 ? 16.925 -4.210 -26.140 1.00 86.06 344 GLU A N 1
ATOM 2757 C CA . GLU A 1 344 ? 17.571 -5.265 -26.940 1.00 86.06 344 GLU A CA 1
ATOM 2758 C C . GLU A 1 344 ? 17.193 -5.254 -28.424 1.00 86.06 344 GLU A C 1
ATOM 2760 O O . GLU A 1 344 ? 18.035 -5.503 -29.286 1.00 86.06 344 GLU A O 1
ATOM 2765 N N . LYS A 1 345 ? 15.931 -4.968 -28.742 1.00 90.19 345 LYS A N 1
ATOM 2766 C CA . LYS A 1 345 ? 15.375 -5.149 -30.085 1.00 90.19 345 LYS A CA 1
ATOM 2767 C C . LYS A 1 345 ? 14.226 -4.188 -30.359 1.00 90.19 345 LYS A C 1
ATOM 2769 O O . LYS A 1 345 ? 13.531 -3.743 -29.446 1.00 90.19 345 LYS A O 1
ATOM 2774 N N . ILE A 1 346 ? 14.023 -3.912 -31.641 1.00 92.25 346 ILE A N 1
ATOM 2775 C CA . ILE A 1 346 ? 12.863 -3.208 -32.177 1.00 92.25 346 ILE A CA 1
ATOM 2776 C C . ILE A 1 346 ? 12.054 -4.178 -33.034 1.00 92.25 346 ILE A C 1
ATOM 2778 O O . ILE A 1 346 ? 12.560 -4.746 -34.002 1.00 92.25 346 ILE A O 1
ATOM 2782 N N . GLU A 1 347 ? 10.788 -4.349 -32.682 1.00 91.06 347 GLU A N 1
ATOM 2783 C CA . GLU A 1 347 ? 9.839 -5.257 -33.317 1.00 91.06 347 GLU A CA 1
ATOM 2784 C C . GLU A 1 347 ? 8.778 -4.462 -34.077 1.00 91.06 347 GLU A C 1
ATOM 2786 O O . GLU A 1 347 ? 8.297 -3.429 -33.614 1.00 91.06 347 GLU A O 1
ATOM 2791 N N . ILE A 1 348 ? 8.440 -4.924 -35.279 1.00 91.44 348 ILE A N 1
ATOM 2792 C CA . ILE A 1 348 ? 7.436 -4.315 -36.148 1.00 91.44 348 ILE A CA 1
ATOM 2793 C C . ILE A 1 348 ? 6.443 -5.394 -36.555 1.00 91.44 348 ILE A C 1
ATOM 2795 O O . ILE A 1 348 ? 6.724 -6.192 -37.456 1.00 91.44 348 ILE A O 1
ATOM 2799 N N . ASP A 1 349 ? 5.260 -5.347 -35.954 1.00 87.81 349 ASP A N 1
ATOM 2800 C CA . ASP A 1 349 ? 4.186 -6.301 -36.202 1.00 87.81 349 ASP A CA 1
ATOM 2801 C C . ASP A 1 349 ? 3.025 -5.648 -36.963 1.00 87.81 349 ASP A C 1
ATOM 2803 O O . ASP A 1 349 ? 2.573 -4.560 -36.604 1.00 87.81 349 ASP A O 1
ATOM 2807 N N . PRO A 1 350 ? 2.516 -6.256 -38.048 1.00 85.06 350 PRO A N 1
ATOM 2808 C CA . PRO A 1 350 ? 1.371 -5.719 -38.777 1.00 85.06 350 PRO A CA 1
ATOM 2809 C C . PRO A 1 350 ? 0.074 -5.861 -37.968 1.00 85.06 350 PRO A C 1
ATOM 2811 O O . PRO A 1 350 ? -0.263 -6.953 -37.511 1.00 85.06 350 PRO A O 1
ATOM 2814 N N . VAL A 1 351 ? -0.719 -4.788 -37.872 1.00 80.56 351 VAL A N 1
ATOM 2815 C CA . VAL A 1 351 ? -2.038 -4.856 -37.221 1.00 80.56 351 VAL A CA 1
ATOM 2816 C C . VAL A 1 351 ? -3.020 -5.554 -38.166 1.00 80.56 351 VAL A C 1
ATOM 2818 O O . VAL A 1 351 ? -3.439 -4.985 -39.177 1.00 80.56 351 VAL A O 1
ATOM 2821 N N . VAL A 1 352 ? -3.394 -6.802 -37.867 1.00 67.88 352 VAL A N 1
ATOM 2822 C CA . VAL A 1 352 ? -4.377 -7.554 -38.661 1.00 67.88 352 VAL A CA 1
ATOM 2823 C C . VAL A 1 352 ? -5.776 -6.996 -38.388 1.00 67.88 352 VAL A C 1
ATOM 2825 O O . VAL A 1 352 ? -6.391 -7.279 -37.364 1.00 67.88 352 VAL A O 1
ATOM 2828 N N . GLN A 1 353 ? -6.309 -6.193 -39.310 1.00 57.66 353 GLN A N 1
ATOM 2829 C CA . GLN A 1 353 ? -7.703 -5.758 -39.236 1.00 57.66 353 GLN A CA 1
ATOM 2830 C C . GLN A 1 353 ? -8.626 -6.918 -39.642 1.00 57.66 353 GLN A C 1
ATOM 2832 O O . GLN A 1 353 ? -8.636 -7.353 -40.790 1.00 57.66 353 GLN A O 1
ATOM 2837 N N . HIS A 1 354 ? -9.432 -7.403 -38.695 1.00 48.97 354 HIS A N 1
ATOM 2838 C CA . HIS A 1 354 ? -10.363 -8.538 -38.823 1.00 48.97 354 HIS A CA 1
ATOM 2839 C C . HIS A 1 354 ? -11.531 -8.350 -39.818 1.00 48.97 354 HIS A C 1
ATOM 2841 O O . HIS A 1 354 ? -12.479 -9.133 -39.819 1.00 48.97 354 HIS A O 1
ATOM 2847 N N . LYS A 1 355 ? -11.504 -7.328 -40.679 1.00 47.66 355 LYS A N 1
ATOM 2848 C CA . LYS A 1 355 ? -12.584 -7.037 -41.629 1.00 47.66 355 LYS A CA 1
ATOM 2849 C C . LYS A 1 355 ? -12.033 -6.671 -43.006 1.00 47.66 355 LYS A C 1
ATOM 2851 O O . LYS A 1 355 ? -12.016 -5.500 -43.354 1.00 47.66 355 LYS A O 1
ATOM 2856 N N . ALA A 1 356 ? -11.604 -7.668 -43.779 1.00 41.09 356 ALA A N 1
ATOM 2857 C CA . ALA A 1 356 ? -11.748 -7.689 -45.240 1.00 41.09 356 ALA A CA 1
ATOM 2858 C C . ALA A 1 356 ? -11.175 -8.987 -45.826 1.00 41.09 356 ALA A C 1
ATOM 2860 O O . ALA A 1 356 ? -9.996 -9.309 -45.682 1.00 41.09 356 ALA A O 1
ATOM 2861 N N . THR A 1 357 ? -12.020 -9.704 -46.555 1.00 47.00 357 THR A N 1
ATOM 2862 C CA . THR A 1 357 ? -11.653 -10.731 -47.527 1.00 47.00 357 THR A CA 1
ATOM 2863 C C . THR A 1 357 ? -10.902 -10.092 -48.700 1.00 47.00 357 THR A C 1
ATOM 2865 O O . THR A 1 357 ? -11.519 -9.636 -49.658 1.00 47.00 357 THR A O 1
ATOM 2868 N N . SER A 1 358 ? -9.573 -10.049 -48.649 1.00 45.66 358 SER A N 1
ATOM 2869 C CA . SER A 1 358 ? -8.740 -9.961 -49.856 1.00 45.66 358 SER A CA 1
ATOM 2870 C C . SER A 1 358 ? -7.337 -10.517 -49.593 1.00 45.66 358 SER A C 1
ATOM 2872 O O . SER A 1 358 ? -6.353 -9.815 -49.365 1.00 45.66 358 SER A O 1
ATOM 2874 N N . GLN A 1 359 ? -7.225 -11.845 -49.678 1.00 53.78 359 GLN A N 1
ATOM 2875 C CA . GLN A 1 359 ? -6.022 -12.448 -50.251 1.00 53.78 359 GLN A CA 1
ATOM 2876 C C . GLN A 1 359 ? -5.820 -11.799 -51.620 1.00 53.78 359 GLN A C 1
ATOM 2878 O O . GLN A 1 359 ? -6.672 -12.016 -52.471 1.00 53.78 359 GLN A O 1
ATOM 2883 N N . LEU A 1 360 ? -4.777 -10.975 -51.796 1.00 47.47 360 LEU A N 1
ATOM 2884 C CA . LEU A 1 360 ? -4.024 -10.815 -53.059 1.00 47.47 360 LEU A CA 1
ATOM 2885 C C . LEU A 1 360 ? -2.968 -9.691 -53.059 1.00 47.47 360 LEU A C 1
ATOM 2887 O O . LEU A 1 360 ? -2.263 -9.561 -54.052 1.00 47.47 360 LEU A O 1
ATOM 2891 N N . TRP A 1 361 ? -2.765 -8.924 -51.977 1.00 46.84 361 TRP A N 1
ATOM 2892 C CA . TRP A 1 361 ? -1.668 -7.939 -51.922 1.00 46.84 361 TRP A CA 1
ATOM 2893 C C . TRP A 1 361 ? -0.868 -8.063 -50.619 1.00 46.84 361 TRP A C 1
ATOM 2895 O O . TRP A 1 361 ? -1.431 -8.154 -49.532 1.00 46.84 361 TRP A O 1
ATOM 2905 N N . GLY A 1 362 ? 0.457 -8.167 -50.772 1.00 52.00 362 GLY A N 1
ATOM 2906 C CA . GLY A 1 362 ? 1.442 -8.665 -49.804 1.00 52.00 362 GLY A CA 1
ATOM 2907 C C . GLY A 1 362 ? 1.188 -8.346 -48.330 1.00 52.00 362 GLY A C 1
ATOM 2908 O O . GLY A 1 362 ? 1.372 -7.214 -47.887 1.00 52.00 362 GLY A O 1
ATOM 2909 N N . LYS A 1 363 ? 0.883 -9.389 -47.547 1.00 57.69 363 LYS A N 1
ATOM 2910 C CA . LYS A 1 363 ? 0.996 -9.353 -46.085 1.00 57.69 363 LYS A CA 1
ATOM 2911 C C . LYS A 1 363 ? 2.449 -9.018 -45.742 1.00 57.69 363 LYS A C 1
ATOM 2913 O O . LYS A 1 363 ? 3.346 -9.811 -46.038 1.00 57.69 363 LYS A O 1
ATOM 2918 N N . ARG A 1 364 ? 2.703 -7.844 -45.154 1.00 60.53 364 ARG A N 1
ATOM 2919 C CA . ARG A 1 364 ? 4.020 -7.561 -44.570 1.00 60.53 364 ARG A CA 1
ATOM 2920 C C . ARG A 1 364 ? 4.263 -8.583 -43.465 1.00 60.53 364 ARG A C 1
ATOM 2922 O O . ARG A 1 364 ? 3.404 -8.770 -42.612 1.00 60.53 364 ARG A O 1
ATOM 2929 N N . LYS A 1 365 ? 5.399 -9.272 -43.525 1.00 68.75 365 LYS A N 1
ATOM 2930 C CA . LYS A 1 365 ? 5.845 -10.165 -42.454 1.00 68.75 365 LYS A CA 1
ATOM 2931 C C . LYS A 1 365 ? 6.329 -9.310 -41.283 1.00 68.75 365 LYS A C 1
ATOM 2933 O O . LYS A 1 365 ? 6.870 -8.228 -41.522 1.00 68.75 365 LYS A O 1
ATOM 2938 N N . ALA A 1 366 ? 6.120 -9.802 -40.064 1.00 82.25 366 ALA A N 1
ATOM 2939 C CA . ALA A 1 366 ? 6.730 -9.236 -38.869 1.00 82.25 366 ALA A CA 1
ATOM 2940 C C . ALA A 1 366 ? 8.245 -9.091 -39.075 1.00 82.25 366 ALA A C 1
ATOM 2942 O O . ALA A 1 366 ? 8.869 -9.933 -39.732 1.00 82.25 366 ALA A O 1
ATOM 2943 N N . ALA A 1 367 ? 8.816 -8.002 -38.573 1.00 84.06 367 ALA A N 1
ATOM 2944 C CA . ALA A 1 367 ? 10.238 -7.721 -38.702 1.00 84.06 367 ALA A CA 1
ATOM 2945 C C . ALA A 1 367 ? 10.829 -7.359 -37.343 1.00 84.06 367 ALA A C 1
ATOM 2947 O O . ALA A 1 367 ? 10.314 -6.483 -36.656 1.00 84.06 367 ALA A O 1
ATOM 2948 N N . THR A 1 368 ? 11.947 -7.992 -37.001 1.00 88.25 368 THR A N 1
ATOM 2949 C CA . THR A 1 368 ? 12.690 -7.731 -35.767 1.00 88.25 368 THR A CA 1
ATOM 2950 C C . THR A 1 368 ? 14.082 -7.236 -36.125 1.00 88.25 368 THR A C 1
ATOM 2952 O O . THR A 1 368 ? 14.795 -7.864 -36.912 1.00 88.25 368 THR A O 1
ATOM 2955 N N . TYR A 1 369 ? 14.467 -6.103 -35.552 1.00 88.62 369 TYR A N 1
ATOM 2956 C CA . TYR A 1 369 ? 15.779 -5.495 -35.706 1.00 88.62 369 TYR A CA 1
ATOM 2957 C C . TYR A 1 369 ? 16.471 -5.471 -34.349 1.00 88.62 369 TYR A C 1
ATOM 2959 O O . TYR A 1 369 ? 15.934 -4.933 -33.388 1.00 88.62 369 TYR A O 1
ATOM 2967 N N . ASP A 1 370 ? 17.671 -6.030 -34.272 1.00 87.75 370 ASP A N 1
ATOM 2968 C CA . ASP A 1 370 ? 18.532 -5.862 -33.103 1.00 87.75 370 ASP A CA 1
ATOM 2969 C C . ASP A 1 370 ? 18.975 -4.392 -33.002 1.00 87.75 370 ASP A C 1
ATOM 2971 O O . ASP A 1 370 ? 19.371 -3.782 -34.005 1.00 87.75 370 ASP A O 1
ATOM 2975 N N . ILE A 1 371 ? 18.916 -3.823 -31.795 1.00 87.31 371 ILE A N 1
ATOM 2976 C CA . ILE A 1 371 ? 19.351 -2.449 -31.527 1.00 87.31 371 ILE A CA 1
ATOM 2977 C C . ILE A 1 371 ? 20.816 -2.215 -31.916 1.00 87.31 371 ILE A C 1
ATOM 2979 O O . ILE A 1 371 ? 21.177 -1.104 -32.299 1.00 87.31 371 ILE A O 1
ATOM 2983 N N . THR A 1 372 ? 21.662 -3.254 -31.884 1.00 84.94 372 THR A N 1
ATOM 2984 C CA . THR A 1 372 ? 23.082 -3.157 -32.263 1.00 84.94 372 THR A CA 1
ATOM 2985 C C . THR A 1 372 ? 23.276 -2.691 -33.706 1.00 84.94 372 THR A C 1
ATOM 2987 O O . THR A 1 372 ? 24.311 -2.114 -34.040 1.00 84.94 372 THR A O 1
ATOM 2990 N N . ARG A 1 373 ? 22.263 -2.897 -34.556 1.00 84.12 373 ARG A N 1
ATOM 2991 C CA . ARG A 1 373 ? 22.259 -2.548 -35.984 1.00 84.12 373 ARG A CA 1
ATOM 2992 C C . ARG A 1 373 ? 21.567 -1.222 -36.278 1.00 84.12 373 ARG A C 1
ATOM 2994 O O . ARG A 1 373 ? 21.517 -0.806 -37.439 1.00 84.12 373 ARG A O 1
ATOM 3001 N N . ILE A 1 374 ? 20.998 -0.574 -35.267 1.00 88.00 374 ILE A N 1
ATOM 3002 C CA . ILE A 1 374 ? 20.307 0.703 -35.415 1.00 88.00 374 ILE A CA 1
ATOM 3003 C C . ILE A 1 374 ? 21.334 1.828 -35.310 1.00 88.00 374 ILE A C 1
ATOM 3005 O O . ILE A 1 374 ? 22.156 1.873 -34.400 1.00 88.00 374 ILE A O 1
ATOM 3009 N N . ALA A 1 375 ? 21.296 2.724 -36.292 1.00 85.06 375 ALA A N 1
ATOM 3010 C CA . ALA A 1 375 ? 22.267 3.795 -36.459 1.00 85.06 375 ALA A CA 1
ATOM 3011 C C . ALA A 1 375 ? 21.739 5.148 -35.968 1.00 85.06 375 ALA A C 1
ATOM 3013 O O . ALA A 1 375 ? 22.507 5.928 -35.419 1.00 85.06 375 ALA A O 1
ATOM 3014 N N . ALA A 1 376 ? 20.454 5.450 -36.184 1.00 86.25 376 ALA A N 1
ATOM 3015 C CA . ALA A 1 376 ? 19.830 6.690 -35.717 1.00 86.25 376 ALA A CA 1
ATOM 3016 C C . ALA A 1 376 ? 18.301 6.635 -35.800 1.00 86.25 376 ALA A C 1
ATOM 3018 O O . ALA A 1 376 ? 17.744 5.937 -36.651 1.00 86.25 376 ALA A O 1
ATOM 3019 N N . CYS A 1 377 ? 17.636 7.453 -34.984 1.00 89.12 377 CYS A N 1
ATOM 3020 C CA . CYS A 1 377 ? 16.220 7.776 -35.122 1.00 89.12 377 CYS A CA 1
ATOM 3021 C C . CYS A 1 377 ? 16.040 9.300 -35.161 1.00 89.12 377 CYS A C 1
ATOM 3023 O O . CYS A 1 377 ? 16.475 10.009 -34.254 1.00 89.12 377 CYS A O 1
ATOM 3025 N N . GLU A 1 378 ? 15.437 9.822 -36.231 1.00 89.06 378 GLU A N 1
ATOM 3026 C CA . GLU A 1 378 ? 15.330 11.266 -36.470 1.00 89.06 378 GLU A CA 1
ATOM 3027 C C . GLU A 1 378 ? 13.899 11.686 -36.809 1.00 89.06 378 GLU A C 1
ATOM 3029 O O . GLU A 1 378 ? 13.213 11.043 -37.607 1.00 89.06 378 GLU A O 1
ATOM 3034 N N . LEU A 1 379 ? 13.470 12.818 -36.253 1.00 88.62 379 LEU A N 1
ATOM 3035 C CA . LEU A 1 379 ? 12.216 13.467 -36.620 1.00 88.62 379 LEU A CA 1
ATOM 3036 C C . LEU A 1 379 ? 12.412 14.242 -37.936 1.00 88.62 379 LEU A C 1
ATOM 3038 O O . LEU A 1 379 ? 13.290 15.094 -38.033 1.00 88.62 379 LEU A O 1
ATOM 3042 N N . VAL A 1 380 ? 11.614 13.938 -38.964 1.00 82.75 380 VAL A N 1
ATOM 3043 C CA . VAL A 1 380 ? 11.775 14.487 -40.326 1.00 82.75 380 VAL A CA 1
ATOM 3044 C C . VAL A 1 380 ? 10.818 15.645 -40.599 1.00 82.75 380 VAL A C 1
ATOM 3046 O O . VAL A 1 380 ? 11.188 16.605 -41.270 1.00 82.75 380 VAL A O 1
ATOM 3049 N N . ASN A 1 381 ? 9.574 15.558 -40.126 1.00 77.06 381 ASN A N 1
ATOM 3050 C CA . ASN A 1 381 ? 8.561 16.582 -40.375 1.00 77.06 381 ASN A CA 1
ATOM 3051 C C . ASN A 1 381 ? 7.625 16.691 -39.173 1.00 77.06 381 ASN A C 1
ATOM 3053 O O . ASN A 1 381 ? 7.006 15.698 -38.787 1.00 77.06 381 ASN A O 1
ATOM 3057 N N . GLN A 1 382 ? 7.530 17.893 -38.615 1.00 73.75 382 GLN A N 1
ATOM 3058 C CA . GLN A 1 382 ? 6.687 18.213 -37.474 1.00 73.75 382 GLN A CA 1
ATOM 3059 C C . GLN A 1 382 ? 5.493 19.032 -37.977 1.00 73.75 382 GLN A C 1
ATOM 3061 O O . GLN A 1 382 ? 5.628 20.211 -38.301 1.00 73.75 382 GLN A O 1
ATOM 3066 N N . ARG A 1 383 ? 4.321 18.397 -38.093 1.00 72.25 383 ARG A N 1
ATOM 3067 C CA . ARG A 1 383 ? 3.045 19.100 -38.320 1.00 72.25 383 ARG A CA 1
ATOM 3068 C C . ARG A 1 383 ? 2.241 19.104 -37.021 1.00 72.25 383 ARG A C 1
ATOM 3070 O O . ARG A 1 383 ? 2.517 18.315 -36.125 1.00 72.25 383 ARG A O 1
ATOM 3077 N N . SER A 1 384 ? 1.240 19.983 -36.915 1.00 64.62 384 SER A N 1
ATOM 3078 C CA . SER A 1 384 ? 0.507 20.197 -35.655 1.00 64.62 384 SER A CA 1
ATOM 3079 C C . SER A 1 384 ? -0.158 18.932 -35.097 1.00 64.62 384 SER A C 1
ATOM 3081 O O . SER A 1 384 ? -0.193 18.771 -33.883 1.00 64.62 384 SER A O 1
ATOM 3083 N N . SER A 1 385 ? -0.638 18.021 -35.952 1.00 76.62 385 SER A N 1
ATOM 3084 C CA . SER A 1 385 ? -1.336 16.798 -35.521 1.00 76.62 385 SER A CA 1
ATOM 3085 C C . SER A 1 385 ? -0.547 15.500 -35.723 1.00 76.62 385 SER A C 1
ATOM 3087 O O . SER A 1 385 ? -0.623 14.604 -34.885 1.00 76.62 385 SER A O 1
ATOM 3089 N N . LYS A 1 386 ? 0.217 15.373 -36.814 1.00 83.88 386 LYS A N 1
ATOM 3090 C CA . LYS A 1 386 ? 0.955 14.146 -37.160 1.00 83.88 386 LYS A CA 1
ATOM 3091 C C . LYS A 1 386 ? 2.388 14.462 -37.542 1.00 83.88 386 LYS A C 1
ATOM 3093 O O . LYS A 1 386 ? 2.627 15.370 -38.339 1.00 83.88 386 LYS A O 1
ATOM 3098 N N . SER A 1 387 ? 3.313 13.667 -37.032 1.00 88.50 387 SER A N 1
ATOM 3099 C CA . SER A 1 387 ? 4.738 13.837 -37.278 1.00 88.50 387 SER A CA 1
ATOM 3100 C C . SER A 1 387 ? 5.331 12.595 -37.927 1.00 88.50 387 SER A C 1
ATOM 3102 O O . SER A 1 387 ? 4.882 11.466 -37.712 1.00 88.50 387 SER A O 1
ATOM 3104 N N . HIS A 1 388 ? 6.345 12.828 -38.754 1.00 89.50 388 HIS A N 1
ATOM 3105 C CA . HIS A 1 388 ? 7.072 11.780 -39.452 1.00 89.50 388 HIS A CA 1
ATOM 3106 C C . HIS A 1 388 ? 8.437 11.585 -38.813 1.00 89.50 388 HIS A C 1
ATOM 3108 O O . HIS A 1 388 ? 9.185 12.555 -38.663 1.00 89.50 388 HIS A O 1
ATOM 3114 N N . PHE A 1 389 ? 8.784 10.341 -38.504 1.00 91.88 389 PHE A N 1
ATOM 3115 C CA . PHE A 1 389 ? 10.108 9.979 -38.013 1.00 91.88 389 PHE A CA 1
ATOM 3116 C C . PHE A 1 389 ? 10.729 8.881 -38.873 1.00 91.88 389 PHE A C 1
ATOM 3118 O O . PHE A 1 389 ? 10.037 8.102 -39.535 1.00 91.88 389 PHE A O 1
ATOM 3125 N N . ARG A 1 390 ? 12.058 8.855 -38.903 1.00 91.25 390 ARG A N 1
ATOM 3126 C CA . ARG A 1 390 ? 12.852 7.936 -39.707 1.00 91.25 390 ARG A CA 1
ATOM 3127 C C . ARG A 1 390 ? 13.801 7.155 -38.818 1.00 91.25 390 ARG A C 1
ATOM 3129 O O . ARG A 1 390 ? 14.598 7.748 -38.099 1.00 91.25 390 ARG A O 1
ATOM 3136 N N . LEU A 1 391 ? 13.761 5.836 -38.955 1.00 90.75 391 LEU A N 1
ATOM 3137 C CA . LEU A 1 391 ? 14.691 4.908 -38.326 1.00 90.75 391 LEU A CA 1
ATOM 3138 C C . LEU A 1 391 ? 15.731 4.458 -39.354 1.00 90.75 391 LEU A C 1
ATOM 3140 O O . LEU A 1 391 ? 15.380 3.976 -40.433 1.00 90.75 391 LEU A O 1
ATOM 3144 N N . VAL A 1 392 ? 17.009 4.624 -39.033 1.00 89.25 392 VAL A N 1
ATOM 3145 C CA . VAL A 1 392 ? 18.138 4.231 -39.879 1.00 89.25 392 VAL A CA 1
ATOM 3146 C C . VAL A 1 392 ? 18.773 2.979 -39.292 1.00 89.25 392 VAL A C 1
ATOM 3148 O O . VAL A 1 392 ? 19.168 2.979 -38.129 1.00 89.25 392 VAL A O 1
ATOM 3151 N N . HIS A 1 393 ? 18.897 1.923 -40.092 1.00 88.12 393 HIS A N 1
ATOM 3152 C CA . HIS A 1 393 ? 19.532 0.671 -39.687 1.00 88.12 393 HIS A CA 1
ATOM 3153 C C . HIS A 1 393 ? 20.562 0.214 -40.722 1.00 88.12 393 HIS A C 1
ATOM 3155 O O . HIS A 1 393 ? 20.465 0.540 -41.908 1.00 88.12 393 HIS A O 1
ATOM 3161 N N . GLN A 1 394 ? 21.552 -0.559 -40.289 1.00 83.62 394 GLN A N 1
ATOM 3162 C CA . GLN A 1 394 ? 22.546 -1.142 -41.184 1.00 83.62 394 GLN A CA 1
ATOM 3163 C C . GLN A 1 394 ? 21.900 -2.203 -42.092 1.00 83.62 394 GLN A C 1
ATOM 3165 O O . GLN A 1 394 ? 21.056 -2.996 -41.657 1.00 83.62 394 GLN A O 1
ATOM 3170 N N . SER A 1 395 ? 22.257 -2.194 -43.377 1.00 76.69 395 SER A N 1
ATOM 3171 C CA . SER A 1 395 ? 21.822 -3.209 -44.341 1.00 76.69 395 SER A CA 1
ATOM 3172 C C . SER A 1 395 ? 22.690 -4.464 -44.232 1.00 76.69 395 SER A C 1
ATOM 3174 O O . SER A 1 395 ? 23.903 -4.363 -44.113 1.00 76.69 395 SER A O 1
ATOM 3176 N N . LEU A 1 396 ? 22.072 -5.642 -44.339 1.00 66.12 396 LEU A N 1
ATOM 3177 C CA . LEU A 1 396 ? 22.753 -6.947 -44.400 1.00 66.12 396 LEU A CA 1
ATOM 3178 C C . LEU A 1 396 ? 23.204 -7.340 -45.820 1.00 66.12 396 LEU A C 1
ATOM 3180 O O . LEU A 1 396 ? 23.744 -8.421 -46.008 1.00 66.12 396 LEU A O 1
ATOM 3184 N N . THR A 1 397 ? 22.914 -6.518 -46.830 1.00 60.97 397 THR A N 1
ATOM 3185 C CA . THR A 1 397 ? 23.224 -6.826 -48.235 1.00 60.97 397 THR A CA 1
ATOM 3186 C C . THR A 1 397 ? 24.608 -6.296 -48.603 1.00 60.97 397 THR A C 1
ATOM 3188 O O . THR A 1 397 ? 24.888 -5.131 -48.333 1.00 60.97 397 THR A O 1
ATOM 3191 N N . GLU A 1 398 ? 25.430 -7.138 -49.235 1.00 54.66 398 GLU A N 1
ATOM 3192 C CA . GLU A 1 398 ? 26.856 -6.958 -49.585 1.00 54.66 398 GLU A CA 1
ATOM 3193 C C . GLU A 1 398 ? 27.159 -5.830 -50.604 1.00 54.66 398 GLU A C 1
ATOM 3195 O O . GLU A 1 398 ? 28.228 -5.799 -51.208 1.00 54.66 398 GLU A O 1
ATOM 3200 N N . ASP A 1 399 ? 26.247 -4.874 -50.796 1.00 53.88 399 ASP A N 1
ATOM 3201 C CA . ASP A 1 399 ? 26.425 -3.771 -51.740 1.00 53.88 399 ASP A CA 1
ATOM 3202 C C . ASP A 1 399 ? 27.215 -2.615 -51.085 1.00 53.88 399 ASP A C 1
ATOM 3204 O O . ASP A 1 399 ? 26.711 -1.969 -50.155 1.00 53.88 399 ASP A O 1
ATOM 3208 N N . PRO A 1 400 ? 28.415 -2.258 -51.587 1.00 54.66 400 PRO A N 1
ATOM 3209 C CA . PRO A 1 400 ? 29.307 -1.276 -50.955 1.00 54.66 400 PRO A CA 1
ATOM 3210 C C . PRO A 1 400 ? 28.809 0.179 -51.035 1.00 54.66 400 PRO A C 1
ATOM 3212 O O . PRO A 1 400 ? 29.419 1.082 -50.463 1.00 54.66 400 PRO A O 1
ATOM 3215 N N . THR A 1 401 ? 27.707 0.443 -51.741 1.00 53.75 401 THR A N 1
ATOM 3216 C CA . THR A 1 401 ? 27.201 1.801 -52.003 1.00 53.75 401 THR A CA 1
ATOM 3217 C C . THR A 1 401 ? 26.060 2.231 -51.077 1.00 53.75 401 THR A C 1
ATOM 3219 O O . THR A 1 401 ? 25.802 3.428 -50.951 1.00 53.75 401 THR A O 1
ATOM 3222 N N . THR A 1 402 ? 25.372 1.300 -50.404 1.00 55.09 402 THR A N 1
ATOM 3223 C CA . THR A 1 402 ? 24.257 1.611 -49.485 1.00 55.09 402 THR A CA 1
ATOM 3224 C C . THR A 1 402 ? 24.350 0.797 -48.200 1.00 55.09 402 THR A C 1
ATOM 3226 O O . THR A 1 402 ? 23.620 -0.172 -48.000 1.00 55.09 402 THR A O 1
ATOM 3229 N N . THR A 1 403 ? 25.234 1.225 -47.300 1.00 69.75 403 THR A N 1
ATOM 3230 C CA . THR A 1 403 ? 25.450 0.591 -45.990 1.00 69.75 403 THR A CA 1
ATOM 3231 C C . THR A 1 403 ? 24.267 0.760 -45.026 1.00 69.75 403 THR A C 1
ATOM 3233 O O . THR A 1 403 ? 24.062 -0.083 -44.155 1.00 69.75 403 THR A O 1
ATOM 3236 N N . PHE A 1 404 ? 23.437 1.796 -45.205 1.00 79.88 404 PHE A N 1
ATOM 3237 C CA . PHE A 1 404 ? 22.302 2.110 -44.329 1.00 79.88 404 PHE A CA 1
ATOM 3238 C C . PHE A 1 404 ? 20.965 2.128 -45.081 1.00 79.88 404 PHE A C 1
ATOM 3240 O O . PHE A 1 404 ? 20.834 2.752 -46.136 1.00 79.88 404 PHE A O 1
ATOM 3247 N N . LYS A 1 405 ? 19.950 1.476 -44.505 1.00 84.25 405 LYS A N 1
ATOM 3248 C CA . LYS A 1 405 ? 18.551 1.482 -44.951 1.00 84.25 405 LYS A CA 1
ATOM 3249 C C . LYS A 1 405 ? 17.699 2.312 -43.992 1.00 84.25 405 LYS A C 1
ATOM 3251 O O . LYS A 1 405 ? 17.962 2.375 -42.795 1.00 84.25 405 LYS A O 1
ATOM 3256 N N . THR A 1 406 ? 16.676 2.964 -44.538 1.00 87.25 406 THR A N 1
ATOM 3257 C CA . THR A 1 406 ? 15.804 3.880 -43.795 1.00 87.25 406 THR A CA 1
ATOM 3258 C C . THR A 1 406 ? 14.364 3.390 -43.809 1.00 87.25 406 THR A C 1
ATOM 3260 O O . THR A 1 406 ? 13.810 3.132 -44.881 1.00 87.25 406 THR A O 1
ATOM 3263 N N . LEU A 1 407 ? 13.749 3.322 -42.634 1.00 88.06 407 LEU A N 1
ATOM 3264 C CA . LEU A 1 407 ? 12.325 3.078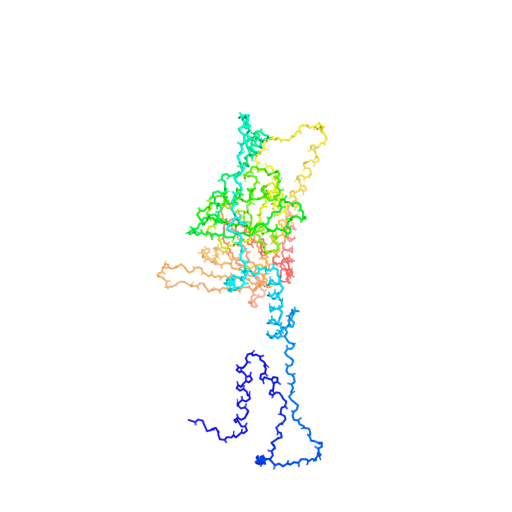 -42.442 1.00 88.06 407 LEU A CA 1
ATOM 3265 C C . LEU A 1 407 ? 11.657 4.395 -42.055 1.00 88.06 407 LEU A C 1
ATOM 3267 O O . LEU A 1 407 ? 12.171 5.118 -41.207 1.00 88.06 407 LEU A O 1
ATOM 3271 N N . GLU A 1 408 ? 10.532 4.715 -42.685 1.00 90.06 408 GLU A N 1
ATOM 3272 C CA . GLU A 1 408 ? 9.773 5.934 -42.401 1.00 90.06 408 GLU A CA 1
ATOM 3273 C C . GLU A 1 408 ? 8.446 5.582 -41.739 1.00 90.06 408 GLU A C 1
ATOM 3275 O O . GLU A 1 408 ? 7.728 4.693 -42.199 1.00 90.06 408 GLU A O 1
ATOM 3280 N N . PHE A 1 409 ? 8.121 6.308 -40.676 1.00 91.19 409 PHE A N 1
ATOM 3281 C CA . PHE A 1 409 ? 6.924 6.118 -39.876 1.00 91.19 409 PHE A CA 1
ATOM 3282 C C . PHE A 1 409 ? 6.167 7.439 -39.720 1.00 91.19 409 PHE A C 1
ATOM 3284 O O . PHE A 1 409 ? 6.737 8.528 -39.794 1.00 91.19 409 PHE A O 1
ATOM 3291 N N . GLU A 1 410 ? 4.864 7.330 -39.507 1.00 90.75 410 GLU A N 1
ATOM 3292 C CA . GLU A 1 410 ? 3.935 8.412 -39.214 1.00 90.75 410 GLU A CA 1
ATOM 3293 C C . GLU A 1 410 ? 3.176 8.064 -37.931 1.00 90.75 410 GLU A C 1
ATOM 3295 O O . GLU A 1 410 ? 2.579 6.991 -37.820 1.00 90.75 410 GLU A O 1
ATOM 3300 N N . ALA A 1 411 ? 3.195 8.982 -36.970 1.00 91.12 411 ALA A N 1
ATOM 3301 C CA . ALA A 1 411 ? 2.479 8.863 -35.705 1.00 91.12 411 ALA A CA 1
ATOM 3302 C C . ALA A 1 411 ? 1.931 10.232 -35.275 1.00 91.12 411 ALA A C 1
ATOM 3304 O O . ALA A 1 411 ? 2.181 11.254 -35.925 1.00 91.12 411 ALA A O 1
ATOM 3305 N N . GLU A 1 412 ? 1.164 10.258 -34.189 1.00 91.69 412 GLU A N 1
ATOM 3306 C CA . GLU A 1 412 ? 0.798 11.514 -33.529 1.00 91.69 412 GLU A CA 1
ATOM 3307 C C . GLU A 1 412 ? 2.054 12.257 -33.068 1.00 91.69 412 GLU A C 1
ATOM 3309 O O . GLU A 1 412 ? 3.073 11.639 -32.766 1.00 91.69 412 GLU A O 1
ATOM 3314 N N . ASN A 1 413 ? 2.003 13.590 -33.045 1.00 89.00 413 ASN A N 1
ATOM 3315 C CA . ASN A 1 413 ? 3.189 14.412 -32.789 1.00 89.00 413 ASN A CA 1
ATOM 3316 C C . ASN A 1 413 ? 3.871 14.072 -31.449 1.00 89.00 413 ASN A C 1
ATOM 3318 O O . ASN A 1 413 ? 5.086 13.895 -31.416 1.00 89.00 413 ASN A O 1
ATOM 3322 N N . PHE A 1 414 ? 3.081 13.899 -30.385 1.00 88.81 414 PHE A N 1
ATOM 3323 C CA . PHE A 1 414 ? 3.573 13.508 -29.061 1.00 88.81 414 PHE A CA 1
ATOM 3324 C C . PHE A 1 414 ? 4.229 12.117 -29.081 1.00 88.81 414 PHE A C 1
ATOM 3326 O O . PHE A 1 414 ? 5.383 11.967 -28.691 1.00 88.81 414 PHE A O 1
ATOM 3333 N N . VAL A 1 415 ? 3.543 11.126 -29.659 1.00 90.75 415 VAL A N 1
ATOM 3334 C CA . VAL A 1 415 ? 4.030 9.740 -29.771 1.00 90.75 415 VAL A CA 1
ATOM 3335 C C . VAL A 1 415 ? 5.312 9.651 -30.608 1.00 90.75 415 VAL A C 1
ATOM 3337 O O . VAL A 1 415 ? 6.243 8.930 -30.265 1.00 90.75 415 VAL A O 1
ATOM 3340 N N . ALA A 1 416 ? 5.402 10.403 -31.708 1.00 90.44 416 ALA A N 1
ATOM 3341 C CA . ALA A 1 416 ? 6.598 10.437 -32.547 1.00 90.44 416 ALA A CA 1
ATOM 3342 C C . ALA A 1 416 ? 7.813 11.012 -31.801 1.00 90.44 416 ALA A C 1
ATOM 3344 O O . ALA A 1 416 ? 8.927 10.526 -31.986 1.00 90.44 416 ALA A O 1
ATOM 3345 N N . GLN A 1 417 ? 7.608 12.042 -30.973 1.00 90.00 417 GLN A N 1
ATOM 3346 C CA . GLN A 1 417 ? 8.669 12.625 -30.151 1.00 90.00 417 GLN A CA 1
ATOM 3347 C C . GLN A 1 417 ? 9.138 11.648 -29.073 1.00 90.00 417 GLN A C 1
ATOM 3349 O O . GLN A 1 417 ? 10.344 11.449 -28.938 1.00 90.00 417 GLN A O 1
ATOM 3354 N N . GLU A 1 418 ? 8.205 10.992 -28.385 1.00 90.12 418 GLU A N 1
ATOM 3355 C CA . GLU A 1 418 ? 8.495 9.985 -27.360 1.00 90.12 418 GLU A CA 1
ATOM 3356 C C . GLU A 1 418 ? 9.300 8.809 -27.936 1.00 90.12 418 GLU A C 1
ATOM 3358 O O . GLU A 1 418 ? 10.344 8.444 -27.398 1.00 90.12 418 GLU A O 1
ATOM 3363 N N . ILE A 1 419 ? 8.894 8.277 -29.095 1.00 91.62 419 ILE A N 1
ATOM 3364 C CA . ILE A 1 419 ? 9.608 7.191 -29.787 1.00 91.62 419 ILE A CA 1
ATOM 3365 C C . ILE A 1 419 ? 11.037 7.604 -30.161 1.00 91.62 419 ILE A C 1
ATOM 3367 O O . ILE A 1 419 ? 11.985 6.846 -29.942 1.00 91.62 419 ILE A O 1
ATOM 3371 N N . VAL A 1 420 ? 11.207 8.794 -30.745 1.00 91.94 420 VAL A N 1
ATOM 3372 C CA . VAL A 1 420 ? 12.529 9.296 -31.152 1.00 91.94 420 VAL A CA 1
ATOM 3373 C C . VAL A 1 420 ? 13.421 9.503 -29.929 1.00 91.94 420 VAL A C 1
ATOM 3375 O O . VAL A 1 420 ? 14.581 9.094 -29.954 1.00 91.94 420 VAL A O 1
ATOM 3378 N N . GLN A 1 421 ? 12.887 10.089 -28.855 1.00 90.25 421 GLN A N 1
ATOM 3379 C CA . GLN A 1 421 ? 13.608 10.263 -27.596 1.00 90.25 421 GLN A CA 1
ATOM 3380 C C . GLN A 1 421 ? 14.011 8.912 -27.011 1.00 90.25 421 GLN A C 1
ATOM 3382 O O . GLN A 1 421 ? 15.192 8.704 -26.756 1.00 90.25 421 GLN A O 1
ATOM 3387 N N . LYS A 1 422 ? 13.080 7.968 -26.861 1.00 90.94 422 LYS A N 1
ATOM 3388 C CA . LYS A 1 422 ? 13.351 6.638 -26.304 1.00 90.94 422 LYS A CA 1
ATOM 3389 C C . LYS A 1 422 ? 14.457 5.910 -27.070 1.00 90.94 422 LYS A C 1
ATOM 3391 O O . LYS A 1 422 ? 15.411 5.437 -26.462 1.00 90.94 422 LYS A O 1
ATOM 3396 N N . ILE A 1 423 ? 14.389 5.877 -28.405 1.00 90.19 423 ILE A N 1
ATOM 3397 C CA . ILE A 1 423 ? 15.419 5.215 -29.222 1.00 90.19 423 ILE A CA 1
ATOM 3398 C C . ILE A 1 423 ? 16.776 5.916 -29.080 1.00 90.19 423 ILE A C 1
ATOM 3400 O O . ILE A 1 423 ? 17.790 5.234 -28.962 1.00 90.19 423 ILE A O 1
ATOM 3404 N N . ASN A 1 424 ? 16.818 7.250 -29.053 1.00 90.00 424 ASN A N 1
ATOM 3405 C CA . ASN A 1 424 ? 18.081 7.974 -28.889 1.00 90.00 424 ASN A CA 1
ATOM 3406 C C . ASN A 1 424 ? 18.710 7.742 -27.507 1.00 90.00 424 ASN A C 1
ATOM 3408 O O . ASN A 1 424 ? 19.905 7.472 -27.455 1.00 90.00 424 ASN A O 1
ATOM 3412 N N . HIS A 1 425 ? 17.927 7.713 -26.424 1.00 87.94 425 HIS A N 1
ATOM 3413 C CA . HIS A 1 425 ? 18.438 7.351 -25.095 1.00 87.94 425 HIS A CA 1
ATOM 3414 C C . HIS A 1 425 ? 18.997 5.918 -25.066 1.00 87.94 425 HIS A C 1
ATOM 3416 O O . HIS A 1 425 ? 20.075 5.689 -24.525 1.00 87.94 425 HIS A O 1
ATOM 3422 N N . ILE A 1 426 ? 18.323 4.949 -25.702 1.00 87.44 426 ILE A N 1
ATOM 3423 C CA . ILE A 1 426 ? 18.839 3.571 -25.807 1.00 87.44 426 ILE A CA 1
ATOM 3424 C C . ILE A 1 426 ? 20.179 3.540 -26.568 1.00 87.44 426 ILE A C 1
ATOM 3426 O O . ILE A 1 426 ? 21.107 2.833 -26.162 1.00 87.44 426 ILE A O 1
ATOM 3430 N N . LEU A 1 427 ? 20.296 4.293 -27.669 1.00 86.00 427 LEU A N 1
ATOM 3431 C CA . LEU A 1 427 ? 21.532 4.375 -28.455 1.00 86.00 427 LEU A CA 1
ATOM 3432 C C . LEU A 1 427 ? 22.670 5.040 -27.666 1.00 86.00 427 LEU A C 1
ATOM 3434 O O . LEU A 1 427 ? 23.799 4.548 -27.711 1.00 86.00 427 LEU A O 1
ATOM 3438 N N . GLU A 1 428 ? 22.368 6.097 -26.908 1.00 83.69 428 GLU A N 1
ATOM 3439 C CA . GLU A 1 428 ? 23.320 6.794 -26.036 1.00 83.69 428 GLU A CA 1
ATOM 3440 C C . GLU A 1 428 ? 23.838 5.894 -24.911 1.00 83.69 428 GLU A C 1
ATOM 3442 O O . GLU A 1 428 ? 25.049 5.826 -24.698 1.00 83.69 428 GLU A O 1
ATOM 3447 N N . LEU A 1 429 ? 22.951 5.133 -24.261 1.00 80.81 429 LEU A N 1
ATOM 3448 C CA . LEU A 1 429 ? 23.313 4.197 -23.192 1.00 80.81 429 LEU A CA 1
ATOM 3449 C C . LEU A 1 429 ? 24.196 3.042 -23.683 1.00 80.81 429 LEU A C 1
ATOM 3451 O O . LEU A 1 429 ? 25.121 2.632 -22.985 1.00 80.81 429 LEU A O 1
ATOM 3455 N N . ARG A 1 430 ? 23.929 2.496 -24.878 1.00 76.81 430 ARG A N 1
ATOM 3456 C CA . ARG A 1 430 ? 24.691 1.348 -25.411 1.00 76.81 430 ARG A CA 1
ATOM 3457 C C . ARG A 1 430 ? 25.963 1.732 -26.158 1.00 76.81 430 ARG A C 1
ATOM 3459 O O . ARG A 1 430 ? 26.836 0.884 -26.335 1.00 76.81 430 ARG A O 1
ATOM 3466 N N . ALA A 1 431 ? 26.074 2.974 -26.622 1.00 72.25 431 ALA A N 1
ATOM 3467 C CA . ALA A 1 431 ? 27.244 3.498 -27.318 1.00 72.25 431 ALA A CA 1
ATOM 3468 C C . ALA A 1 431 ? 27.754 2.617 -28.480 1.00 72.25 431 ALA A C 1
ATOM 3470 O O . ALA A 1 431 ? 28.969 2.448 -28.660 1.00 72.25 431 ALA A O 1
ATOM 3471 N N . THR A 1 432 ? 26.829 2.058 -29.270 1.00 75.50 432 THR A N 1
ATOM 3472 C CA . THR A 1 432 ? 27.132 1.077 -30.323 1.00 75.50 432 THR A CA 1
ATOM 3473 C C . THR A 1 432 ? 28.089 1.644 -31.386 1.00 75.50 432 THR A C 1
ATOM 3475 O O . THR A 1 432 ? 28.034 2.833 -31.721 1.00 75.50 432 THR A O 1
ATOM 3478 N N . PRO A 1 433 ? 28.986 0.815 -31.960 1.00 70.00 433 PRO A N 1
ATOM 3479 C CA . PRO A 1 433 ? 29.953 1.276 -32.960 1.00 70.00 433 PRO A CA 1
ATOM 3480 C C . PRO A 1 433 ? 29.267 1.785 -34.237 1.00 70.00 433 PRO A C 1
ATOM 3482 O O . PRO A 1 433 ? 29.718 2.766 -34.821 1.00 70.00 433 PRO A O 1
ATOM 3485 N N . VAL A 1 434 ? 28.131 1.184 -34.613 1.00 76.12 434 VAL A N 1
ATOM 3486 C CA . VAL A 1 434 ? 27.312 1.577 -35.773 1.00 76.12 434 VAL A CA 1
ATOM 3487 C C . VAL A 1 434 ? 26.736 2.989 -35.604 1.00 76.12 434 VAL A C 1
ATOM 3489 O O . VAL A 1 434 ? 26.759 3.789 -36.541 1.00 76.12 434 VAL A O 1
ATOM 3492 N N . TRP A 1 435 ? 26.263 3.325 -34.400 1.00 75.44 435 TRP A N 1
ATOM 3493 C CA . TRP A 1 435 ? 25.791 4.669 -34.059 1.00 75.44 435 TRP A CA 1
ATOM 3494 C C . TRP A 1 435 ? 26.927 5.697 -34.126 1.00 75.44 435 TRP A C 1
ATOM 3496 O O . TRP A 1 435 ? 26.784 6.736 -34.774 1.00 75.44 435 TRP A O 1
ATOM 3506 N N . LYS A 1 436 ? 28.094 5.379 -33.548 1.00 72.12 436 LYS A N 1
ATOM 3507 C CA . LYS A 1 436 ? 29.288 6.243 -33.593 1.00 72.12 436 LYS A CA 1
ATOM 3508 C C . LYS A 1 436 ? 29.770 6.494 -35.026 1.00 72.12 436 LYS A C 1
ATOM 3510 O O . LYS A 1 436 ? 30.051 7.633 -35.392 1.00 72.12 436 LYS A O 1
ATOM 3515 N N . GLU A 1 437 ? 29.820 5.460 -35.862 1.00 74.88 437 GLU A N 1
ATOM 3516 C CA . GLU A 1 437 ? 30.222 5.573 -37.269 1.00 74.88 437 GLU A CA 1
ATOM 3517 C C . GLU A 1 437 ? 29.228 6.411 -38.093 1.00 74.88 437 GLU A C 1
ATOM 3519 O O . GLU A 1 437 ? 29.624 7.245 -38.920 1.00 74.88 437 GLU A O 1
ATOM 3524 N N . TYR A 1 438 ? 27.926 6.247 -37.839 1.00 74.69 438 TYR A N 1
ATOM 3525 C CA . TYR A 1 438 ? 26.890 7.057 -38.474 1.00 74.69 438 TYR A CA 1
ATOM 3526 C C . TYR A 1 438 ? 26.966 8.527 -38.046 1.00 74.69 438 TYR A C 1
ATOM 3528 O O . TYR A 1 438 ? 26.871 9.404 -38.908 1.00 74.69 438 TYR A O 1
ATOM 3536 N N . LEU A 1 439 ? 27.204 8.817 -36.762 1.00 71.81 439 LEU A N 1
ATOM 3537 C CA . LEU A 1 439 ? 27.411 10.183 -36.268 1.00 71.81 439 LEU A CA 1
ATOM 3538 C C . LEU A 1 439 ? 28.599 10.861 -36.960 1.00 71.81 439 LEU A C 1
ATOM 3540 O O . LEU A 1 439 ? 28.439 11.953 -37.506 1.00 71.81 439 LEU A O 1
ATOM 3544 N N . VAL A 1 440 ? 29.746 10.179 -37.055 1.00 71.88 440 VAL A N 1
ATOM 3545 C CA . VAL A 1 440 ? 30.933 10.681 -37.774 1.00 71.88 440 VAL A CA 1
ATOM 3546 C C . VAL A 1 440 ? 30.630 10.906 -39.262 1.00 71.88 440 VAL A C 1
ATOM 3548 O O . VAL A 1 440 ? 31.041 11.905 -39.858 1.00 71.88 440 VAL A O 1
ATOM 3551 N N . THR A 1 441 ? 29.869 10.008 -39.892 1.00 67.31 441 THR A N 1
ATOM 3552 C CA . THR A 1 441 ? 29.457 10.146 -41.299 1.00 67.31 441 THR A CA 1
ATOM 3553 C C . THR A 1 441 ? 28.494 11.320 -41.506 1.00 67.31 441 THR A C 1
ATOM 3555 O O . THR A 1 441 ? 28.583 12.035 -42.512 1.00 67.31 441 THR A O 1
ATOM 3558 N N . LYS A 1 442 ? 27.576 11.545 -40.563 1.00 70.50 442 LYS A N 1
ATOM 3559 C CA . LYS A 1 442 ? 26.629 12.665 -40.557 1.00 70.50 442 LYS A CA 1
ATOM 3560 C C . LYS A 1 442 ? 27.354 13.995 -40.364 1.00 70.50 442 LYS A C 1
ATOM 3562 O O . LYS A 1 442 ? 27.064 14.940 -41.098 1.00 70.50 442 LYS A O 1
ATOM 3567 N N . GLU A 1 443 ? 28.335 14.046 -39.469 1.00 68.31 443 GLU A N 1
ATOM 3568 C CA . GLU A 1 443 ? 29.187 15.214 -39.238 1.00 68.31 443 GLU A CA 1
ATOM 3569 C C . GLU A 1 443 ? 30.024 15.551 -40.481 1.00 68.31 443 GLU A C 1
ATOM 3571 O O . GLU A 1 443 ? 29.984 16.671 -40.977 1.00 68.31 443 GLU A O 1
ATOM 3576 N N . ARG A 1 444 ? 30.654 14.561 -41.128 1.00 65.88 444 ARG A N 1
ATOM 3577 C CA . ARG A 1 444 ? 31.364 14.773 -42.408 1.00 65.88 444 ARG A CA 1
ATOM 3578 C C . ARG A 1 444 ? 30.456 15.333 -43.514 1.00 65.88 444 ARG A C 1
ATOM 3580 O O . ARG A 1 444 ? 30.892 16.159 -44.320 1.00 65.88 444 ARG A O 1
ATOM 3587 N N . LYS A 1 445 ? 29.187 14.907 -43.570 1.00 62.66 445 LYS A N 1
ATOM 3588 C CA . LYS A 1 445 ? 28.190 15.420 -44.531 1.00 62.66 445 LYS A CA 1
ATOM 3589 C C . LYS A 1 445 ? 27.681 16.822 -44.164 1.00 62.66 445 LYS A C 1
ATOM 3591 O O . LYS A 1 445 ? 27.408 17.605 -45.075 1.00 62.66 445 LYS A O 1
ATOM 3596 N N . SER A 1 446 ? 27.563 17.162 -42.879 1.00 58.09 446 SER A N 1
ATOM 3597 C CA . SER A 1 446 ? 27.147 18.497 -42.425 1.00 58.09 446 SER A CA 1
ATOM 3598 C C . SER A 1 446 ? 28.263 19.533 -42.602 1.00 58.09 446 SER A C 1
ATOM 3600 O O . SER A 1 446 ? 27.987 20.631 -43.088 1.00 58.09 446 SER A O 1
ATOM 3602 N N . THR A 1 447 ? 29.521 19.166 -42.340 1.00 57.72 447 THR A N 1
ATOM 3603 C CA . THR A 1 447 ? 30.700 20.019 -42.565 1.00 57.72 447 THR A CA 1
ATOM 3604 C C . THR A 1 447 ? 30.882 20.335 -44.047 1.00 57.72 447 THR A C 1
ATOM 3606 O O . THR A 1 447 ? 31.112 21.490 -44.393 1.00 57.72 447 THR A O 1
ATOM 3609 N N . ARG A 1 448 ? 30.644 19.360 -44.943 1.00 58.31 448 ARG A N 1
ATOM 3610 C CA . ARG A 1 448 ? 30.593 19.608 -46.397 1.00 58.31 448 ARG A CA 1
ATOM 3611 C C . ARG A 1 448 ? 29.478 20.585 -46.787 1.00 58.31 448 ARG A C 1
ATOM 3613 O O . ARG A 1 448 ? 29.709 21.485 -47.583 1.00 58.31 448 ARG A O 1
ATOM 3620 N N . ARG A 1 449 ? 28.270 20.461 -46.226 1.00 56.28 449 ARG A N 1
ATOM 3621 C CA . ARG A 1 449 ? 27.166 21.404 -46.515 1.00 56.28 449 ARG A CA 1
ATOM 3622 C C . ARG A 1 449 ? 27.455 22.820 -46.005 1.00 56.28 449 ARG A C 1
ATOM 3624 O O . ARG A 1 449 ? 27.139 23.777 -46.704 1.00 56.28 449 ARG A O 1
ATOM 3631 N N . ARG A 1 450 ? 28.103 22.953 -44.840 1.00 53.16 450 ARG A N 1
ATOM 3632 C CA . ARG A 1 450 ? 28.547 24.246 -44.291 1.00 53.16 450 ARG A CA 1
ATOM 3633 C C . ARG A 1 450 ? 29.671 24.883 -45.115 1.00 53.16 450 ARG A C 1
ATOM 3635 O O . ARG A 1 450 ? 29.629 26.090 -45.343 1.00 53.16 450 ARG A O 1
ATOM 3642 N N . SER A 1 451 ? 30.619 24.095 -45.629 1.00 49.94 451 SER A N 1
ATOM 3643 C CA . SER A 1 451 ? 31.678 24.611 -46.509 1.00 49.94 451 SER A CA 1
ATOM 3644 C C . SER A 1 451 ? 31.148 25.077 -47.871 1.00 49.94 451 SER A C 1
ATOM 3646 O O . SER A 1 451 ? 31.684 26.027 -48.427 1.00 49.94 451 SER A O 1
ATOM 3648 N N . PHE A 1 452 ? 30.060 24.489 -48.386 1.00 49.44 452 PHE A N 1
ATOM 3649 C CA . PHE A 1 452 ? 29.392 24.993 -49.596 1.00 49.44 452 PHE A CA 1
ATOM 3650 C C . PHE A 1 452 ? 28.597 26.289 -49.357 1.00 49.44 452 PHE A C 1
ATOM 3652 O O . PHE A 1 452 ? 28.532 27.125 -50.253 1.00 49.44 452 PHE A O 1
ATOM 3659 N N . SER A 1 453 ? 28.041 26.506 -48.158 1.00 49.53 453 SER A N 1
ATOM 3660 C CA . SER A 1 453 ? 27.324 27.755 -47.836 1.00 49.53 453 SER A CA 1
ATOM 3661 C C . SER A 1 453 ? 28.234 28.965 -47.595 1.00 49.53 453 SER A C 1
ATOM 3663 O O . SER A 1 453 ? 27.756 30.092 -47.644 1.00 49.53 453 SER A O 1
ATOM 3665 N N . PHE A 1 454 ? 29.533 28.754 -47.349 1.00 45.16 454 PHE A N 1
ATOM 3666 C CA . PHE A 1 454 ? 30.500 29.839 -47.132 1.00 45.16 454 PHE A CA 1
ATOM 3667 C C . PHE A 1 454 ? 31.208 30.306 -48.415 1.00 45.16 454 PHE A C 1
ATOM 3669 O O . PHE A 1 454 ? 31.932 31.293 -48.374 1.00 45.16 454 PHE A O 1
ATOM 3676 N N . SER A 1 455 ? 30.989 29.631 -49.551 1.00 45.72 455 SER A N 1
ATOM 3677 C CA . SER A 1 455 ? 31.611 29.972 -50.842 1.00 45.72 455 SER A CA 1
ATOM 3678 C C . SER A 1 455 ? 30.691 30.763 -51.789 1.00 45.72 455 SER A C 1
ATOM 3680 O O . SER A 1 455 ? 31.023 30.938 -52.957 1.00 45.72 455 SER A O 1
ATOM 3682 N N . LEU A 1 456 ? 29.538 31.228 -51.299 1.00 46.62 456 LEU A N 1
ATOM 3683 C CA . LEU A 1 456 ? 28.612 32.121 -52.005 1.00 46.62 456 LEU A CA 1
ATOM 3684 C C . LEU A 1 456 ? 28.415 33.391 -51.166 1.00 46.62 456 LEU A C 1
ATOM 3686 O O . LEU A 1 456 ? 27.383 33.581 -50.524 1.00 46.62 456 LEU A O 1
ATOM 3690 N N . LYS A 1 457 ? 29.443 34.234 -51.141 1.00 37.97 457 LYS A N 1
ATOM 3691 C CA . LYS A 1 457 ? 29.333 35.667 -50.871 1.00 37.97 457 LYS A CA 1
ATOM 3692 C C . LYS A 1 457 ? 30.259 36.413 -51.810 1.00 37.97 457 LYS A C 1
ATOM 3694 O O . LYS A 1 457 ? 31.400 35.930 -51.977 1.00 37.97 457 LYS A O 1
#

Foldseek 3Di:
DDDPPDPVVVVVVVLCVCCVVDPPNVSVVVVVPDDPPPDPDDDDDDDDDDDDDDDDDDPDPPPPPPPDDDDDDDPPPPVVVVVVVVVVVVVVVVVDDDDDDDDDDPDDPDPDPCVPPPPPPPPPCDDCPPPDPPVSVVCVVCVDPPPDPLVVLVVFQPVVDPPADKDWAFEQEPVDPPVCSQHTDITIGGQQDFPLSVLSSVVVVCCVPPVDPDDDSVQKFKAAADPRGHGDLVDDTDDRGDGPNVDDDRYIYIDTVVVVVVVCCVVPVDDPVPPDDDDDDDDDDDDDPCPVVVVVVVVVSVVVVVVVVLVVLLVCLQPWDWDWWWWQDPVRDTFTWIWIHHLFKTKTGGDDDPDDPDDDDDDDDIDIDTLLFWQAKAWDDADPFKTKIKTKGADPDPDPPDRIDIIMIMDTRVVSVSVRSSSVSSCVVVVHPSNVVSVVVVVVVVVVVVVVVVVPD

pLDDT: mean 71.87, std 17.11, range [30.58, 93.81]

Nearest PDB structures (foldseek):
  3voq-assembly1_A  TM=9.196E-01  e=1.898E-12  Homo sapiens
  7lc1-assembly2_D  TM=5.005E-01  e=5.991E-16  Homo sapiens
  7lc1-assembly1_B  TM=5.170E-01  e=1.789E-15  Homo sapiens
  8qqf-assembly2_C  TM=7.070E-01  e=2.018E-03  Homo sapiens
  4kho-assembly2_B  TM=5.102E-01  e=6.384E-03  Thermochaetoides thermophila DSM 1495

Secondary structure (DSSP, 8-state):
------HHHHHHHHHHHHHHH-TTSHHHHHHTT-----------PPS-----------------------SS-----HHHHHHHHHHHHHHHHTT-------PPPTT-----TTTT-----------------HHHHHHHH-------TTGGGGGGBGGG-TTS-EEEEEEEETTS-HHHHTS-EEEEEETT-BHHHHHHHHHHHHHHHH------GGGEEEEEB-TTS-B-TTSPPPPTTSBGGG----EEEEEEHHHHHHHHHHHS---GGGS-----S------SS-HHHHHHHHHHHHHHHHHHHHHHHHHHTTS-EEEEEEEEPTT--EEEEEEEE-SSEEEEEE---S----TTS--PPPEEEEGGGEEEEEEEEE-SSEEEEEEEEE--S--TT--EEEEEEEEEHHHHHHHHHHHHHHHHHHT-HHHHHHHHHHHHHHHHHHHHHTS--

InterPro domains:
  IPR008828 TORC2 component Sin1/Avo1 [PTHR13335] (124-260)
  IPR011993 PH-like domain superfamily [G3DSA:2.30.29.30] (307-432)
  IPR031313 SAPK-interacting protein 1, Pleckstrin-homology domain [PF16979] (319-428)
  IPR031567 Sin1, middle CRIM domain [PF16978] (132-259)
  IPR032679 Sin1, N-terminal [PF05422] (43-120)

Sequence (457 aa):
MALYDNKHWLLSHIRHSFIFSDESGFSEMVMMDEDLRVPSMKAYPDLDQDEEDEDGDAPRSLDVNCDLDFGAHRRRVNTAQKLEKMDLERKRIAKMTSIKWEDPLPNVAEVPSNAFERKVLDNAKKDKVKRTSTLSAQLKDCPVLLKNPFFDYSKFDGNAQVGVPVKRYIIFLTMLPERERNYPLHVTIVNTAKVKELVGLVLWKCSEERNAQLEDESAYALHIAEDDGEVDWDFPCLDEKEVVSKFGFNYLALVQKTEVLKSRAQTVSMPLSSLGWSALAERDEKEIEGAEESALQQQAMKEAEMRMKGHMTAMEAPLYQSFQVYILNRVRVRSAVHLGISGEKIEIDPVVQHKATSQLWGKRKAATYDITRIAACELVNQRSSKSHFRLVHQSLTEDPTTTFKTLEFEAENFVAQEIVQKINHILELRATPVWKEYLVTKERKSTRRRSFSFSLK